Protein 2N17 (pdb70)

Secondary structure (DSSP, 8-state):
------S----EEE-SSSSPEEESSHHHHHHHHHH-SSS---EEESS---TTSPP-

Foldseek 3Di:
DDADDDDDAFWFWWDPPAWIDIDRDVNVQVVCCVVPVPDHTGGQGGDDDTRPDDRD

Radius of gyration: 10.98 Å; Cα contacts (8 Å, |Δi|>4): 88; chains: 1; bounding box: 23×28×22 Å

Structure (mmCIF, N/CA/C/O backbone):
data_2N17
#
_entry.id   2N17
#
loop_
_atom_site.group_PDB
_atom_site.id
_atom_site.type_symbol
_atom_site.label_atom_id
_atom_site.label_alt_id
_atom_site.label_comp_id
_atom_site.label_asym_id
_atom_site.label_entity_id
_atom_site.label_seq_id
_atom_site.pdbx_PDB_ins_code
_atom_site.Cartn_x
_atom_site.Cartn_y
_atom_site.Cartn_z
_atom_site.occupancy
_atom_site.B_iso_or_equiv
_atom_site.auth_seq_id
_atom_site.auth_comp_id
_atom_site.auth_asym_id
_atom_site.auth_atom_id
_atom_site.pdbx_PDB_model_num
ATOM 1 N N . CYS A 1 18 ? 17.284 1.995 -1.084 1.00 0.00 18 CYS A N 1
ATOM 2 C CA . CYS A 1 18 ? 16.283 1.090 -1.644 1.00 0.00 18 CYS A CA 1
ATOM 3 C C . CYS A 1 18 ? 16.703 -0.326 -1.360 1.00 0.00 18 CYS A C 1
ATOM 4 O O . CYS A 1 18 ? 17.859 -0.713 -1.586 1.00 0.00 18 CYS A O 1
ATOM 11 N N . GLN A 1 19 ? 15.757 -1.081 -0.852 1.00 0.00 19 GLN A N 1
ATOM 12 C CA . GLN A 1 19 ? 15.950 -2.474 -0.542 1.00 0.00 19 GLN A CA 1
ATOM 13 C C . GLN A 1 19 ? 14.773 -3.245 -1.130 1.00 0.00 19 GLN A C 1
ATOM 14 O O . GLN A 1 19 ? 13.642 -3.177 -0.634 1.00 0.00 19 GLN A O 1
ATOM 28 N N . LEU A 1 20 ? 15.071 -3.957 -2.216 1.00 0.00 20 LEU A N 1
ATOM 29 C CA . LEU A 1 20 ? 14.072 -4.709 -2.963 1.00 0.00 20 LEU A CA 1
ATOM 30 C C . LEU A 1 20 ? 14.093 -6.216 -2.683 1.00 0.00 20 LEU A C 1
ATOM 31 O O . LEU A 1 20 ? 14.927 -6.974 -3.201 1.00 0.00 20 LEU A O 1
ATOM 47 N N . PHE A 1 21 ? 13.164 -6.600 -1.813 1.00 0.00 21 PHE A N 1
ATOM 48 C CA . PHE A 1 21 ? 12.889 -7.999 -1.448 1.00 0.00 21 PHE A CA 1
ATOM 49 C C . PHE A 1 21 ? 11.371 -8.122 -1.226 1.00 0.00 21 PHE A C 1
ATOM 50 O O . PHE A 1 21 ? 10.849 -7.768 -0.160 1.00 0.00 21 PHE A O 1
ATOM 67 N N . CYS A 1 22 ? 10.665 -8.591 -2.265 1.00 0.00 22 CYS A N 1
ATOM 68 C CA . CYS A 1 22 ? 9.202 -8.683 -2.231 1.00 0.00 22 CYS A CA 1
ATOM 69 C C . CYS A 1 22 ? 8.661 -10.095 -1.934 1.00 0.00 22 CYS A C 1
ATOM 70 O O . CYS A 1 22 ? 8.849 -11.012 -2.747 1.00 0.00 22 CYS A O 1
ATOM 77 N N . PRO A 1 23 ? 7.996 -10.310 -0.742 1.00 0.00 23 PRO A N 1
ATOM 78 C CA . PRO A 1 23 ? 7.362 -11.603 -0.405 1.00 0.00 23 PRO A CA 1
ATOM 79 C C . PRO A 1 23 ? 5.966 -11.717 -1.045 1.00 0.00 23 PRO A C 1
ATOM 80 O O . PRO A 1 23 ? 5.331 -10.689 -1.310 1.00 0.00 23 PRO A O 1
ATOM 91 N N . MET A 1 24 ? 5.487 -12.950 -1.283 1.00 0.00 24 MET A N 1
ATOM 92 C CA . MET A 1 24 ? 4.165 -13.142 -1.901 1.00 0.00 24 MET A CA 1
ATOM 93 C C . MET A 1 24 ? 3.059 -13.256 -0.838 1.00 0.00 24 MET A C 1
ATOM 94 O O . MET A 1 24 ? 2.755 -14.346 -0.331 1.00 0.00 24 MET A O 1
ATOM 108 N N . ILE A 1 25 ? 2.490 -12.088 -0.491 1.00 0.00 25 ILE A N 1
ATOM 109 C CA . ILE A 1 25 ? 1.400 -11.975 0.490 1.00 0.00 25 ILE A CA 1
ATOM 110 C C . ILE A 1 25 ? 0.548 -10.731 0.165 1.00 0.00 25 ILE A C 1
ATOM 111 O O . ILE A 1 25 ? 1.057 -9.777 -0.435 1.00 0.00 25 ILE A O 1
ATOM 127 N N . TYR A 1 26 ? -0.741 -10.750 0.536 1.00 0.00 26 TYR A N 1
ATOM 128 C CA . TYR A 1 26 ? -1.611 -9.597 0.299 1.00 0.00 26 TYR A CA 1
ATOM 129 C C . TYR A 1 26 ? -1.838 -8.841 1.605 1.00 0.00 26 TYR A C 1
ATOM 130 O O . TYR A 1 26 ? -2.660 -9.214 2.454 1.00 0.00 26 TYR A O 1
ATOM 148 N N . ALA A 1 27 ? -1.048 -7.783 1.735 1.00 0.00 27 ALA A N 1
ATOM 149 C CA . ALA A 1 27 ? -1.064 -6.897 2.902 1.00 0.00 27 ALA A CA 1
ATOM 150 C C . ALA A 1 27 ? -1.094 -5.411 2.482 1.00 0.00 27 ALA A C 1
ATOM 151 O O . ALA A 1 27 ? -0.086 -4.908 1.963 1.00 0.00 27 ALA A O 1
ATOM 158 N N . PRO A 1 28 ? -2.242 -4.670 2.663 1.00 0.00 28 PRO A N 1
ATOM 159 C CA . PRO A 1 28 ? -2.319 -3.231 2.313 1.00 0.00 28 PRO A CA 1
ATOM 160 C C . PRO A 1 28 ? -1.571 -2.340 3.321 1.00 0.00 28 PRO A C 1
ATOM 161 O O . PRO A 1 28 ? -1.699 -2.530 4.536 1.00 0.00 28 PRO A O 1
ATOM 172 N N . ILE A 1 29 ? -0.790 -1.383 2.800 1.00 0.00 29 ILE A N 1
ATOM 173 C CA . ILE A 1 29 ? -0.013 -0.462 3.648 1.00 0.00 29 ILE A CA 1
ATOM 174 C C . ILE A 1 29 ? -0.353 1.012 3.342 1.00 0.00 29 ILE A C 1
ATOM 175 O O . ILE A 1 29 ? -0.565 1.379 2.182 1.00 0.00 29 ILE A O 1
ATOM 191 N N . CYS A 1 30 ? -0.396 1.833 4.410 1.00 0.00 30 CYS A N 1
ATOM 192 C CA . CYS A 1 30 ? -0.694 3.263 4.289 1.00 0.00 30 CYS A CA 1
ATOM 193 C C . CYS A 1 30 ? 0.576 4.093 4.492 1.00 0.00 30 CYS A C 1
ATOM 194 O O . CYS A 1 30 ? 1.341 3.851 5.433 1.00 0.00 30 CYS A O 1
ATOM 201 N N . ALA A 1 31 ? 0.788 5.069 3.592 1.00 0.00 31 ALA A N 1
ATOM 202 C CA . ALA A 1 31 ? 1.954 5.952 3.627 1.00 0.00 31 ALA A CA 1
ATOM 203 C C . ALA A 1 31 ? 1.544 7.362 3.231 1.00 0.00 31 ALA A C 1
ATOM 204 O O . ALA A 1 31 ? 0.844 7.546 2.229 1.00 0.00 31 ALA A O 1
ATOM 211 N N . THR A 1 32 ? 2.011 8.348 3.997 1.00 0.00 32 THR A N 1
ATOM 212 C CA . THR A 1 32 ? 1.658 9.748 3.751 1.00 0.00 32 THR A CA 1
ATOM 213 C C . THR A 1 32 ? 2.892 10.623 3.550 1.00 0.00 32 THR A C 1
ATOM 214 O O . THR A 1 32 ? 3.857 10.542 4.317 1.00 0.00 32 THR A O 1
ATOM 225 N N . ASP A 1 33 ? 2.837 11.447 2.507 1.00 0.00 33 ASP A N 1
ATOM 226 C CA . ASP A 1 33 ? 3.919 12.403 2.218 1.00 0.00 33 ASP A CA 1
ATOM 227 C C . ASP A 1 33 ? 3.451 13.851 2.476 1.00 0.00 33 ASP A C 1
ATOM 228 O O . ASP A 1 33 ? 3.821 14.787 1.751 1.00 0.00 33 ASP A O 1
ATOM 237 N N . GLY A 1 34 ? 2.647 14.018 3.547 1.00 0.00 34 GLY A N 1
ATOM 238 C CA . GLY A 1 34 ? 2.098 15.333 3.913 1.00 0.00 34 GLY A CA 1
ATOM 239 C C . GLY A 1 34 ? 0.732 15.578 3.281 1.00 0.00 34 GLY A C 1
ATOM 240 O O . GLY A 1 34 ? -0.133 16.235 3.867 1.00 0.00 34 GLY A O 1
ATOM 244 N N . VAL A 1 35 ? 0.575 15.030 2.071 1.00 0.00 35 VAL A N 1
ATOM 245 C CA . VAL A 1 35 ? -0.644 15.096 1.262 1.00 0.00 35 VAL A CA 1
ATOM 246 C C . VAL A 1 35 ? -1.509 13.856 1.537 1.00 0.00 35 VAL A C 1
ATOM 247 O O . VAL A 1 35 ? -1.039 12.933 2.219 1.00 0.00 35 VAL A O 1
ATOM 260 N N . SER A 1 36 ? -2.770 13.834 1.040 1.00 0.00 36 SER A N 1
ATOM 261 C CA . SER A 1 36 ? -3.662 12.677 1.254 1.00 0.00 36 SER A CA 1
ATOM 262 C C . SER A 1 36 ? -2.934 11.401 0.811 1.00 0.00 36 SER A C 1
ATOM 263 O O . SER A 1 36 ? -2.401 11.319 -0.301 1.00 0.00 36 SER A O 1
ATOM 271 N N . GLN A 1 37 ? -2.931 10.423 1.722 1.00 0.00 37 GLN A N 1
ATOM 272 C CA . GLN A 1 37 ? -2.174 9.175 1.575 1.00 0.00 37 GLN A CA 1
ATOM 273 C C . GLN A 1 37 ? -2.813 8.148 0.652 1.00 0.00 37 GLN A C 1
ATOM 274 O O . GLN A 1 37 ? -4.004 8.212 0.329 1.00 0.00 37 GLN A O 1
ATOM 288 N N . ARG A 1 38 ? -1.961 7.203 0.247 1.00 0.00 38 ARG A N 1
ATOM 289 C CA . ARG A 1 38 ? -2.334 6.121 -0.654 1.00 0.00 38 ARG A CA 1
ATOM 290 C C . ARG A 1 38 ? -2.012 4.758 -0.033 1.00 0.00 38 ARG A C 1
ATOM 291 O O . ARG A 1 38 ? -1.116 4.642 0.813 1.00 0.00 38 ARG A O 1
ATOM 312 N N . THR A 1 39 ? -2.753 3.738 -0.476 1.00 0.00 39 THR A N 1
ATOM 313 C CA . THR A 1 39 ? -2.581 2.369 0.013 1.00 0.00 39 THR A CA 1
ATOM 314 C C . THR A 1 39 ? -2.037 1.463 -1.093 1.00 0.00 39 THR A C 1
ATOM 315 O O . THR A 1 39 ? -2.569 1.439 -2.209 1.00 0.00 39 THR A O 1
ATOM 326 N N . PHE A 1 40 ? -0.966 0.729 -0.760 1.00 0.00 40 PHE A N 1
ATOM 327 C CA . PHE A 1 40 ? -0.317 -0.208 -1.689 1.00 0.00 40 PHE A CA 1
ATOM 328 C C . PHE A 1 40 ? -0.749 -1.651 -1.387 1.00 0.00 40 PHE A C 1
ATOM 329 O O . PHE A 1 40 ? -1.402 -1.909 -0.369 1.00 0.00 40 PHE A O 1
ATOM 346 N N . SER A 1 41 ? -0.372 -2.586 -2.278 1.00 0.00 41 SER A N 1
ATOM 347 C CA . SER A 1 41 ? -0.702 -4.010 -2.122 1.00 0.00 41 SER A CA 1
ATOM 348 C C . SER A 1 41 ? 0.259 -4.718 -1.150 1.00 0.00 41 SER A C 1
ATOM 349 O O . SER A 1 41 ? -0.077 -5.779 -0.612 1.00 0.00 41 SER A O 1
ATOM 357 N N . ASN A 1 42 ? 1.453 -4.119 -0.930 1.00 0.00 42 ASN A N 1
ATOM 358 C CA . ASN A 1 42 ? 2.480 -4.684 -0.027 1.00 0.00 42 ASN A CA 1
ATOM 359 C C . ASN A 1 42 ? 3.621 -3.667 0.214 1.00 0.00 42 ASN A C 1
ATOM 360 O O . ASN A 1 42 ? 3.886 -2.844 -0.671 1.00 0.00 42 ASN A O 1
ATOM 371 N N . PRO A 1 43 ? 4.322 -3.693 1.414 1.00 0.00 43 PRO A N 1
ATOM 372 C CA . PRO A 1 43 ? 5.446 -2.760 1.726 1.00 0.00 43 PRO A CA 1
ATOM 373 C C . PRO A 1 43 ? 6.571 -2.722 0.674 1.00 0.00 43 PRO A C 1
ATOM 374 O O . PRO A 1 43 ? 7.198 -1.673 0.490 1.00 0.00 43 PRO A O 1
ATOM 385 N N . CYS A 1 44 ? 6.816 -3.857 -0.020 1.00 0.00 44 CYS A N 1
ATOM 386 C CA . CYS A 1 44 ? 7.866 -3.935 -1.056 1.00 0.00 44 CYS A CA 1
ATOM 387 C C . CYS A 1 44 ? 7.463 -3.202 -2.346 1.00 0.00 44 CYS A C 1
ATOM 388 O O . CYS A 1 44 ? 8.322 -2.659 -3.048 1.00 0.00 44 CYS A O 1
ATOM 395 N N . ASP A 1 45 ? 6.149 -3.200 -2.643 1.00 0.00 45 ASP A N 1
ATOM 396 C CA . ASP A 1 45 ? 5.588 -2.518 -3.828 1.00 0.00 45 ASP A CA 1
ATOM 397 C C . ASP A 1 45 ? 5.661 -0.991 -3.675 1.00 0.00 45 ASP A C 1
ATOM 398 O O . ASP A 1 45 ? 5.662 -0.255 -4.667 1.00 0.00 45 ASP A O 1
ATOM 407 N N . LEU A 1 46 ? 5.712 -0.542 -2.408 1.00 0.00 46 LEU A N 1
ATOM 408 C CA . LEU A 1 46 ? 5.784 0.862 -2.038 1.00 0.00 46 LEU A CA 1
ATOM 409 C C . LEU A 1 46 ? 7.201 1.439 -2.193 1.00 0.00 46 LEU A C 1
ATOM 410 O O . LEU A 1 46 ? 7.389 2.457 -2.859 1.00 0.00 46 LEU A O 1
ATOM 426 N N . LYS A 1 47 ? 8.179 0.746 -1.583 1.00 0.00 47 LYS A N 1
ATOM 427 C CA . LYS A 1 47 ? 9.596 1.149 -1.561 1.00 0.00 47 LYS A CA 1
ATOM 428 C C . LYS A 1 47 ? 10.182 1.383 -2.961 1.00 0.00 47 LYS A C 1
ATOM 429 O O . LYS A 1 47 ? 11.046 2.247 -3.145 1.00 0.00 47 LYS A O 1
ATOM 448 N N . VAL A 1 48 ? 9.701 0.596 -3.929 1.00 0.00 48 VAL A N 1
ATOM 449 C CA . VAL A 1 48 ? 10.121 0.693 -5.337 1.00 0.00 48 VAL A CA 1
ATOM 450 C C . VAL A 1 48 ? 9.628 2.006 -5.979 1.00 0.00 48 VAL A C 1
ATOM 451 O O . VAL A 1 48 ? 10.333 2.622 -6.774 1.00 0.00 48 VAL A O 1
ATOM 464 N N . TYR A 1 49 ? 8.423 2.417 -5.571 1.00 0.00 49 TYR A N 1
ATOM 465 C CA . TYR A 1 49 ? 7.761 3.638 -6.077 1.00 0.00 49 TYR A CA 1
ATOM 466 C C . TYR A 1 49 ? 8.575 4.913 -5.783 1.00 0.00 49 TYR A C 1
ATOM 467 O O . TYR A 1 49 ? 8.801 5.719 -6.676 1.00 0.00 49 TYR A O 1
ATOM 485 N N . ASN A 1 50 ? 9.023 5.056 -4.528 1.00 0.00 50 ASN A N 1
ATOM 486 C CA . ASN A 1 50 ? 9.819 6.219 -4.063 1.00 0.00 50 ASN A CA 1
ATOM 487 C C . ASN A 1 50 ? 11.268 6.199 -4.565 1.00 0.00 50 ASN A C 1
ATOM 488 O O . ASN A 1 50 ? 11.871 7.256 -4.783 1.00 0.00 50 ASN A O 1
ATOM 499 N N . CYS A 1 51 ? 11.804 4.983 -4.731 1.00 0.00 51 CYS A N 1
ATOM 500 C CA . CYS A 1 51 ? 13.193 4.741 -5.174 1.00 0.00 51 CYS A CA 1
ATOM 501 C C . CYS A 1 51 ? 13.551 5.431 -6.504 1.00 0.00 51 CYS A C 1
ATOM 502 O O . CYS A 1 51 ? 14.518 6.197 -6.560 1.00 0.00 51 CYS A O 1
ATOM 509 N N . TRP A 1 52 ? 12.771 5.154 -7.558 1.00 0.00 52 TRP A N 1
ATOM 510 C CA . TRP A 1 52 ? 13.030 5.736 -8.887 1.00 0.00 52 TRP A CA 1
ATOM 511 C C . TRP A 1 52 ? 12.173 6.973 -9.217 1.00 0.00 52 TRP A C 1
ATOM 512 O O . TRP A 1 52 ? 12.439 7.674 -10.200 1.00 0.00 52 TRP A O 1
ATOM 533 N N . ASN A 1 53 ? 11.154 7.210 -8.396 1.00 0.00 53 ASN A N 1
ATOM 534 C CA . ASN A 1 53 ? 10.275 8.384 -8.511 1.00 0.00 53 ASN A CA 1
ATOM 535 C C . ASN A 1 53 ? 10.643 9.428 -7.423 1.00 0.00 53 ASN A C 1
ATOM 536 O O . ASN A 1 53 ? 10.099 9.380 -6.309 1.00 0.00 53 ASN A O 1
ATOM 547 N N . PRO A 1 54 ? 11.599 10.373 -7.707 1.00 0.00 54 PRO A N 1
ATOM 548 C CA . PRO A 1 54 ? 12.021 11.421 -6.732 1.00 0.00 54 PRO A CA 1
ATOM 549 C C . PRO A 1 54 ? 10.952 12.510 -6.482 1.00 0.00 54 PRO A C 1
ATOM 550 O O . PRO A 1 54 ? 10.825 13.020 -5.364 1.00 0.00 54 PRO A O 1
ATOM 561 N N . ASP A 1 55 ? 10.202 12.845 -7.548 1.00 0.00 55 ASP A N 1
ATOM 562 C CA . ASP A 1 55 ? 9.144 13.877 -7.507 1.00 0.00 55 ASP A CA 1
ATOM 563 C C . ASP A 1 55 ? 7.906 13.481 -6.678 1.00 0.00 55 ASP A C 1
ATOM 564 O O . ASP A 1 55 ? 7.256 14.360 -6.099 1.00 0.00 55 ASP A O 1
ATOM 573 N N . ASN A 1 56 ? 7.581 12.174 -6.619 1.00 0.00 56 ASN A N 1
ATOM 574 C CA . ASN A 1 56 ? 6.406 11.702 -5.864 1.00 0.00 56 ASN A CA 1
ATOM 575 C C . ASN A 1 56 ? 6.767 10.576 -4.849 1.00 0.00 56 ASN A C 1
ATOM 576 O O . ASN A 1 56 ? 6.373 9.416 -5.041 1.00 0.00 56 ASN A O 1
ATOM 587 N N . PRO A 1 57 ? 7.546 10.890 -3.754 1.00 0.00 57 PRO A N 1
ATOM 588 C CA . PRO A 1 57 ? 7.919 9.900 -2.714 1.00 0.00 57 PRO A CA 1
ATOM 589 C C . PRO A 1 57 ? 6.828 9.699 -1.643 1.00 0.00 57 PRO A C 1
ATOM 590 O O . PRO A 1 57 ? 6.007 10.595 -1.421 1.00 0.00 57 PRO A O 1
ATOM 601 N N . TYR A 1 58 ? 6.833 8.522 -0.992 1.00 0.00 58 TYR A N 1
ATOM 602 C CA . TYR A 1 58 ? 5.867 8.212 0.075 1.00 0.00 58 TYR A CA 1
ATOM 603 C C . TYR A 1 58 ? 6.585 7.826 1.367 1.00 0.00 58 TYR A C 1
ATOM 604 O O . TYR A 1 58 ? 7.654 7.205 1.330 1.00 0.00 58 TYR A O 1
ATOM 622 N N . LYS A 1 59 ? 5.982 8.195 2.506 1.00 0.00 59 LYS A N 1
ATOM 623 C CA . LYS A 1 59 ? 6.542 7.902 3.823 1.00 0.00 59 LYS A CA 1
ATOM 624 C C . LYS A 1 59 ? 5.614 6.944 4.577 1.00 0.00 59 LYS A C 1
ATOM 625 O O . LYS A 1 59 ? 4.447 7.265 4.826 1.00 0.00 59 LYS A O 1
ATOM 644 N N . GLU A 1 60 ? 6.155 5.769 4.949 1.00 0.00 60 GLU A N 1
ATOM 645 C CA . GLU A 1 60 ? 5.398 4.701 5.630 1.00 0.00 60 GLU A CA 1
ATOM 646 C C . GLU A 1 60 ? 4.978 5.044 7.070 1.00 0.00 60 GLU A C 1
ATOM 647 O O . GLU A 1 60 ? 5.819 5.331 7.933 1.00 0.00 60 GLU A O 1
ATOM 659 N N . VAL A 1 61 ? 3.654 5.016 7.292 1.00 0.00 61 VAL A N 1
ATOM 660 C CA . VAL A 1 61 ? 3.045 5.278 8.610 1.00 0.00 61 VAL A CA 1
ATOM 661 C C . VAL A 1 61 ? 2.731 3.972 9.351 1.00 0.00 61 VAL A C 1
ATOM 662 O O . VAL A 1 61 ? 3.057 3.838 10.536 1.00 0.00 61 VAL A O 1
ATOM 675 N N . LYS A 1 62 ? 2.104 3.008 8.636 1.00 0.00 62 LYS A N 1
ATOM 676 C CA . LYS A 1 62 ? 1.707 1.695 9.203 1.00 0.00 62 LYS A CA 1
ATOM 677 C C . LYS A 1 62 ? 1.119 0.794 8.111 1.00 0.00 62 LYS A C 1
ATOM 678 O O . LYS A 1 62 ? 0.838 1.269 7.004 1.00 0.00 62 LYS A O 1
ATOM 697 N N . VAL A 1 63 ? 0.922 -0.510 8.424 1.00 0.00 63 VAL A N 1
ATOM 698 C CA . VAL A 1 63 ? 0.305 -1.425 7.473 1.00 0.00 63 VAL A CA 1
ATOM 699 C C . VAL A 1 63 ? -1.220 -1.482 7.765 1.00 0.00 63 VAL A C 1
ATOM 700 O O . VAL A 1 63 ? -1.680 -2.163 8.691 1.00 0.00 63 VAL A O 1
ATOM 713 N N . GLY A 1 64 ? -1.972 -0.722 6.961 1.00 0.00 64 GLY A N 1
ATOM 714 C CA . GLY A 1 64 ? -3.420 -0.644 7.102 1.00 0.00 64 GLY A CA 1
ATOM 715 C C . GLY A 1 64 ? -4.025 0.389 6.169 1.00 0.00 64 GLY A C 1
ATOM 716 O O . GLY A 1 64 ? -3.402 0.789 5.176 1.00 0.00 64 GLY A O 1
ATOM 720 N N . GLU A 1 65 ? -5.252 0.810 6.499 1.00 0.00 65 GLU A N 1
ATOM 721 C CA . GLU A 1 65 ? -5.950 1.862 5.763 1.00 0.00 65 GLU A CA 1
ATOM 722 C C . GLU A 1 65 ? -6.092 3.078 6.678 1.00 0.00 65 GLU A C 1
ATOM 723 O O . GLU A 1 65 ? -6.882 3.068 7.634 1.00 0.00 65 GLU A O 1
ATOM 735 N N . CYS A 1 66 ? -5.298 4.113 6.388 1.00 0.00 66 CYS A N 1
ATOM 736 C CA . CYS A 1 66 ? -5.276 5.327 7.196 1.00 0.00 66 CYS A CA 1
ATOM 737 C C . CYS A 1 66 ? -5.888 6.533 6.474 1.00 0.00 66 CYS A C 1
ATOM 738 O O . CYS A 1 66 ? -5.889 6.603 5.240 1.00 0.00 66 CYS A O 1
ATOM 745 N N . ASP A 1 67 ? -6.401 7.474 7.280 1.00 0.00 67 ASP A N 1
ATOM 746 C CA . ASP A 1 67 ? -7.017 8.710 6.784 1.00 0.00 67 ASP A CA 1
ATOM 747 C C . ASP A 1 67 ? -6.103 9.922 7.069 1.00 0.00 67 ASP A C 1
ATOM 748 O O . ASP A 1 67 ? -5.074 9.782 7.741 1.00 0.00 67 ASP A O 1
ATOM 757 N N . ASP A 1 68 ? -6.492 11.109 6.559 1.00 0.00 68 ASP A N 1
ATOM 758 C CA . ASP A 1 68 ? -5.713 12.360 6.739 1.00 0.00 68 ASP A CA 1
ATOM 759 C C . ASP A 1 68 ? -5.771 12.918 8.187 1.00 0.00 68 ASP A C 1
ATOM 760 O O . ASP A 1 68 ? -5.021 13.843 8.527 1.00 0.00 68 ASP A O 1
ATOM 769 N N . ALA A 1 69 ? -6.649 12.338 9.023 1.00 0.00 69 ALA A N 1
ATOM 770 C CA . ALA A 1 69 ? -6.814 12.758 10.424 1.00 0.00 69 ALA A CA 1
ATOM 771 C C . ALA A 1 69 ? -5.961 11.906 11.392 1.00 0.00 69 ALA A C 1
ATOM 772 O O . ALA A 1 69 ? -6.148 11.960 12.617 1.00 0.00 69 ALA A O 1
ATOM 779 N N . ASN A 1 70 ? -5.005 11.142 10.829 1.00 0.00 70 ASN A N 1
ATOM 780 C CA . ASN A 1 70 ? -4.117 10.274 11.602 1.00 0.00 70 ASN A CA 1
ATOM 781 C C . ASN A 1 70 ? -2.786 10.980 11.918 1.00 0.00 70 ASN A C 1
ATOM 782 O O . ASN A 1 70 ? -2.454 12.007 11.316 1.00 0.00 70 ASN A O 1
ATOM 793 N N . LYS A 1 71 ? -2.040 10.402 12.869 1.00 0.00 71 LYS A N 1
ATOM 794 C CA . LYS A 1 71 ? -0.742 10.934 13.311 1.00 0.00 71 LYS A CA 1
ATOM 795 C C . LYS A 1 71 ? 0.420 10.326 12.484 1.00 0.00 71 LYS A C 1
ATOM 796 O O . LYS A 1 71 ? 0.387 9.123 12.199 1.00 0.00 71 LYS A O 1
ATOM 815 N N . PRO A 1 72 ? 1.473 11.131 12.081 1.00 0.00 72 PRO A N 1
ATOM 816 C CA . PRO A 1 72 ? 2.620 10.614 11.293 1.00 0.00 72 PRO A CA 1
ATOM 817 C C . PRO A 1 72 ? 3.565 9.719 12.109 1.00 0.00 72 PRO A C 1
ATOM 818 O O . PRO A 1 72 ? 4.013 10.096 13.201 1.00 0.00 72 PRO A O 1
ATOM 829 N N . VAL A 1 73 ? 3.842 8.528 11.565 1.00 0.00 73 VAL A N 1
ATOM 830 C CA . VAL A 1 73 ? 4.726 7.545 12.204 1.00 0.00 73 VAL A CA 1
ATOM 831 C C . VAL A 1 73 ? 6.077 7.354 11.431 1.00 0.00 73 VAL A C 1
ATOM 832 O O . VAL A 1 73 ? 7.034 6.894 12.064 1.00 0.00 73 VAL A O 1
ATOM 845 N N . CYS A 1 18 ? 17.199 2.781 -0.543 1.00 0.00 18 CYS A N 2
ATOM 846 C CA . CYS A 1 18 ? 16.223 1.878 -1.149 1.00 0.00 18 CYS A CA 2
ATOM 847 C C . CYS A 1 18 ? 16.541 0.479 -0.697 1.00 0.00 18 CYS A C 2
ATOM 848 O O . CYS A 1 18 ? 17.698 0.036 -0.752 1.00 0.00 18 CYS A O 2
ATOM 855 N N . GLN A 1 19 ? 15.517 -0.200 -0.242 1.00 0.00 19 GLN A N 2
ATOM 856 C CA . GLN A 1 19 ? 15.632 -1.562 0.208 1.00 0.00 19 GLN A CA 2
ATOM 857 C C . GLN A 1 19 ? 14.545 -2.381 -0.479 1.00 0.00 19 GLN A C 2
ATOM 858 O O . GLN A 1 19 ? 13.353 -2.274 -0.169 1.00 0.00 19 GLN A O 2
ATOM 872 N N . LEU A 1 20 ? 15.001 -3.184 -1.440 1.00 0.00 20 LEU A N 2
ATOM 873 C CA . LEU A 1 20 ? 14.134 -4.015 -2.264 1.00 0.00 20 LEU A CA 2
ATOM 874 C C . LEU A 1 20 ? 14.124 -5.489 -1.842 1.00 0.00 20 LEU A C 2
ATOM 875 O O . LEU A 1 20 ? 15.036 -6.270 -2.145 1.00 0.00 20 LEU A O 2
ATOM 891 N N . PHE A 1 21 ? 13.067 -5.813 -1.107 1.00 0.00 21 PHE A N 2
ATOM 892 C CA . PHE A 1 21 ? 12.754 -7.170 -0.652 1.00 0.00 21 PHE A CA 2
ATOM 893 C C . PHE A 1 21 ? 11.234 -7.341 -0.768 1.00 0.00 21 PHE A C 2
ATOM 894 O O . PHE A 1 21 ? 10.467 -6.770 0.015 1.00 0.00 21 PHE A O 2
ATOM 911 N N . CYS A 1 22 ? 10.818 -8.088 -1.796 1.00 0.00 22 CYS A N 2
ATOM 912 C CA . CYS A 1 22 ? 9.396 -8.284 -2.098 1.00 0.00 22 CYS A CA 2
ATOM 913 C C . CYS A 1 22 ? 8.792 -9.603 -1.553 1.00 0.00 22 CYS A C 2
ATOM 914 O O . CYS A 1 22 ? 8.992 -10.669 -2.152 1.00 0.00 22 CYS A O 2
ATOM 921 N N . PRO A 1 23 ? 8.063 -9.560 -0.382 1.00 0.00 23 PRO A N 2
ATOM 922 C CA . PRO A 1 23 ? 7.365 -10.740 0.173 1.00 0.00 23 PRO A CA 2
ATOM 923 C C . PRO A 1 23 ? 5.963 -10.893 -0.450 1.00 0.00 23 PRO A C 2
ATOM 924 O O . PRO A 1 23 ? 5.296 -9.882 -0.709 1.00 0.00 23 PRO A O 2
ATOM 935 N N . MET A 1 24 ? 5.521 -12.136 -0.688 1.00 0.00 24 MET A N 2
ATOM 936 C CA . MET A 1 24 ? 4.203 -12.371 -1.297 1.00 0.00 24 MET A CA 2
ATOM 937 C C . MET A 1 24 ? 3.145 -12.739 -0.244 1.00 0.00 24 MET A C 2
ATOM 938 O O . MET A 1 24 ? 2.967 -13.914 0.110 1.00 0.00 24 MET A O 2
ATOM 952 N N . ILE A 1 25 ? 2.459 -11.697 0.263 1.00 0.00 25 ILE A N 2
ATOM 953 C CA . ILE A 1 25 ? 1.378 -11.833 1.270 1.00 0.00 25 ILE A CA 2
ATOM 954 C C . ILE A 1 25 ? 0.414 -10.668 1.053 1.00 0.00 25 ILE A C 2
ATOM 955 O O . ILE A 1 25 ? 0.847 -9.517 1.076 1.00 0.00 25 ILE A O 2
ATOM 971 N N . TYR A 1 26 ? -0.890 -10.947 0.899 1.00 0.00 26 TYR A N 2
ATOM 972 C CA . TYR A 1 26 ? -1.858 -9.872 0.645 1.00 0.00 26 TYR A CA 2
ATOM 973 C C . TYR A 1 26 ? -2.292 -9.186 1.940 1.00 0.00 26 TYR A C 2
ATOM 974 O O . TYR A 1 26 ? -3.156 -9.657 2.694 1.00 0.00 26 TYR A O 2
ATOM 992 N N . ALA A 1 27 ? -1.614 -8.070 2.160 1.00 0.00 27 ALA A N 2
ATOM 993 C CA . ALA A 1 27 ? -1.821 -7.188 3.310 1.00 0.00 27 ALA A CA 2
ATOM 994 C C . ALA A 1 27 ? -1.886 -5.718 2.851 1.00 0.00 27 ALA A C 2
ATOM 995 O O . ALA A 1 27 ? -1.051 -5.319 2.032 1.00 0.00 27 ALA A O 2
ATOM 1002 N N . PRO A 1 28 ? -2.864 -4.876 3.330 1.00 0.00 28 PRO A N 2
ATOM 1003 C CA . PRO A 1 28 ? -2.931 -3.450 2.942 1.00 0.00 28 PRO A CA 2
ATOM 1004 C C . PRO A 1 28 ? -1.971 -2.569 3.766 1.00 0.00 28 PRO A C 2
ATOM 1005 O O . PRO A 1 28 ? -1.950 -2.663 5.000 1.00 0.00 28 PRO A O 2
ATOM 1016 N N . ILE A 1 29 ? -1.170 -1.737 3.079 1.00 0.00 29 ILE A N 2
ATOM 1017 C CA . ILE A 1 29 ? -0.220 -0.839 3.766 1.00 0.00 29 ILE A CA 2
ATOM 1018 C C . ILE A 1 29 ? -0.467 0.627 3.380 1.00 0.00 29 ILE A C 2
ATOM 1019 O O . ILE A 1 29 ? -0.705 0.941 2.210 1.00 0.00 29 ILE A O 2
ATOM 1035 N N . CYS A 1 30 ? -0.405 1.507 4.400 1.00 0.00 30 CYS A N 2
ATOM 1036 C CA . CYS A 1 30 ? -0.602 2.948 4.222 1.00 0.00 30 CYS A CA 2
ATOM 1037 C C . CYS A 1 30 ? 0.729 3.691 4.322 1.00 0.00 30 CYS A C 2
ATOM 1038 O O . CYS A 1 30 ? 1.568 3.362 5.167 1.00 0.00 30 CYS A O 2
ATOM 1045 N N . ALA A 1 31 ? 0.910 4.692 3.443 1.00 0.00 31 ALA A N 2
ATOM 1046 C CA . ALA A 1 31 ? 2.128 5.503 3.400 1.00 0.00 31 ALA A CA 2
ATOM 1047 C C . ALA A 1 31 ? 1.760 6.961 3.134 1.00 0.00 31 ALA A C 2
ATOM 1048 O O . ALA A 1 31 ? 1.004 7.249 2.199 1.00 0.00 31 ALA A O 2
ATOM 1055 N N . THR A 1 32 ? 2.308 7.874 3.944 1.00 0.00 32 THR A N 2
ATOM 1056 C CA . THR A 1 32 ? 2.009 9.304 3.808 1.00 0.00 32 THR A CA 2
ATOM 1057 C C . THR A 1 32 ? 3.278 10.147 3.685 1.00 0.00 32 THR A C 2
ATOM 1058 O O . THR A 1 32 ? 4.246 9.945 4.428 1.00 0.00 32 THR A O 2
ATOM 1069 N N . ASP A 1 33 ? 3.246 11.073 2.736 1.00 0.00 33 ASP A N 2
ATOM 1070 C CA . ASP A 1 33 ?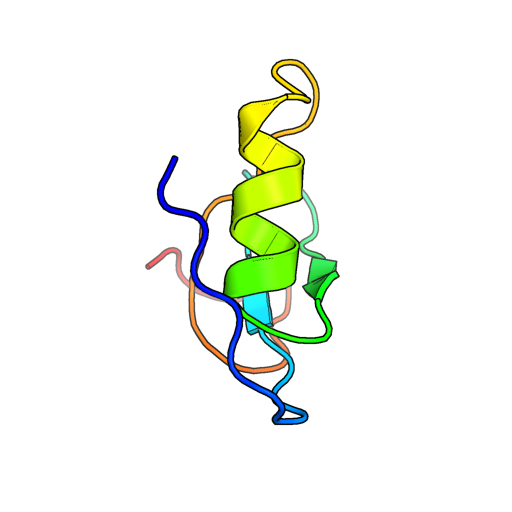 4.359 12.013 2.528 1.00 0.00 33 ASP A CA 2
ATOM 1071 C C . ASP A 1 33 ? 3.934 13.447 2.930 1.00 0.00 33 ASP A C 2
ATOM 1072 O O . ASP A 1 33 ? 4.427 14.440 2.372 1.00 0.00 33 ASP A O 2
ATOM 1081 N N . GLY A 1 34 ? 3.030 13.539 3.933 1.00 0.00 34 GLY A N 2
ATOM 1082 C CA . GLY A 1 34 ? 2.497 14.839 4.391 1.00 0.00 34 GLY A CA 2
ATOM 1083 C C . GLY A 1 34 ? 1.210 15.199 3.651 1.00 0.00 34 GLY A C 2
ATOM 1084 O O . GLY A 1 34 ? 0.301 15.831 4.199 1.00 0.00 34 GLY A O 2
ATOM 1088 N N . VAL A 1 35 ? 1.185 14.767 2.390 1.00 0.00 35 VAL A N 2
ATOM 1089 C CA . VAL A 1 35 ? 0.087 14.911 1.438 1.00 0.00 35 VAL A CA 2
ATOM 1090 C C . VAL A 1 35 ? -0.883 13.733 1.603 1.00 0.00 35 VAL A C 2
ATOM 1091 O O . VAL A 1 35 ? -0.560 12.787 2.336 1.00 0.00 35 VAL A O 2
ATOM 1104 N N . SER A 1 36 ? -2.074 13.787 0.961 1.00 0.00 36 SER A N 2
ATOM 1105 C CA . SER A 1 36 ? -3.055 12.690 1.068 1.00 0.00 36 SER A CA 2
ATOM 1106 C C . SER A 1 36 ? -2.360 11.369 0.704 1.00 0.00 36 SER A C 2
ATOM 1107 O O . SER A 1 36 ? -1.725 11.246 -0.350 1.00 0.00 36 SER A O 2
ATOM 1115 N N . GLN A 1 37 ? -2.499 10.400 1.615 1.00 0.00 37 GLN A N 2
ATOM 1116 C CA . GLN A 1 37 ? -1.811 9.101 1.541 1.00 0.00 37 GLN A CA 2
ATOM 1117 C C . GLN A 1 37 ? -2.444 8.115 0.572 1.00 0.00 37 GLN A C 2
ATOM 1118 O O . GLN A 1 37 ? -3.594 8.270 0.146 1.00 0.00 37 GLN A O 2
ATOM 1132 N N . ARG A 1 38 ? -1.643 7.097 0.249 1.00 0.00 38 ARG A N 2
ATOM 1133 C CA . ARG A 1 38 ? -2.030 6.044 -0.684 1.00 0.00 38 ARG A CA 2
ATOM 1134 C C . ARG A 1 38 ? -1.935 4.659 -0.057 1.00 0.00 38 ARG A C 2
ATOM 1135 O O . ARG A 1 38 ? -1.160 4.435 0.882 1.00 0.00 38 ARG A O 2
ATOM 1156 N N . THR A 1 39 ? -2.737 3.740 -0.598 1.00 0.00 39 THR A N 2
ATOM 1157 C CA . THR A 1 39 ? -2.778 2.353 -0.138 1.00 0.00 39 THR A CA 2
ATOM 1158 C C . THR A 1 39 ? -2.302 1.423 -1.259 1.00 0.00 39 THR A C 2
ATOM 1159 O O . THR A 1 39 ? -2.901 1.383 -2.341 1.00 0.00 39 THR A O 2
ATOM 1170 N N . PHE A 1 40 ? -1.214 0.692 -0.985 1.00 0.00 40 PHE A N 2
ATOM 1171 C CA . PHE A 1 40 ? -0.619 -0.241 -1.951 1.00 0.00 40 PHE A CA 2
ATOM 1172 C C . PHE A 1 40 ? -1.049 -1.682 -1.647 1.00 0.00 40 PHE A C 2
ATOM 1173 O O . PHE A 1 40 ? -1.533 -1.974 -0.547 1.00 0.00 40 PHE A O 2
ATOM 1190 N N . SER A 1 41 ? -0.863 -2.576 -2.637 1.00 0.00 41 SER A N 2
ATOM 1191 C CA . SER A 1 41 ? -1.214 -3.998 -2.496 1.00 0.00 41 SER A CA 2
ATOM 1192 C C . SER A 1 41 ? -0.216 -4.738 -1.589 1.00 0.00 41 SER A C 2
ATOM 1193 O O . SER A 1 41 ? -0.573 -5.737 -0.958 1.00 0.00 41 SER A O 2
ATOM 1201 N N . ASN A 1 42 ? 1.035 -4.227 -1.530 1.00 0.00 42 ASN A N 2
ATOM 1202 C CA . ASN A 1 42 ? 2.116 -4.810 -0.709 1.00 0.00 42 ASN A CA 2
ATOM 1203 C C . ASN A 1 42 ? 3.292 -3.807 -0.588 1.00 0.00 42 ASN A C 2
ATOM 1204 O O . ASN A 1 42 ? 3.314 -2.821 -1.332 1.00 0.00 42 ASN A O 2
ATOM 1215 N N . PRO A 1 43 ? 4.306 -4.019 0.342 1.00 0.00 43 PRO A N 2
ATOM 1216 C CA . PRO A 1 43 ? 5.458 -3.088 0.491 1.00 0.00 43 PRO A CA 2
ATOM 1217 C C . PRO A 1 43 ? 6.370 -3.031 -0.746 1.00 0.00 43 PRO A C 2
ATOM 1218 O O . PRO A 1 43 ? 7.087 -2.047 -0.944 1.00 0.00 43 PRO A O 2
ATOM 1229 N N . CYS A 1 44 ? 6.311 -4.088 -1.585 1.00 0.00 44 CYS A N 2
ATOM 1230 C CA . CYS A 1 44 ? 7.121 -4.196 -2.817 1.00 0.00 44 CYS A CA 2
ATOM 1231 C C . CYS A 1 44 ? 6.818 -3.058 -3.811 1.00 0.00 44 CYS A C 2
ATOM 1232 O O . CYS A 1 44 ? 7.744 -2.459 -4.370 1.00 0.00 44 CYS A O 2
ATOM 1239 N N . ASP A 1 45 ? 5.517 -2.773 -4.015 1.00 0.00 45 ASP A N 2
ATOM 1240 C CA . ASP A 1 45 ? 5.062 -1.710 -4.929 1.00 0.00 45 ASP A CA 2
ATOM 1241 C C . ASP A 1 45 ? 5.350 -0.302 -4.382 1.00 0.00 45 ASP A C 2
ATOM 1242 O O . ASP A 1 45 ? 5.541 0.636 -5.164 1.00 0.00 45 ASP A O 2
ATOM 1251 N N . LEU A 1 46 ? 5.379 -0.164 -3.037 1.00 0.00 46 LEU A N 2
ATOM 1252 C CA . LEU A 1 46 ? 5.631 1.113 -2.376 1.00 0.00 46 LEU A CA 2
ATOM 1253 C C . LEU A 1 46 ? 7.121 1.465 -2.308 1.00 0.00 46 LEU A C 2
ATOM 1254 O O . LEU A 1 46 ? 7.531 2.507 -2.812 1.00 0.00 46 LEU A O 2
ATOM 1270 N N . LYS A 1 47 ? 7.915 0.549 -1.727 1.00 0.00 47 LYS A N 2
ATOM 1271 C CA . LYS A 1 47 ? 9.370 0.719 -1.552 1.00 0.00 47 LYS A CA 2
ATOM 1272 C C . LYS A 1 47 ? 10.094 1.034 -2.866 1.00 0.00 47 LYS A C 2
ATOM 1273 O O . LYS A 1 47 ? 11.065 1.797 -2.881 1.00 0.00 47 LYS A O 2
ATOM 1292 N N . VAL A 1 48 ? 9.604 0.432 -3.954 1.00 0.00 48 VAL A N 2
ATOM 1293 C CA . VAL A 1 48 ? 10.128 0.663 -5.305 1.00 0.00 48 VAL A CA 2
ATOM 1294 C C . VAL A 1 48 ? 9.723 2.060 -5.821 1.00 0.00 48 VAL A C 2
ATOM 1295 O O . VAL A 1 48 ? 10.516 2.746 -6.460 1.00 0.00 48 VAL A O 2
ATOM 1308 N N . TYR A 1 49 ? 8.495 2.471 -5.457 1.00 0.00 49 TYR A N 2
ATOM 1309 C CA . TYR A 1 49 ? 7.897 3.753 -5.884 1.00 0.00 49 TYR A CA 2
ATOM 1310 C C . TYR A 1 49 ? 8.690 4.976 -5.382 1.00 0.00 49 TYR A C 2
ATOM 1311 O O . TYR A 1 49 ? 9.080 5.827 -6.174 1.00 0.00 49 TYR A O 2
ATOM 1329 N N . ASN A 1 50 ? 8.948 5.016 -4.072 1.00 0.00 50 ASN A N 2
ATOM 1330 C CA . ASN A 1 50 ? 9.680 6.126 -3.412 1.00 0.00 50 ASN A CA 2
ATOM 1331 C C . ASN A 1 50 ? 11.132 6.247 -3.883 1.00 0.00 50 ASN A C 2
ATOM 1332 O O . ASN A 1 50 ? 11.693 7.348 -3.917 1.00 0.00 50 ASN A O 2
ATOM 1343 N N . CYS A 1 51 ? 11.717 5.102 -4.238 1.00 0.00 51 CYS A N 2
ATOM 1344 C CA . CYS A 1 51 ? 13.114 5.007 -4.692 1.00 0.00 51 CYS A CA 2
ATOM 1345 C C . CYS A 1 51 ? 13.378 5.750 -6.019 1.00 0.00 51 CYS A C 2
ATOM 1346 O O . CYS A 1 51 ? 14.256 6.618 -6.070 1.00 0.00 51 CYS A O 2
ATOM 1353 N N . TRP A 1 52 ? 12.620 5.407 -7.075 1.00 0.00 52 TRP A N 2
ATOM 1354 C CA . TRP A 1 52 ? 12.816 6.028 -8.403 1.00 0.00 52 TRP A CA 2
ATOM 1355 C C . TRP A 1 52 ? 11.930 7.259 -8.696 1.00 0.00 52 TRP A C 2
ATOM 1356 O O . TRP A 1 52 ? 12.137 7.946 -9.704 1.00 0.00 52 TRP A O 2
ATOM 1377 N N . ASN A 1 53 ? 10.956 7.507 -7.827 1.00 0.00 53 ASN A N 2
ATOM 1378 C CA . ASN A 1 53 ? 10.058 8.671 -7.926 1.00 0.00 53 ASN A CA 2
ATOM 1379 C C . ASN A 1 53 ? 10.469 9.768 -6.908 1.00 0.00 53 ASN A C 2
ATOM 1380 O O . ASN A 1 53 ? 9.992 9.761 -5.762 1.00 0.00 53 ASN A O 2
ATOM 1391 N N . PRO A 1 54 ? 11.391 10.714 -7.290 1.00 0.00 54 PRO A N 2
ATOM 1392 C CA . PRO A 1 54 ? 11.842 11.816 -6.393 1.00 0.00 54 PRO A CA 2
ATOM 1393 C C . PRO A 1 54 ? 10.772 12.901 -6.143 1.00 0.00 54 PRO A C 2
ATOM 1394 O O . PRO A 1 54 ? 10.670 13.436 -5.035 1.00 0.00 54 PRO A O 2
ATOM 1405 N N . ASP A 1 55 ? 9.991 13.208 -7.197 1.00 0.00 55 ASP A N 2
ATOM 1406 C CA . ASP A 1 55 ? 8.928 14.233 -7.145 1.00 0.00 55 ASP A CA 2
ATOM 1407 C C . ASP A 1 55 ? 7.669 13.777 -6.386 1.00 0.00 55 ASP A C 2
ATOM 1408 O O . ASP A 1 55 ? 6.989 14.610 -5.776 1.00 0.00 55 ASP A O 2
ATOM 1417 N N . ASN A 1 56 ? 7.362 12.465 -6.423 1.00 0.00 56 ASN A N 2
ATOM 1418 C CA . ASN A 1 56 ? 6.183 11.921 -5.735 1.00 0.00 56 ASN A CA 2
ATOM 1419 C C . ASN A 1 56 ? 6.535 10.695 -4.844 1.00 0.00 56 ASN A C 2
ATOM 1420 O O . ASN A 1 56 ? 6.060 9.579 -5.107 1.00 0.00 56 ASN A O 2
ATOM 1431 N N . PRO A 1 57 ? 7.387 10.864 -3.770 1.00 0.00 57 PRO A N 2
ATOM 1432 C CA . PRO A 1 57 ? 7.765 9.759 -2.858 1.00 0.00 57 PRO A CA 2
ATOM 1433 C C . PRO A 1 57 ? 6.724 9.496 -1.755 1.00 0.00 57 PRO A C 2
ATOM 1434 O O . PRO A 1 57 ? 5.936 10.387 -1.422 1.00 0.00 57 PRO A O 2
ATOM 1445 N N . TYR A 1 58 ? 6.720 8.266 -1.209 1.00 0.00 58 TYR A N 2
ATOM 1446 C CA . TYR A 1 58 ? 5.801 7.893 -0.125 1.00 0.00 58 TYR A CA 2
ATOM 1447 C C . TYR A 1 58 ? 6.560 7.183 0.992 1.00 0.00 58 TYR A C 2
ATOM 1448 O O . TYR A 1 58 ? 7.440 6.358 0.722 1.00 0.00 58 TYR A O 2
ATOM 1466 N N . LYS A 1 59 ? 6.211 7.509 2.244 1.00 0.00 59 LYS A N 2
ATOM 1467 C CA . LYS A 1 59 ? 6.861 6.918 3.412 1.00 0.00 59 LYS A CA 2
ATOM 1468 C C . LYS A 1 59 ? 5.853 6.096 4.210 1.00 0.00 59 LYS A C 2
ATOM 1469 O O . LYS A 1 59 ? 4.742 6.562 4.477 1.00 0.00 59 LYS A O 2
ATOM 1488 N N . GLU A 1 60 ? 6.266 4.883 4.610 1.00 0.00 60 GLU A N 2
ATOM 1489 C CA . GLU A 1 60 ? 5.400 3.936 5.329 1.00 0.00 60 GLU A CA 2
ATOM 1490 C C . GLU A 1 60 ? 5.140 4.299 6.802 1.00 0.00 60 GLU A C 2
ATOM 1491 O O . GLU A 1 60 ? 6.058 4.328 7.631 1.00 0.00 60 GLU A O 2
ATOM 1503 N N . VAL A 1 61 ? 3.857 4.581 7.092 1.00 0.00 61 VAL A N 2
ATOM 1504 C CA . VAL A 1 61 ? 3.372 4.902 8.449 1.00 0.00 61 VAL A CA 2
ATOM 1505 C C . VAL A 1 61 ? 3.010 3.636 9.237 1.00 0.00 61 VAL A C 2
ATOM 1506 O O . VAL A 1 61 ? 3.404 3.497 10.401 1.00 0.00 61 VAL A O 2
ATOM 1519 N N . LYS A 1 62 ? 2.255 2.717 8.592 1.00 0.00 62 LYS A N 2
ATOM 1520 C CA . LYS A 1 62 ? 1.803 1.457 9.230 1.00 0.00 62 LYS A CA 2
ATOM 1521 C C . LYS A 1 62 ? 1.187 0.508 8.194 1.00 0.00 62 LYS A C 2
ATOM 1522 O O . LYS A 1 62 ? 0.925 0.916 7.056 1.00 0.00 62 LYS A O 2
ATOM 1541 N N . VAL A 1 63 ? 0.954 -0.765 8.596 1.00 0.00 63 VAL A N 2
ATOM 1542 C CA . VAL A 1 63 ? 0.297 -1.727 7.708 1.00 0.00 63 VAL A CA 2
ATOM 1543 C C . VAL A 1 63 ? -1.193 -1.758 8.087 1.00 0.00 63 VAL A C 2
ATOM 1544 O O . VAL A 1 63 ? -1.601 -2.394 9.068 1.00 0.00 63 VAL A O 2
ATOM 1557 N N . GLY A 1 64 ? -1.971 -1.031 7.287 1.00 0.00 64 GLY A N 2
ATOM 1558 C CA . GLY A 1 64 ? -3.408 -0.920 7.487 1.00 0.00 64 GLY A CA 2
ATOM 1559 C C . GLY A 1 64 ? -4.028 0.076 6.524 1.00 0.00 64 GLY A C 2
ATOM 1560 O O . GLY A 1 64 ? -3.438 0.404 5.487 1.00 0.00 64 GLY A O 2
ATOM 1564 N N . GLU A 1 65 ? -5.231 0.543 6.876 1.00 0.00 65 GLU A N 2
ATOM 1565 C CA . GLU A 1 65 ? -5.928 1.571 6.108 1.00 0.00 65 GLU A CA 2
ATOM 1566 C C . GLU A 1 65 ? -5.991 2.838 6.961 1.00 0.00 65 GLU A C 2
ATOM 1567 O O . GLU A 1 65 ? -6.633 2.857 8.021 1.00 0.00 65 GLU A O 2
ATOM 1579 N N . CYS A 1 66 ? -5.302 3.880 6.500 1.00 0.00 66 CYS A N 2
ATOM 1580 C CA . CYS A 1 66 ? -5.220 5.144 7.227 1.00 0.00 66 CYS A CA 2
ATOM 1581 C C . CYS A 1 66 ? -6.043 6.260 6.576 1.00 0.00 66 CYS A C 2
ATOM 1582 O O . CYS A 1 66 ? -6.284 6.250 5.364 1.00 0.00 66 CYS A O 2
ATOM 1589 N N . ASP A 1 67 ? -6.461 7.219 7.416 1.00 0.00 67 ASP A N 2
ATOM 1590 C CA . ASP A 1 67 ? -7.251 8.378 6.990 1.00 0.00 67 ASP A CA 2
ATOM 1591 C C . ASP A 1 67 ? -6.378 9.646 6.957 1.00 0.00 67 ASP A C 2
ATOM 1592 O O . ASP A 1 67 ? -5.211 9.613 7.367 1.00 0.00 67 ASP A O 2
ATOM 1601 N N . ASP A 1 68 ? -6.954 10.766 6.468 1.00 0.00 68 ASP A N 2
ATOM 1602 C CA . ASP A 1 68 ? -6.244 12.061 6.366 1.00 0.00 68 ASP A CA 2
ATOM 1603 C C . ASP A 1 68 ? -6.045 12.751 7.738 1.00 0.00 68 ASP A C 2
ATOM 1604 O O . ASP A 1 68 ? -5.320 13.749 7.835 1.00 0.00 68 ASP A O 2
ATOM 1613 N N . ALA A 1 69 ? -6.681 12.198 8.788 1.00 0.00 69 ALA A N 2
ATOM 1614 C CA . ALA A 1 69 ? -6.586 12.742 10.152 1.00 0.00 69 ALA A CA 2
ATOM 1615 C C . ALA A 1 69 ? -5.477 12.050 10.980 1.00 0.00 69 ALA A C 2
ATOM 1616 O O . ALA A 1 69 ? -5.376 12.257 12.198 1.00 0.00 69 ALA A O 2
ATOM 1623 N N . ASN A 1 70 ? -4.634 11.252 10.299 1.00 0.00 70 ASN A N 2
ATOM 1624 C CA . ASN A 1 70 ? -3.538 10.526 10.937 1.00 0.00 70 ASN A CA 2
ATOM 1625 C C . ASN A 1 70 ? -2.206 11.255 10.725 1.00 0.00 70 ASN A C 2
ATOM 1626 O O . ASN A 1 70 ? -1.989 11.885 9.684 1.00 0.00 70 ASN A O 2
ATOM 1637 N N . LYS A 1 71 ? -1.330 11.149 11.727 1.00 0.00 71 LYS A N 2
ATOM 1638 C CA . LYS A 1 71 ? -0.001 11.786 11.701 1.00 0.00 71 LYS A CA 2
ATOM 1639 C C . LYS A 1 71 ? 1.093 10.811 11.185 1.00 0.00 71 LYS A C 2
ATOM 1640 O O . LYS A 1 71 ? 0.931 9.594 11.329 1.00 0.00 71 LYS A O 2
ATOM 1659 N N . PRO A 1 72 ? 2.232 11.318 10.580 1.00 0.00 72 PRO A N 2
ATOM 1660 C CA . PRO A 1 72 ? 3.318 10.450 10.058 1.00 0.00 72 PRO A CA 2
ATOM 1661 C C . PRO A 1 72 ? 4.207 9.849 11.157 1.00 0.00 72 PRO A C 2
ATOM 1662 O O . PRO A 1 72 ? 4.521 10.519 12.148 1.00 0.00 72 PRO A O 2
ATOM 1673 N N . VAL A 1 73 ? 4.597 8.578 10.963 1.00 0.00 73 VAL A N 2
ATOM 1674 C CA . VAL A 1 73 ? 5.460 7.857 11.913 1.00 0.00 73 VAL A CA 2
ATOM 1675 C C . VAL A 1 73 ? 6.591 7.009 11.231 1.00 0.00 73 VAL A C 2
ATOM 1676 O O . VAL A 1 73 ? 7.309 6.312 11.961 1.00 0.00 73 VAL A O 2
ATOM 1689 N N . CYS A 1 18 ? 17.560 2.552 -1.105 1.00 0.00 18 CYS A N 3
ATOM 1690 C CA . CYS A 1 18 ? 16.428 1.757 -1.579 1.00 0.00 18 CYS A CA 3
ATOM 1691 C C . CYS A 1 18 ? 16.705 0.317 -1.233 1.00 0.00 18 CYS A C 3
ATOM 1692 O O . CYS A 1 18 ? 17.799 -0.201 -1.502 1.00 0.00 18 CYS A O 3
ATOM 1699 N N . GLN A 1 19 ? 15.723 -0.319 -0.632 1.00 0.00 19 GLN A N 3
ATOM 1700 C CA . GLN A 1 19 ? 15.823 -1.708 -0.266 1.00 0.00 19 GLN A CA 3
ATOM 1701 C C . GLN A 1 19 ? 14.578 -2.437 -0.759 1.00 0.00 19 GLN A C 3
ATOM 1702 O O . GLN A 1 19 ? 13.473 -2.281 -0.228 1.00 0.00 19 GLN A O 3
ATOM 1716 N N . LEU A 1 20 ? 14.803 -3.221 -1.811 1.00 0.00 20 LEU A N 3
ATOM 1717 C CA . LEU A 1 20 ? 13.761 -3.988 -2.479 1.00 0.00 20 LEU A CA 3
ATOM 1718 C C . LEU A 1 20 ? 13.777 -5.467 -2.076 1.00 0.00 20 LEU A C 3
ATOM 1719 O O . LEU A 1 20 ? 14.591 -6.270 -2.552 1.00 0.00 20 LEU A O 3
ATOM 1735 N N . PHE A 1 21 ? 12.866 -5.776 -1.162 1.00 0.00 21 PHE A N 3
ATOM 1736 C CA . PHE A 1 21 ? 12.633 -7.132 -0.663 1.00 0.00 21 PHE A CA 3
ATOM 1737 C C . PHE A 1 21 ? 11.134 -7.435 -0.817 1.00 0.00 21 PHE A C 3
ATOM 1738 O O . PHE A 1 21 ? 10.299 -6.964 -0.033 1.00 0.00 21 PHE A O 3
ATOM 1755 N N . CYS A 1 22 ? 10.808 -8.183 -1.873 1.00 0.00 22 CYS A N 3
ATOM 1756 C CA . CYS A 1 22 ? 9.416 -8.507 -2.205 1.00 0.00 22 CYS A CA 3
ATOM 1757 C C . CYS A 1 22 ? 8.955 -9.915 -1.756 1.00 0.00 22 CYS A C 3
ATOM 1758 O O . CYS A 1 22 ? 9.266 -10.912 -2.425 1.00 0.00 22 CYS A O 3
ATOM 1765 N N . PRO A 1 23 ? 8.229 -10.033 -0.588 1.00 0.00 23 PRO A N 3
ATOM 1766 C CA . PRO A 1 23 ? 7.657 -11.316 -0.121 1.00 0.00 23 PRO A CA 3
ATOM 1767 C C . PRO A 1 23 ? 6.278 -11.573 -0.765 1.00 0.00 23 PRO A C 3
ATOM 1768 O O . PRO A 1 23 ? 5.645 -10.627 -1.252 1.00 0.00 23 PRO A O 3
ATOM 1779 N N . MET A 1 24 ? 5.810 -12.833 -0.764 1.00 0.00 24 MET A N 3
ATOM 1780 C CA . MET A 1 24 ? 4.504 -13.156 -1.362 1.00 0.00 24 MET A CA 3
ATOM 1781 C C . MET A 1 24 ? 3.408 -13.255 -0.287 1.00 0.00 24 MET A C 3
ATOM 1782 O O . MET A 1 24 ? 3.168 -14.323 0.291 1.00 0.00 24 MET A O 3
ATOM 1796 N N . ILE A 1 25 ? 2.756 -12.104 -0.033 1.00 0.00 25 ILE A N 3
ATOM 1797 C CA . ILE A 1 25 ? 1.660 -11.967 0.953 1.00 0.00 25 ILE A CA 3
ATOM 1798 C C . ILE A 1 25 ? 0.730 -10.843 0.460 1.00 0.00 25 ILE A C 3
ATOM 1799 O O . ILE A 1 25 ? 1.179 -9.952 -0.268 1.00 0.00 25 ILE A O 3
ATOM 1815 N N . TYR A 1 26 ? -0.561 -10.900 0.817 1.00 0.00 26 TYR A N 3
ATOM 1816 C CA . TYR A 1 26 ? -1.490 -9.838 0.435 1.00 0.00 26 TYR A CA 3
ATOM 1817 C C . TYR A 1 26 ? -1.960 -9.102 1.686 1.00 0.00 26 TYR A C 3
ATOM 1818 O O . TYR A 1 26 ? -2.865 -9.535 2.411 1.00 0.00 26 TYR A O 3
ATOM 1836 N N . ALA A 1 27 ? -1.278 -7.987 1.912 1.00 0.00 27 ALA A N 3
ATOM 1837 C CA . ALA A 1 27 ? -1.529 -7.095 3.052 1.00 0.00 27 ALA A CA 3
ATOM 1838 C C . ALA A 1 27 ? -1.579 -5.621 2.610 1.00 0.00 27 ALA A C 3
ATOM 1839 O O . ALA A 1 27 ? -0.704 -5.199 1.847 1.00 0.00 27 ALA A O 3
ATOM 1846 N N . PRO A 1 28 ? -2.587 -4.792 3.062 1.00 0.00 28 PRO A N 3
ATOM 1847 C CA . PRO A 1 28 ? -2.650 -3.354 2.699 1.00 0.00 28 PRO A CA 3
ATOM 1848 C C . PRO A 1 28 ? -1.602 -2.521 3.459 1.00 0.00 28 PRO A C 3
ATOM 1849 O O . PRO A 1 28 ? -1.427 -2.701 4.671 1.00 0.00 28 PRO A O 3
ATOM 1860 N N . ILE A 1 29 ? -0.911 -1.624 2.739 1.00 0.00 29 ILE A N 3
ATOM 1861 C CA . ILE A 1 29 ? 0.126 -0.770 3.349 1.00 0.00 29 ILE A CA 3
ATOM 1862 C C . ILE A 1 29 ? -0.201 0.722 3.143 1.00 0.00 29 ILE A C 3
ATOM 1863 O O . ILE A 1 29 ? -0.422 1.161 2.009 1.00 0.00 29 ILE A O 3
ATOM 1879 N N . CYS A 1 30 ? -0.234 1.486 4.261 1.00 0.00 30 CYS A N 3
ATOM 1880 C CA . CYS A 1 30 ? -0.520 2.933 4.221 1.00 0.00 30 CYS A CA 3
ATOM 1881 C C . CYS A 1 30 ? 0.761 3.749 4.433 1.00 0.00 30 CYS A C 3
ATOM 1882 O O . CYS A 1 30 ? 1.574 3.421 5.305 1.00 0.00 30 CYS A O 3
ATOM 1889 N N . ALA A 1 31 ? 0.925 4.812 3.619 1.00 0.00 31 ALA A N 3
ATOM 1890 C CA . ALA A 1 31 ? 2.097 5.695 3.667 1.00 0.00 31 ALA A CA 3
ATOM 1891 C C . ALA A 1 31 ? 1.718 7.109 3.235 1.00 0.00 31 ALA A C 3
ATOM 1892 O O . ALA A 1 31 ? 1.002 7.282 2.240 1.00 0.00 31 ALA A O 3
ATOM 1899 N N . THR A 1 32 ? 2.224 8.113 3.964 1.00 0.00 32 THR A N 3
ATOM 1900 C CA . THR A 1 32 ? 1.920 9.520 3.666 1.00 0.00 32 THR A CA 3
ATOM 1901 C C . THR A 1 32 ? 3.189 10.341 3.429 1.00 0.00 32 THR A C 3
ATOM 1902 O O . THR A 1 32 ? 4.193 10.174 4.132 1.00 0.00 32 THR A O 3
ATOM 1913 N N . ASP A 1 33 ? 3.118 11.214 2.428 1.00 0.00 33 ASP A N 3
ATOM 1914 C CA . ASP A 1 33 ? 4.226 12.128 2.108 1.00 0.00 33 ASP A CA 3
ATOM 1915 C C . ASP A 1 33 ? 3.812 13.593 2.407 1.00 0.00 33 ASP A C 3
ATOM 1916 O O . ASP A 1 33 ? 4.254 14.532 1.728 1.00 0.00 33 ASP A O 3
ATOM 1925 N N . GLY A 1 34 ? 2.978 13.770 3.454 1.00 0.00 34 GLY A N 3
ATOM 1926 C CA . GLY A 1 34 ? 2.466 15.102 3.828 1.00 0.00 34 GLY A CA 3
ATOM 1927 C C . GLY A 1 34 ? 1.106 15.348 3.187 1.00 0.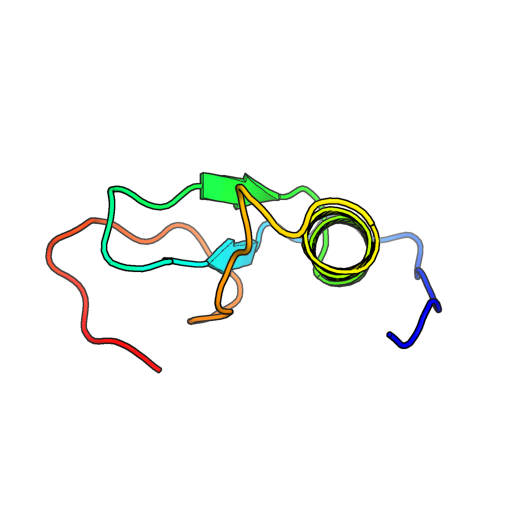00 34 GLY A C 3
ATOM 1928 O O . GLY A 1 34 ? 0.169 15.840 3.823 1.00 0.00 34 GLY A O 3
ATOM 1932 N N . VAL A 1 35 ? 1.050 14.985 1.901 1.00 0.00 35 VAL A N 3
ATOM 1933 C CA . VAL A 1 35 ? -0.143 15.039 1.043 1.00 0.00 35 VAL A CA 3
ATOM 1934 C C . VAL A 1 35 ? -1.012 13.804 1.351 1.00 0.00 35 VAL A C 3
ATOM 1935 O O . VAL A 1 35 ? -0.556 12.900 2.064 1.00 0.00 35 VAL A O 3
ATOM 1948 N N . SER A 1 36 ? -2.262 13.777 0.837 1.00 0.00 36 SER A N 3
ATOM 1949 C CA . SER A 1 36 ? -3.179 12.647 1.077 1.00 0.00 36 SER A CA 3
ATOM 1950 C C . SER A 1 36 ? -2.479 11.339 0.693 1.00 0.00 36 SER A C 3
ATOM 1951 O O . SER A 1 36 ? -1.889 11.218 -0.387 1.00 0.00 36 SER A O 3
ATOM 1959 N N . GLN A 1 37 ? -2.563 10.378 1.614 1.00 0.00 37 GLN A N 3
ATOM 1960 C CA . GLN A 1 37 ? -1.860 9.092 1.529 1.00 0.00 37 GLN A CA 3
ATOM 1961 C C . GLN A 1 37 ? -2.516 8.082 0.595 1.00 0.00 37 GLN A C 3
ATOM 1962 O O . GLN A 1 37 ? -3.687 8.210 0.223 1.00 0.00 37 GLN A O 3
ATOM 1976 N N . ARG A 1 38 ? -1.709 7.080 0.241 1.00 0.00 38 ARG A N 3
ATOM 1977 C CA . ARG A 1 38 ? -2.112 6.013 -0.664 1.00 0.00 38 ARG A CA 3
ATOM 1978 C C . ARG A 1 38 ? -1.919 4.642 -0.008 1.00 0.00 38 ARG A C 3
ATOM 1979 O O . ARG A 1 38 ? -1.076 4.477 0.881 1.00 0.00 38 ARG A O 3
ATOM 2000 N N . THR A 1 39 ? -2.712 3.672 -0.472 1.00 0.00 39 THR A N 3
ATOM 2001 C CA . THR A 1 39 ? -2.657 2.303 0.036 1.00 0.00 39 THR A CA 3
ATOM 2002 C C . THR A 1 39 ? -2.146 1.359 -1.056 1.00 0.00 39 THR A C 3
ATOM 2003 O O . THR A 1 39 ? -2.744 1.259 -2.134 1.00 0.00 39 THR A O 3
ATOM 2014 N N . PHE A 1 40 ? -1.028 0.683 -0.761 1.00 0.00 40 PHE A N 3
ATOM 2015 C CA . PHE A 1 40 ? -0.401 -0.266 -1.690 1.00 0.00 40 PHE A CA 3
ATOM 2016 C C . PHE A 1 40 ? -0.828 -1.704 -1.358 1.00 0.00 40 PHE A C 3
ATOM 2017 O O . PHE A 1 40 ? -1.373 -1.961 -0.276 1.00 0.00 40 PHE A O 3
ATOM 2034 N N . SER A 1 41 ? -0.570 -2.637 -2.292 1.00 0.00 41 SER A N 3
ATOM 2035 C CA . SER A 1 41 ? -0.920 -4.055 -2.115 1.00 0.00 41 SER A CA 3
ATOM 2036 C C . SER A 1 41 ? 0.104 -4.802 -1.240 1.00 0.00 41 SER A C 3
ATOM 2037 O O . SER A 1 41 ? -0.216 -5.856 -0.681 1.00 0.00 41 SER A O 3
ATOM 2045 N N . ASN A 1 42 ? 1.331 -4.240 -1.130 1.00 0.00 42 ASN A N 3
ATOM 2046 C CA . ASN A 1 42 ? 2.432 -4.833 -0.330 1.00 0.00 42 ASN A CA 3
ATOM 2047 C C . ASN A 1 42 ? 3.662 -3.888 -0.337 1.00 0.00 42 ASN A C 3
ATOM 2048 O O . ASN A 1 42 ? 3.772 -3.062 -1.251 1.00 0.00 42 ASN A O 3
ATOM 2059 N N . PRO A 1 43 ? 4.619 -3.971 0.676 1.00 0.00 43 PRO A N 3
ATOM 2060 C CA . PRO A 1 43 ? 5.842 -3.110 0.726 1.00 0.00 43 PRO A CA 3
ATOM 2061 C C . PRO A 1 43 ? 6.691 -3.112 -0.564 1.00 0.00 43 PRO A C 3
ATOM 2062 O O . PRO A 1 43 ? 7.478 -2.188 -0.786 1.00 0.00 43 PRO A O 3
ATOM 2073 N N . CYS A 1 44 ? 6.515 -4.151 -1.408 1.00 0.00 44 CYS A N 3
ATOM 2074 C CA . CYS A 1 44 ? 7.242 -4.287 -2.685 1.00 0.00 44 CYS A CA 3
ATOM 2075 C C . CYS A 1 44 ? 6.900 -3.134 -3.647 1.00 0.00 44 CYS A C 3
ATOM 2076 O O . CYS A 1 44 ? 7.800 -2.482 -4.188 1.00 0.00 44 CYS A O 3
ATOM 2083 N N . ASP A 1 45 ? 5.587 -2.902 -3.844 1.00 0.00 45 ASP A N 3
ATOM 2084 C CA . ASP A 1 45 ? 5.076 -1.833 -4.717 1.00 0.00 45 ASP A CA 3
ATOM 2085 C C . ASP A 1 45 ? 5.290 -0.430 -4.120 1.00 0.00 45 ASP A C 3
ATOM 2086 O O . ASP A 1 45 ? 5.357 0.553 -4.866 1.00 0.00 45 ASP A O 3
ATOM 2095 N N . LEU A 1 46 ? 5.398 -0.348 -2.773 1.00 0.00 46 LEU A N 3
ATOM 2096 C CA . LEU A 1 46 ? 5.576 0.918 -2.073 1.00 0.00 46 LEU A CA 3
ATOM 2097 C C . LEU A 1 46 ? 7.035 1.386 -2.052 1.00 0.00 46 LEU A C 3
ATOM 2098 O O . LEU A 1 46 ? 7.339 2.472 -2.540 1.00 0.00 46 LEU A O 3
ATOM 2114 N N . LYS A 1 47 ? 7.918 0.519 -1.539 1.00 0.00 47 LYS A N 3
ATOM 2115 C CA . LYS A 1 47 ? 9.354 0.803 -1.405 1.00 0.00 47 LYS A CA 3
ATOM 2116 C C . LYS A 1 47 ? 10.010 1.130 -2.744 1.00 0.00 47 LYS A C 3
ATOM 2117 O O . LYS A 1 47 ? 10.934 1.946 -2.821 1.00 0.00 47 LYS A O 3
ATOM 2136 N N . VAL A 1 48 ? 9.503 0.467 -3.778 1.00 0.00 48 VAL A N 3
ATOM 2137 C CA . VAL A 1 48 ? 9.946 0.655 -5.162 1.00 0.00 48 VAL A CA 3
ATOM 2138 C C . VAL A 1 48 ? 9.515 2.040 -5.684 1.00 0.00 48 VAL A C 3
ATOM 2139 O O . VAL A 1 48 ? 10.267 2.706 -6.393 1.00 0.00 48 VAL A O 3
ATOM 2152 N N . TYR A 1 49 ? 8.315 2.464 -5.249 1.00 0.00 49 TYR A N 3
ATOM 2153 C CA . TYR A 1 49 ? 7.717 3.751 -5.649 1.00 0.00 49 TYR A CA 3
ATOM 2154 C C . TYR A 1 49 ? 8.492 4.942 -5.077 1.00 0.00 49 TYR A C 3
ATOM 2155 O O . TYR A 1 49 ? 8.529 6.008 -5.675 1.00 0.00 49 TYR A O 3
ATOM 2173 N N . ASN A 1 50 ? 9.103 4.729 -3.911 1.00 0.00 50 ASN A N 3
ATOM 2174 C CA . ASN A 1 50 ? 9.901 5.750 -3.209 1.00 0.00 50 ASN A CA 3
ATOM 2175 C C . ASN A 1 50 ? 11.259 5.987 -3.888 1.00 0.00 50 ASN A C 3
ATOM 2176 O O . ASN A 1 50 ? 11.793 7.101 -3.857 1.00 0.00 50 ASN A O 3
ATOM 2187 N N . CYS A 1 51 ? 11.793 4.917 -4.493 1.00 0.00 51 CYS A N 3
ATOM 2188 C CA . CYS A 1 51 ? 13.103 4.924 -5.156 1.00 0.00 51 CYS A CA 3
ATOM 2189 C C . CYS A 1 51 ? 13.100 5.597 -6.543 1.00 0.00 51 CYS A C 3
ATOM 2190 O O . CYS A 1 51 ? 13.949 6.455 -6.803 1.00 0.00 51 CYS A O 3
ATOM 2197 N N . TRP A 1 52 ? 12.154 5.210 -7.422 1.00 0.00 52 TRP A N 3
ATOM 2198 C CA . TRP A 1 52 ? 12.099 5.775 -8.788 1.00 0.00 52 TRP A CA 3
ATOM 2199 C C . TRP A 1 52 ? 11.235 7.045 -8.938 1.00 0.00 52 TRP A C 3
ATOM 2200 O O . TRP A 1 52 ? 11.259 7.692 -9.993 1.00 0.00 52 TRP A O 3
ATOM 2221 N N . ASN A 1 53 ? 10.488 7.380 -7.889 1.00 0.00 53 ASN A N 3
ATOM 2222 C CA . ASN A 1 53 ? 9.664 8.596 -7.852 1.00 0.00 53 ASN A CA 3
ATOM 2223 C C . ASN A 1 53 ? 10.325 9.659 -6.939 1.00 0.00 53 ASN A C 3
ATOM 2224 O O . ASN A 1 53 ? 10.050 9.693 -5.728 1.00 0.00 53 ASN A O 3
ATOM 2235 N N . PRO A 1 54 ? 11.238 10.529 -7.485 1.00 0.00 54 PRO A N 3
ATOM 2236 C CA . PRO A 1 54 ? 11.918 11.591 -6.691 1.00 0.00 54 PRO A CA 3
ATOM 2237 C C . PRO A 1 54 ? 10.978 12.742 -6.270 1.00 0.00 54 PRO A C 3
ATOM 2238 O O . PRO A 1 54 ? 11.099 13.280 -5.165 1.00 0.00 54 PRO A O 3
ATOM 2249 N N . ASP A 1 55 ? 10.049 13.096 -7.177 1.00 0.00 55 ASP A N 3
ATOM 2250 C CA . ASP A 1 55 ? 9.078 14.182 -6.955 1.00 0.00 55 ASP A CA 3
ATOM 2251 C C . ASP A 1 55 ? 7.846 13.746 -6.139 1.00 0.00 55 ASP A C 3
ATOM 2252 O O . ASP A 1 55 ? 7.278 14.568 -5.412 1.00 0.00 55 ASP A O 3
ATOM 2261 N N . ASN A 1 56 ? 7.436 12.464 -6.257 1.00 0.00 56 ASN A N 3
ATOM 2262 C CA . ASN A 1 56 ? 6.257 11.962 -5.529 1.00 0.00 56 ASN A CA 3
ATOM 2263 C C . ASN A 1 56 ? 6.546 10.641 -4.754 1.00 0.00 56 ASN A C 3
ATOM 2264 O O . ASN A 1 56 ? 5.982 9.589 -5.089 1.00 0.00 56 ASN A O 3
ATOM 2275 N N . PRO A 1 57 ? 7.446 10.660 -3.706 1.00 0.00 57 PRO A N 3
ATOM 2276 C CA . PRO A 1 57 ? 7.757 9.464 -2.881 1.00 0.00 57 PRO A CA 3
ATOM 2277 C C . PRO A 1 57 ? 6.715 9.229 -1.762 1.00 0.00 57 PRO A C 3
ATOM 2278 O O . PRO A 1 57 ? 5.850 10.081 -1.541 1.00 0.00 57 PRO A O 3
ATOM 2289 N N . TYR A 1 58 ? 6.791 8.068 -1.083 1.00 0.00 58 TYR A N 3
ATOM 2290 C CA . TYR A 1 58 ? 5.874 7.747 0.020 1.00 0.00 58 TYR A CA 3
ATOM 2291 C C . TYR A 1 58 ? 6.653 7.305 1.258 1.00 0.00 58 TYR A C 3
ATOM 2292 O O . TYR A 1 58 ? 7.674 6.618 1.143 1.00 0.00 58 TYR A O 3
ATOM 2310 N N . LYS A 1 59 ? 6.156 7.705 2.437 1.00 0.00 59 LYS A N 3
ATOM 2311 C CA . LYS A 1 59 ? 6.798 7.376 3.709 1.00 0.00 59 LYS A CA 3
ATOM 2312 C C . LYS A 1 59 ? 5.901 6.446 4.538 1.00 0.00 59 LYS A C 3
ATOM 2313 O O . LYS A 1 59 ? 4.750 6.785 4.839 1.00 0.00 59 LYS A O 3
ATOM 2332 N N . G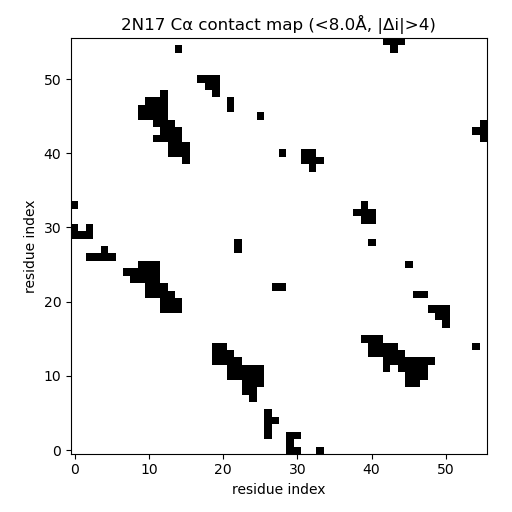LU A 1 60 ? 6.459 5.280 4.921 1.00 0.00 60 GLU A N 3
ATOM 2333 C CA . GLU A 1 60 ? 5.756 4.234 5.672 1.00 0.00 60 GLU A CA 3
ATOM 2334 C C . GLU A 1 60 ? 5.282 4.690 7.073 1.00 0.00 60 GLU A C 3
ATOM 2335 O O . GLU A 1 60 ? 6.088 5.036 7.943 1.00 0.00 60 GLU A O 3
ATOM 2347 N N . VAL A 1 61 ? 3.951 4.679 7.245 1.00 0.00 61 VAL A N 3
ATOM 2348 C CA . VAL A 1 61 ? 3.292 5.055 8.507 1.00 0.00 61 VAL A CA 3
ATOM 2349 C C . VAL A 1 61 ? 2.797 3.810 9.269 1.00 0.00 61 VAL A C 3
ATOM 2350 O O . VAL A 1 61 ? 3.028 3.691 10.477 1.00 0.00 61 VAL A O 3
ATOM 2363 N N . LYS A 1 62 ? 2.122 2.890 8.548 1.00 0.00 62 LYS A N 3
ATOM 2364 C CA . LYS A 1 62 ? 1.550 1.652 9.128 1.00 0.00 62 LYS A CA 3
ATOM 2365 C C . LYS A 1 62 ? 0.950 0.778 8.023 1.00 0.00 62 LYS A C 3
ATOM 2366 O O . LYS A 1 62 ? 0.865 1.209 6.867 1.00 0.00 62 LYS A O 3
ATOM 2385 N N . VAL A 1 63 ? 0.534 -0.454 8.381 1.00 0.00 63 VAL A N 3
ATOM 2386 C CA . VAL A 1 63 ? -0.114 -1.335 7.408 1.00 0.00 63 VAL A CA 3
ATOM 2387 C C . VAL A 1 63 ? -1.623 -1.405 7.707 1.00 0.00 63 VAL A C 3
ATOM 2388 O O . VAL A 1 63 ? -2.079 -2.103 8.623 1.00 0.00 63 VAL A O 3
ATOM 2401 N N . GLY A 1 64 ? -2.365 -0.631 6.925 1.00 0.00 64 GLY A N 3
ATOM 2402 C CA . GLY A 1 64 ? -3.814 -0.549 7.053 1.00 0.00 64 GLY A CA 3
ATOM 2403 C C . GLY A 1 64 ? -4.391 0.507 6.132 1.00 0.00 64 GLY A C 3
ATOM 2404 O O . GLY A 1 64 ? -3.746 0.912 5.155 1.00 0.00 64 GLY A O 3
ATOM 2408 N N . GLU A 1 65 ? -5.619 0.940 6.443 1.00 0.00 65 GLU A N 3
ATOM 2409 C CA . GLU A 1 65 ? -6.274 2.018 5.707 1.00 0.00 65 GLU A CA 3
ATOM 2410 C C . GLU A 1 65 ? -6.289 3.263 6.595 1.00 0.00 65 GLU A C 3
ATOM 2411 O O . GLU A 1 65 ? -7.051 3.346 7.570 1.00 0.00 65 GLU A O 3
ATOM 2423 N N . CYS A 1 66 ? -5.417 4.213 6.255 1.00 0.00 66 CYS A N 3
ATOM 2424 C CA . CYS A 1 66 ? -5.259 5.444 7.023 1.00 0.00 66 CYS A CA 3
ATOM 2425 C C . CYS A 1 66 ? -5.868 6.663 6.327 1.00 0.00 66 CYS A C 3
ATOM 2426 O O . CYS A 1 66 ? -5.914 6.733 5.095 1.00 0.00 66 CYS A O 3
ATOM 2433 N N . ASP A 1 67 ? -6.330 7.614 7.154 1.00 0.00 67 ASP A N 3
ATOM 2434 C CA . ASP A 1 67 ? -6.934 8.861 6.681 1.00 0.00 67 ASP A CA 3
ATOM 2435 C C . ASP A 1 67 ? -5.985 10.047 6.948 1.00 0.00 67 ASP A C 3
ATOM 2436 O O . ASP A 1 67 ? -4.961 9.885 7.624 1.00 0.00 67 ASP A O 3
ATOM 2445 N N . ASP A 1 68 ? -6.344 11.240 6.428 1.00 0.00 68 ASP A N 3
ATOM 2446 C CA . ASP A 1 68 ? -5.528 12.468 6.587 1.00 0.00 68 ASP A CA 3
ATOM 2447 C C . ASP A 1 68 ? -5.570 13.057 8.022 1.00 0.00 68 ASP A C 3
ATOM 2448 O O . ASP A 1 68 ? -4.823 13.994 8.333 1.00 0.00 68 ASP A O 3
ATOM 2457 N N . ALA A 1 69 ? -6.435 12.491 8.882 1.00 0.00 69 ALA A N 3
ATOM 2458 C CA . ALA A 1 69 ? -6.581 12.942 10.275 1.00 0.00 69 ALA A CA 3
ATOM 2459 C C . ALA A 1 69 ? -5.713 12.115 11.250 1.00 0.00 69 ALA A C 3
ATOM 2460 O O . ALA A 1 69 ? -5.877 12.203 12.476 1.00 0.00 69 ALA A O 3
ATOM 2467 N N . ASN A 1 70 ? -4.768 11.336 10.690 1.00 0.00 70 ASN A N 3
ATOM 2468 C CA . ASN A 1 70 ? -3.869 10.489 11.474 1.00 0.00 70 ASN A CA 3
ATOM 2469 C C . ASN A 1 70 ? -2.493 11.145 11.643 1.00 0.00 70 ASN A C 3
ATOM 2470 O O . ASN A 1 70 ? -2.114 12.032 10.868 1.00 0.00 70 ASN A O 3
ATOM 2481 N N . LYS A 1 71 ? -1.760 10.687 12.668 1.00 0.00 71 LYS A N 3
ATOM 2482 C CA . LYS A 1 71 ? -0.419 11.198 12.990 1.00 0.00 71 LYS A CA 3
ATOM 2483 C C . LYS A 1 71 ? 0.675 10.414 12.220 1.00 0.00 71 LYS A C 3
ATOM 2484 O O . LYS A 1 71 ? 0.578 9.187 12.127 1.00 0.00 71 LYS A O 3
ATOM 2503 N N . PRO A 1 72 ? 1.739 11.097 11.651 1.00 0.00 72 PRO A N 3
ATOM 2504 C CA . PRO A 1 72 ? 2.823 10.409 10.903 1.00 0.00 72 PRO A CA 3
ATOM 2505 C C . PRO A 1 72 ? 3.750 9.578 11.802 1.00 0.00 72 PRO A C 3
ATOM 2506 O O . PRO A 1 72 ? 4.167 10.034 12.875 1.00 0.00 72 PRO A O 3
ATOM 2517 N N . VAL A 1 73 ? 4.047 8.356 11.347 1.00 0.00 73 VAL A N 3
ATOM 2518 C CA . VAL A 1 73 ? 4.922 7.426 12.076 1.00 0.00 73 VAL A CA 3
ATOM 2519 C C . VAL A 1 73 ? 6.298 7.209 11.358 1.00 0.00 73 VAL A C 3
ATOM 2520 O O . VAL A 1 73 ? 7.240 6.800 12.046 1.00 0.00 73 VAL A O 3
ATOM 2533 N N . CYS A 1 18 ? 18.026 2.276 -1.753 1.00 0.00 18 CYS A N 4
ATOM 2534 C CA . CYS A 1 18 ? 16.874 1.468 -2.150 1.00 0.00 18 CYS A CA 4
ATOM 2535 C C . CYS A 1 18 ? 17.176 0.031 -1.817 1.00 0.00 18 CYS A C 4
ATOM 2536 O O . CYS A 1 18 ? 18.254 -0.485 -2.146 1.00 0.00 18 CYS A O 4
ATOM 2543 N N . GLN A 1 19 ? 16.233 -0.604 -1.157 1.00 0.00 19 GLN A N 4
ATOM 2544 C CA . GLN A 1 19 ? 16.353 -1.991 -0.791 1.00 0.00 19 GLN A CA 4
ATOM 2545 C C . GLN A 1 19 ? 15.083 -2.723 -1.213 1.00 0.00 19 GLN A C 4
ATOM 2546 O O . GLN A 1 19 ? 14.008 -2.560 -0.624 1.00 0.00 19 GLN A O 4
ATOM 2560 N N . LEU A 1 20 ? 15.247 -3.514 -2.272 1.00 0.00 20 LEU A N 4
ATOM 2561 C CA . LEU A 1 20 ? 14.169 -4.283 -2.879 1.00 0.00 20 LEU A CA 4
ATOM 2562 C C . LEU A 1 20 ? 14.070 -5.707 -2.320 1.00 0.00 20 LEU A C 4
ATOM 2563 O O . LEU A 1 20 ? 14.832 -6.615 -2.684 1.00 0.00 20 LEU A O 4
ATOM 2579 N N . PHE A 1 21 ? 13.121 -5.843 -1.406 1.00 0.00 21 PHE A N 4
ATOM 2580 C CA . PHE A 1 21 ? 12.766 -7.112 -0.773 1.00 0.00 21 PHE A CA 4
ATOM 2581 C C . PHE A 1 21 ? 11.242 -7.272 -0.908 1.00 0.00 21 PHE A C 4
ATOM 2582 O O . PHE A 1 21 ? 10.463 -6.631 -0.190 1.00 0.00 21 PHE A O 4
ATOM 2599 N N . CYS A 1 22 ? 10.834 -8.087 -1.881 1.00 0.00 22 CYS A N 4
ATOM 2600 C CA . CYS A 1 22 ? 9.414 -8.285 -2.182 1.00 0.00 22 CYS A CA 4
ATOM 2601 C C . CYS A 1 22 ? 8.806 -9.596 -1.633 1.00 0.00 22 CYS A C 4
ATOM 2602 O O . CYS A 1 22 ? 8.979 -10.664 -2.237 1.00 0.00 22 CYS A O 4
ATOM 2609 N N . PRO A 1 23 ? 8.104 -9.547 -0.445 1.00 0.00 23 PRO A N 4
ATOM 2610 C CA . PRO A 1 23 ? 7.397 -10.713 0.122 1.00 0.00 23 PRO A CA 4
ATOM 2611 C C . PRO A 1 23 ? 5.977 -10.840 -0.467 1.00 0.00 23 PRO A C 4
ATOM 2612 O O . PRO A 1 23 ? 5.321 -9.817 -0.700 1.00 0.00 23 PRO A O 4
ATOM 2623 N N . MET A 1 24 ? 5.511 -12.073 -0.705 1.00 0.00 24 MET A N 4
ATOM 2624 C CA . MET A 1 24 ? 4.169 -12.284 -1.280 1.00 0.00 24 MET A CA 4
ATOM 2625 C C . MET A 1 24 ? 3.134 -12.673 -0.211 1.00 0.00 24 MET A C 4
ATOM 2626 O O . MET A 1 24 ? 2.959 -13.854 0.123 1.00 0.00 24 MET A O 4
ATOM 2640 N N . ILE A 1 25 ? 2.470 -11.638 0.334 1.00 0.00 25 ILE A N 4
ATOM 2641 C CA . ILE A 1 25 ? 1.416 -11.784 1.370 1.00 0.00 25 ILE A CA 4
ATOM 2642 C C . ILE A 1 25 ? 0.460 -10.606 1.200 1.00 0.00 25 ILE A C 4
ATOM 2643 O O . ILE A 1 25 ? 0.911 -9.463 1.214 1.00 0.00 25 ILE A O 4
ATOM 2659 N N . TYR A 1 26 ? -0.856 -10.861 1.108 1.00 0.00 26 TYR A N 4
ATOM 2660 C CA . TYR A 1 26 ? -1.811 -9.764 0.899 1.00 0.00 26 TYR A CA 4
ATOM 2661 C C . TYR A 1 26 ? -2.164 -9.064 2.210 1.00 0.00 26 TYR A C 4
ATOM 2662 O O . TYR A 1 26 ? -3.003 -9.506 3.007 1.00 0.00 26 TYR A O 4
ATOM 2680 N N . ALA A 1 27 ? -1.445 -7.964 2.388 1.00 0.00 27 ALA A N 4
ATOM 2681 C CA . ALA A 1 27 ? -1.569 -7.067 3.536 1.00 0.00 27 ALA A CA 4
ATOM 2682 C C . ALA A 1 27 ? -1.610 -5.600 3.060 1.00 0.00 27 ALA A C 4
ATOM 2683 O O . ALA A 1 27 ? -0.634 -5.147 2.446 1.00 0.00 27 ALA A O 4
ATOM 2690 N N . PRO A 1 28 ? -2.721 -4.817 3.296 1.00 0.00 28 PRO A N 4
ATOM 2691 C CA . PRO A 1 28 ? -2.779 -3.394 2.877 1.00 0.00 28 PRO A CA 4
ATOM 2692 C C . PRO A 1 28 ? -1.813 -2.512 3.683 1.00 0.00 28 PRO A C 4
ATOM 2693 O O . PRO A 1 28 ? -1.737 -2.632 4.911 1.00 0.00 28 PRO A O 4
ATOM 2704 N N . ILE A 1 29 ? -1.078 -1.638 2.981 1.00 0.00 29 ILE A N 4
ATOM 2705 C CA . ILE A 1 29 ? -0.104 -0.748 3.630 1.00 0.00 29 ILE A CA 4
ATOM 2706 C C . ILE A 1 29 ? -0.395 0.740 3.323 1.00 0.00 29 ILE A C 4
ATOM 2707 O O . ILE A 1 29 ? -0.664 1.103 2.174 1.00 0.00 29 ILE A O 4
ATOM 2723 N N . CYS A 1 30 ? -0.339 1.577 4.381 1.00 0.00 30 CYS A N 4
ATOM 2724 C CA . CYS A 1 30 ? -0.584 3.018 4.266 1.00 0.00 30 CYS A CA 4
ATOM 2725 C C . CYS A 1 30 ? 0.732 3.802 4.353 1.00 0.00 30 CYS A C 4
ATOM 2726 O O . CYS A 1 30 ? 1.590 3.495 5.190 1.00 0.00 30 CYS A O 4
ATOM 2733 N N . ALA A 1 31 ? 0.876 4.814 3.474 1.00 0.00 31 ALA A N 4
ATOM 2734 C CA . ALA A 1 31 ? 2.074 5.657 3.404 1.00 0.00 31 ALA A CA 4
ATOM 2735 C C . ALA A 1 31 ? 1.683 7.087 3.054 1.00 0.00 31 ALA A C 4
ATOM 2736 O O . ALA A 1 31 ? 0.864 7.304 2.152 1.00 0.00 31 ALA A O 4
ATOM 2743 N N . THR A 1 32 ? 2.287 8.054 3.746 1.00 0.00 32 THR A N 4
ATOM 2744 C CA . THR A 1 32 ? 1.974 9.474 3.529 1.00 0.00 32 THR A CA 4
ATOM 2745 C C . THR A 1 32 ? 3.195 10.285 3.089 1.00 0.00 32 THR A C 4
ATOM 2746 O O . THR A 1 32 ? 4.306 10.084 3.591 1.00 0.00 32 THR A O 4
ATOM 2757 N N . ASP A 1 33 ? 2.949 11.193 2.146 1.00 0.00 33 ASP A N 4
ATOM 2758 C CA . ASP A 1 33 ? 3.986 12.106 1.627 1.00 0.00 33 ASP A CA 4
ATOM 2759 C C . ASP A 1 33 ? 3.729 13.549 2.126 1.00 0.00 33 ASP A C 4
ATOM 2760 O O . ASP A 1 33 ? 4.236 14.522 1.546 1.00 0.00 33 ASP A O 4
ATOM 2769 N N . GLY A 1 34 ? 2.964 13.671 3.234 1.00 0.00 34 GLY A N 4
ATOM 2770 C CA . GLY A 1 34 ? 2.581 14.984 3.781 1.00 0.00 34 GLY A CA 4
ATOM 2771 C C . GLY A 1 34 ? 1.172 15.356 3.328 1.00 0.00 34 GLY A C 4
ATOM 2772 O O . GLY A 1 34 ? 0.405 16.005 4.044 1.00 0.00 34 GLY A O 4
ATOM 2776 N N . VAL A 1 35 ? 0.884 14.912 2.102 1.00 0.00 35 VAL A N 4
ATOM 2777 C CA . VAL A 1 35 ? -0.386 15.044 1.394 1.00 0.00 35 VAL A CA 4
ATOM 2778 C C . VAL A 1 35 ? -1.263 13.826 1.723 1.00 0.00 35 VAL A C 4
ATOM 2779 O O . VAL A 1 35 ? -0.768 12.885 2.358 1.00 0.00 35 VAL A O 4
ATOM 2792 N N . SER A 1 36 ? -2.560 13.839 1.331 1.00 0.00 36 SER A N 4
ATOM 2793 C CA . SER A 1 36 ? -3.458 12.703 1.618 1.00 0.00 36 SER A CA 4
ATOM 2794 C C . SER A 1 36 ? -2.801 11.407 1.115 1.00 0.00 36 SER A C 4
ATOM 2795 O O . SER A 1 36 ? -2.339 11.322 -0.029 1.00 0.00 36 SER A O 4
ATOM 2803 N N . GLN A 1 37 ? -2.775 10.416 2.012 1.00 0.00 37 GLN A N 4
ATOM 2804 C CA . GLN A 1 37 ? -2.082 9.135 1.804 1.00 0.00 37 GLN A CA 4
ATOM 2805 C C . GLN A 1 37 ? -2.827 8.153 0.906 1.00 0.00 37 GLN A C 4
ATOM 2806 O O . GLN A 1 37 ? -4.027 8.289 0.648 1.00 0.00 37 GLN A O 4
ATOM 2820 N N . ARG A 1 38 ? -2.055 7.159 0.449 1.00 0.00 38 ARG A N 4
ATOM 2821 C CA . ARG A 1 38 ? -2.528 6.118 -0.453 1.00 0.00 38 ARG A CA 4
ATOM 2822 C C . ARG A 1 38 ? -2.166 4.725 0.075 1.00 0.00 38 ARG A C 4
ATOM 2823 O O . ARG A 1 38 ? -1.201 4.565 0.832 1.00 0.00 38 ARG A O 4
ATOM 2844 N N . THR A 1 39 ? -2.959 3.733 -0.343 1.00 0.00 39 THR A N 4
ATOM 2845 C CA . THR A 1 39 ? -2.758 2.337 0.058 1.00 0.00 39 THR A CA 4
ATOM 2846 C C . THR A 1 39 ? -2.244 1.512 -1.127 1.00 0.00 39 THR A C 4
ATOM 2847 O O . THR A 1 39 ? -2.847 1.522 -2.208 1.00 0.00 39 THR A O 4
ATOM 2858 N N . PHE A 1 40 ? -1.121 0.811 -0.908 1.00 0.00 40 PHE A N 4
ATOM 2859 C CA . PHE A 1 40 ? -0.498 -0.041 -1.933 1.00 0.00 40 PHE A CA 4
ATOM 2860 C C . PHE A 1 40 ? -0.976 -1.494 -1.778 1.00 0.00 40 PHE A C 4
ATOM 2861 O O . PHE A 1 40 ? -1.499 -1.868 -0.721 1.00 0.00 40 PHE A O 4
ATOM 2878 N N . SER A 1 41 ? -0.789 -2.307 -2.834 1.00 0.00 41 SER A N 4
ATOM 2879 C CA . SER A 1 41 ? -1.190 -3.727 -2.827 1.00 0.00 41 SER A CA 4
ATOM 2880 C C . SER A 1 41 ? -0.304 -4.566 -1.888 1.00 0.00 41 SER A C 4
ATOM 2881 O O . SER A 1 41 ? -0.745 -5.594 -1.366 1.00 0.00 41 SER A O 4
ATOM 2889 N N . ASN A 1 42 ? 0.948 -4.102 -1.688 1.00 0.00 42 ASN A N 4
ATOM 2890 C CA . ASN A 1 42 ? 1.943 -4.768 -0.820 1.00 0.00 42 ASN A CA 4
ATOM 2891 C C . ASN A 1 42 ? 3.186 -3.867 -0.655 1.00 0.00 42 ASN A C 4
ATOM 2892 O O . ASN A 1 42 ? 3.398 -2.980 -1.491 1.00 0.00 42 ASN A O 4
ATOM 2903 N N . PRO A 1 43 ? 4.037 -4.061 0.423 1.00 0.00 43 PRO A N 4
ATOM 2904 C CA . PRO A 1 43 ? 5.271 -3.253 0.647 1.00 0.00 43 PRO A CA 4
ATOM 2905 C C . PRO A 1 43 ? 6.238 -3.219 -0.559 1.00 0.00 43 PRO A C 4
ATOM 2906 O O . PRO A 1 43 ? 7.004 -2.268 -0.704 1.00 0.00 43 PRO A O 4
ATOM 2917 N N . CYS A 1 44 ? 6.169 -4.257 -1.422 1.00 0.00 44 CYS A N 4
ATOM 2918 C CA . CYS A 1 44 ? 7.017 -4.369 -2.631 1.00 0.00 44 CYS A CA 4
ATOM 2919 C C . CYS A 1 44 ? 6.795 -3.187 -3.596 1.00 0.00 44 CYS A C 4
ATOM 2920 O O . CYS A 1 44 ? 7.758 -2.586 -4.080 1.00 0.00 44 CYS A O 4
ATOM 2927 N N . ASP A 1 45 ? 5.512 -2.876 -3.858 1.00 0.00 45 ASP A N 4
ATOM 2928 C CA . ASP A 1 45 ? 5.110 -1.773 -4.748 1.00 0.00 45 ASP A CA 4
ATOM 2929 C C . ASP A 1 45 ? 5.384 -0.388 -4.135 1.00 0.00 45 ASP A C 4
ATOM 2930 O O . ASP A 1 45 ? 5.536 0.593 -4.871 1.00 0.00 45 ASP A O 4
ATOM 2939 N N . LEU A 1 46 ? 5.443 -0.320 -2.788 1.00 0.00 46 LEU A N 4
ATOM 2940 C CA . LEU A 1 46 ? 5.662 0.929 -2.068 1.00 0.00 46 LEU A CA 4
ATOM 2941 C C . LEU A 1 46 ? 7.121 1.408 -2.111 1.00 0.00 46 LEU A C 4
ATOM 2942 O O . LEU A 1 46 ? 7.392 2.511 -2.581 1.00 0.00 46 LEU A O 4
ATOM 2958 N N . LYS A 1 47 ? 8.040 0.542 -1.656 1.00 0.00 47 LYS A N 4
ATOM 2959 C CA . LYS A 1 47 ? 9.477 0.832 -1.599 1.00 0.00 47 LYS A CA 4
ATOM 2960 C C . LYS A 1 47 ? 10.053 1.175 -2.973 1.00 0.00 47 LYS A C 4
ATOM 2961 O O . LYS A 1 47 ? 10.895 2.069 -3.102 1.00 0.00 47 LYS A O 4
ATOM 2980 N N . VAL A 1 48 ? 9.578 0.440 -3.984 1.00 0.00 48 VAL A N 4
ATOM 2981 C CA . VAL A 1 48 ? 9.970 0.632 -5.386 1.00 0.00 48 VAL A CA 4
ATOM 2982 C C . VAL A 1 48 ? 9.584 2.037 -5.885 1.00 0.00 48 VAL A C 4
ATOM 2983 O O . VAL A 1 48 ? 10.336 2.669 -6.628 1.00 0.00 48 VAL A O 4
ATOM 2996 N N . TYR A 1 49 ? 8.427 2.518 -5.405 1.00 0.00 49 TYR A N 4
ATOM 2997 C CA . TYR A 1 49 ? 7.884 3.834 -5.778 1.00 0.00 49 TYR A CA 4
ATOM 2998 C C . TYR A 1 49 ? 8.738 4.976 -5.219 1.00 0.00 49 TYR A C 4
ATOM 2999 O O . TYR A 1 49 ? 8.811 6.048 -5.803 1.00 0.00 49 TYR A O 4
ATOM 3017 N N . ASN A 1 50 ? 9.377 4.714 -4.076 1.00 0.00 50 ASN A N 4
ATOM 3018 C CA . ASN A 1 50 ? 10.248 5.679 -3.386 1.00 0.00 50 ASN A CA 4
ATOM 3019 C C . ASN A 1 50 ? 11.603 5.857 -4.091 1.00 0.00 50 ASN A C 4
ATOM 3020 O O . ASN A 1 50 ? 12.191 6.942 -4.058 1.00 0.00 50 ASN A O 4
ATOM 3031 N N . CYS A 1 51 ? 12.075 4.770 -4.723 1.00 0.00 51 CYS A N 4
ATOM 3032 C CA . CYS A 1 51 ? 13.372 4.726 -5.414 1.00 0.00 51 CYS A CA 4
ATOM 3033 C C . CYS A 1 51 ? 13.383 5.456 -6.770 1.00 0.00 51 CYS A C 4
ATOM 3034 O O . CYS A 1 51 ? 14.249 6.307 -6.998 1.00 0.00 51 CYS A O 4
ATOM 3041 N N . TRP A 1 52 ? 12.432 5.122 -7.664 1.00 0.00 52 TRP A N 4
ATOM 3042 C CA . TRP A 1 52 ? 12.387 5.737 -9.007 1.00 0.00 52 TRP A CA 4
ATOM 3043 C C . TRP A 1 52 ? 11.572 7.046 -9.103 1.00 0.00 52 TRP A C 4
ATOM 3044 O O . TRP A 1 52 ? 11.610 7.728 -10.135 1.00 0.00 52 TRP A O 4
ATOM 3065 N N . ASN A 1 53 ? 10.845 7.366 -8.036 1.00 0.00 53 ASN A N 4
ATOM 3066 C CA . ASN A 1 53 ? 10.067 8.610 -7.942 1.00 0.00 53 ASN A CA 4
ATOM 3067 C C . ASN A 1 53 ? 10.778 9.609 -6.990 1.00 0.00 53 ASN A C 4
ATOM 3068 O O . ASN A 1 53 ? 10.506 9.613 -5.780 1.00 0.00 53 ASN A O 4
ATOM 3079 N N . PRO A 1 54 ? 11.730 10.459 -7.507 1.00 0.00 54 PRO A N 4
ATOM 3080 C CA . PRO A 1 54 ? 12.460 11.455 -6.674 1.00 0.00 54 PRO A CA 4
ATOM 3081 C C . PRO A 1 54 ? 11.574 12.624 -6.188 1.00 0.00 54 PRO A C 4
ATOM 3082 O O . PRO A 1 54 ? 11.731 13.105 -5.061 1.00 0.00 54 PRO A O 4
ATOM 3093 N N . ASP A 1 55 ? 10.650 13.058 -7.066 1.00 0.00 55 ASP A N 4
ATOM 3094 C CA . ASP A 1 55 ? 9.726 14.174 -6.781 1.00 0.00 55 ASP A CA 4
ATOM 3095 C C . ASP A 1 55 ? 8.538 13.774 -5.887 1.00 0.00 55 ASP A C 4
ATOM 3096 O O . ASP A 1 55 ? 8.042 14.612 -5.125 1.00 0.00 55 ASP A O 4
ATOM 3105 N N . ASN A 1 56 ? 8.088 12.505 -5.975 1.00 0.00 56 ASN A N 4
ATOM 3106 C CA . ASN A 1 56 ? 6.946 12.031 -5.175 1.00 0.00 56 ASN A CA 4
ATOM 3107 C C . ASN A 1 56 ? 7.274 10.726 -4.391 1.00 0.00 56 ASN A C 4
ATOM 3108 O O . ASN A 1 56 ? 6.724 9.660 -4.703 1.00 0.00 56 ASN A O 4
ATOM 3119 N N . PRO A 1 57 ? 8.194 10.774 -3.364 1.00 0.00 57 PRO A N 4
ATOM 3120 C CA . PRO A 1 57 ? 8.544 9.593 -2.537 1.00 0.00 57 PRO A CA 4
ATOM 3121 C C . PRO A 1 57 ? 7.535 9.348 -1.400 1.00 0.00 57 PRO A C 4
ATOM 3122 O O . PRO A 1 57 ? 7.071 10.309 -0.774 1.00 0.00 57 PRO A O 4
ATOM 3133 N N . TYR A 1 58 ? 7.211 8.068 -1.134 1.00 0.00 58 TYR A N 4
ATOM 3134 C CA . TYR A 1 58 ? 6.257 7.711 -0.073 1.00 0.00 58 TYR A CA 4
ATOM 3135 C C . TYR A 1 58 ? 6.972 7.288 1.206 1.00 0.00 58 TYR A C 4
ATOM 3136 O O . TYR A 1 58 ? 8.019 6.631 1.156 1.00 0.00 58 TYR A O 4
ATOM 3154 N N . LYS A 1 59 ? 6.386 7.672 2.344 1.00 0.00 59 LYS A N 4
ATOM 3155 C CA . LYS A 1 59 ? 6.922 7.334 3.657 1.00 0.00 59 LYS A CA 4
ATOM 3156 C C . LYS A 1 59 ? 5.925 6.450 4.406 1.00 0.00 59 LYS A C 4
ATOM 3157 O O . LYS A 1 59 ? 4.733 6.765 4.467 1.00 0.00 59 LYS A O 4
ATOM 3176 N N . GLU A 1 60 ? 6.434 5.348 4.981 1.00 0.00 60 GLU A N 4
ATOM 3177 C CA . GLU A 1 60 ? 5.610 4.351 5.691 1.00 0.00 60 GLU A CA 4
ATOM 3178 C C . GLU A 1 60 ? 5.133 4.817 7.080 1.00 0.00 60 GLU A C 4
ATOM 3179 O O . GLU A 1 60 ? 5.938 5.086 7.980 1.00 0.00 60 GLU A O 4
ATOM 3191 N N . VAL A 1 61 ? 3.798 4.911 7.215 1.00 0.00 61 VAL A N 4
ATOM 3192 C CA . VAL A 1 61 ? 3.133 5.297 8.476 1.00 0.00 61 VAL A CA 4
ATOM 3193 C C . VAL A 1 61 ? 2.765 4.057 9.302 1.00 0.00 61 VAL A C 4
ATOM 3194 O O . VAL A 1 61 ? 3.015 4.015 10.510 1.00 0.00 61 VAL A O 4
ATOM 3207 N N . LYS A 1 62 ? 2.169 3.048 8.626 1.00 0.00 62 LYS A N 4
ATOM 3208 C CA . LYS A 1 62 ? 1.726 1.784 9.261 1.00 0.00 62 LYS A CA 4
ATOM 3209 C C . LYS A 1 62 ? 1.195 0.815 8.200 1.00 0.00 62 LYS A C 4
ATOM 3210 O O . LYS A 1 62 ? 0.977 1.212 7.048 1.00 0.00 62 LYS A O 4
ATOM 3229 N N . VAL A 1 63 ? 0.982 -0.463 8.589 1.00 0.00 63 VAL A N 4
ATOM 3230 C CA . VAL A 1 63 ? 0.404 -1.437 7.663 1.00 0.00 63 VAL A CA 4
ATOM 3231 C C . VAL A 1 63 ? -1.071 -1.611 8.044 1.00 0.00 63 VAL A C 4
ATOM 3232 O O . VAL A 1 63 ? -1.419 -2.319 9.000 1.00 0.00 63 VAL A O 4
ATOM 3245 N N . GLY A 1 64 ? -1.907 -0.922 7.276 1.00 0.00 64 GLY A N 4
ATOM 3246 C CA . GLY A 1 64 ? -3.348 -0.930 7.480 1.00 0.00 64 GLY A CA 4
ATOM 3247 C C . GLY A 1 64 ? -4.050 0.042 6.550 1.00 0.00 64 GLY A C 4
ATOM 3248 O O . GLY A 1 64 ? -3.489 0.445 5.523 1.00 0.00 64 GLY A O 4
ATOM 3252 N N . GLU A 1 65 ? -5.284 0.407 6.916 1.00 0.00 65 GLU A N 4
ATOM 3253 C CA . GLU A 1 65 ? -6.061 1.398 6.168 1.00 0.00 65 GLU A CA 4
ATOM 3254 C C . GLU A 1 65 ? -6.177 2.667 7.008 1.00 0.00 65 GLU A C 4
ATOM 3255 O O . GLU A 1 65 ? -6.917 2.711 8.002 1.00 0.00 65 GLU A O 4
ATOM 3267 N N . CYS A 1 66 ? -5.414 3.687 6.606 1.00 0.00 66 CYS A N 4
ATOM 3268 C CA . CYS A 1 66 ? -5.374 4.962 7.321 1.00 0.00 66 CYS A CA 4
ATOM 3269 C C . CYS A 1 66 ? -6.174 6.065 6.619 1.00 0.00 66 CYS A C 4
ATOM 3270 O O . CYS A 1 66 ? -6.348 6.043 5.395 1.00 0.00 66 CYS A O 4
ATOM 3277 N N . ASP A 1 67 ? -6.649 7.024 7.427 1.00 0.00 67 ASP A N 4
ATOM 3278 C CA . ASP A 1 67 ? -7.426 8.173 6.943 1.00 0.00 67 ASP A CA 4
ATOM 3279 C C . ASP A 1 67 ? -6.598 9.472 7.048 1.00 0.00 67 ASP A C 4
ATOM 3280 O O . ASP A 1 67 ? -5.486 9.463 7.589 1.00 0.00 67 ASP A O 4
ATOM 3289 N N . ASP A 1 68 ? -7.153 10.589 6.529 1.00 0.00 68 ASP A N 4
ATOM 3290 C CA . ASP A 1 68 ? -6.478 11.910 6.543 1.00 0.00 68 ASP A CA 4
ATOM 3291 C C . ASP A 1 68 ? -6.429 12.565 7.950 1.00 0.00 68 ASP A C 4
ATOM 3292 O O . ASP A 1 68 ? -5.772 13.599 8.133 1.00 0.00 68 ASP A O 4
ATOM 3301 N N . ALA A 1 69 ? -7.110 11.945 8.930 1.00 0.00 69 ALA A N 4
ATOM 3302 C CA . ALA A 1 69 ? -7.153 12.448 10.310 1.00 0.00 69 ALA A CA 4
ATOM 3303 C C . ALA A 1 69 ? -6.090 11.779 11.212 1.00 0.00 69 ALA A C 4
ATOM 3304 O O . ALA A 1 69 ? -6.133 11.912 12.445 1.00 0.00 69 ALA A O 4
ATOM 3311 N N . ASN A 1 70 ? -5.125 11.085 10.582 1.00 0.00 70 ASN A N 4
ATOM 3312 C CA . ASN A 1 70 ? -4.050 10.391 11.293 1.00 0.00 70 ASN A CA 4
ATOM 3313 C C . ASN A 1 70 ? -2.758 11.212 11.285 1.00 0.00 70 ASN A C 4
ATOM 3314 O O . ASN A 1 70 ? -2.510 11.996 10.362 1.00 0.00 70 ASN A O 4
ATOM 3325 N N . LYS A 1 71 ? -1.945 11.008 12.330 1.00 0.00 71 LYS A N 4
ATOM 3326 C CA . LYS A 1 71 ? -0.658 11.708 12.500 1.00 0.00 71 LYS A CA 4
ATOM 3327 C C . LYS A 1 71 ? 0.507 10.950 11.802 1.00 0.00 71 LYS A C 4
ATOM 3328 O O . LYS A 1 71 ? 0.402 9.732 11.613 1.00 0.00 71 LYS A O 4
ATOM 3347 N N . PRO A 1 72 ? 1.640 11.643 11.406 1.00 0.00 72 PRO A N 4
ATOM 3348 C CA . PRO A 1 72 ? 2.789 10.984 10.732 1.00 0.00 72 PRO A CA 4
ATOM 3349 C C . PRO A 1 72 ? 3.611 10.084 11.671 1.00 0.00 72 PRO A C 4
ATOM 3350 O O . PRO A 1 72 ? 4.046 10.517 12.748 1.00 0.00 72 PRO A O 4
ATOM 3361 N N . VAL A 1 73 ? 3.796 8.827 11.248 1.00 0.00 73 VAL A N 4
ATOM 3362 C CA . VAL A 1 73 ? 4.561 7.835 12.018 1.00 0.00 73 VAL A CA 4
ATOM 3363 C C . VAL A 1 73 ? 5.937 7.481 11.355 1.00 0.00 73 VAL A C 4
ATOM 3364 O O . VAL A 1 73 ? 6.813 7.001 12.083 1.00 0.00 73 VAL A O 4
ATOM 3377 N N . CYS A 1 18 ? 18.111 1.796 -1.753 1.00 0.00 18 CYS A N 5
ATOM 3378 C CA . CYS A 1 18 ? 16.879 1.112 -2.141 1.00 0.00 18 CYS A CA 5
ATOM 3379 C C . CYS A 1 18 ? 17.066 -0.353 -1.855 1.00 0.00 18 CYS A C 5
ATOM 3380 O O . CYS A 1 18 ? 18.088 -0.950 -2.228 1.00 0.00 18 CYS A O 5
ATOM 3387 N N . GLN A 1 19 ? 16.090 -0.924 -1.189 1.00 0.00 19 GLN A N 5
ATOM 3388 C CA . GLN A 1 19 ? 16.108 -2.326 -0.861 1.00 0.00 19 GLN A CA 5
ATOM 3389 C C . GLN A 1 19 ? 14.783 -2.941 -1.291 1.00 0.00 19 GLN A C 5
ATOM 3390 O O . GLN A 1 19 ? 13.726 -2.700 -0.699 1.00 0.00 19 GLN A O 5
ATOM 3404 N N . LEU A 1 20 ? 14.882 -3.712 -2.371 1.00 0.00 20 LEU A N 5
ATOM 3405 C CA . LEU A 1 20 ? 13.746 -4.374 -2.992 1.00 0.00 20 LEU A CA 5
ATOM 3406 C C . LEU A 1 20 ? 13.713 -5.879 -2.694 1.00 0.00 20 LEU A C 5
ATOM 3407 O O . LEU A 1 20 ? 14.439 -6.681 -3.299 1.00 0.00 20 LEU A O 5
ATOM 3423 N N . PHE A 1 21 ? 12.872 -6.217 -1.723 1.00 0.00 21 PHE A N 5
ATOM 3424 C CA . PHE A 1 21 ? 12.613 -7.596 -1.312 1.00 0.00 21 PHE A CA 5
ATOM 3425 C C . PHE A 1 21 ? 11.091 -7.822 -1.373 1.00 0.00 21 PHE A C 5
ATOM 3426 O O . PHE A 1 21 ? 10.339 -7.378 -0.497 1.00 0.00 21 PHE A O 5
ATOM 3443 N N . CYS A 1 22 ? 10.654 -8.466 -2.456 1.00 0.00 22 CYS A N 5
ATOM 3444 C CA . CYS A 1 22 ? 9.229 -8.704 -2.703 1.00 0.00 22 CYS A CA 5
ATOM 3445 C C . CYS A 1 22 ? 8.733 -10.119 -2.313 1.00 0.00 22 CYS A C 5
ATOM 3446 O O . CYS A 1 22 ? 8.968 -11.084 -3.055 1.00 0.00 22 CYS A O 5
ATOM 3453 N N . PRO A 1 23 ? 8.064 -10.277 -1.118 1.00 0.00 23 PRO A N 5
ATOM 3454 C CA . PRO A 1 23 ? 7.466 -11.565 -0.697 1.00 0.00 23 PRO A CA 5
ATOM 3455 C C . PRO A 1 23 ? 6.044 -11.733 -1.279 1.00 0.00 23 PRO A C 5
ATOM 3456 O O . PRO A 1 23 ? 5.461 -10.754 -1.760 1.00 0.00 23 PRO A O 5
ATOM 3467 N N . MET A 1 24 ? 5.491 -12.957 -1.237 1.00 0.00 24 MET A N 5
ATOM 3468 C CA . MET A 1 24 ? 4.142 -13.200 -1.773 1.00 0.00 24 MET A CA 5
ATOM 3469 C C . MET A 1 24 ? 3.097 -13.279 -0.648 1.00 0.00 24 MET A C 5
ATOM 3470 O O . MET A 1 24 ? 2.855 -14.346 -0.066 1.00 0.00 24 MET A O 5
ATOM 3484 N N . ILE A 1 25 ? 2.510 -12.109 -0.328 1.00 0.00 25 ILE A N 5
ATOM 3485 C CA . ILE A 1 25 ? 1.463 -11.970 0.709 1.00 0.00 25 ILE A CA 5
ATOM 3486 C C . ILE A 1 25 ? 0.553 -10.796 0.328 1.00 0.00 25 ILE A C 5
ATOM 3487 O O . ILE A 1 25 ? 0.986 -9.889 -0.390 1.00 0.00 25 ILE A O 5
ATOM 3503 N N . TYR A 1 26 ? -0.712 -10.832 0.768 1.00 0.00 26 TYR A N 5
ATOM 3504 C CA . TYR A 1 26 ? -1.632 -9.724 0.495 1.00 0.00 26 TYR A CA 5
ATOM 3505 C C . TYR A 1 26 ? -1.947 -8.971 1.800 1.00 0.00 26 TYR A C 5
ATOM 3506 O O . TYR A 1 26 ? -2.775 -9.394 2.616 1.00 0.00 26 TYR A O 5
ATOM 3524 N N . ALA A 1 27 ? -1.221 -7.866 1.989 1.00 0.00 27 ALA A N 5
ATOM 3525 C CA . ALA A 1 27 ? -1.361 -7.002 3.166 1.00 0.00 27 ALA A CA 5
ATOM 3526 C C . ALA A 1 27 ? -1.431 -5.515 2.763 1.00 0.00 27 ALA A C 5
ATOM 3527 O O . ALA A 1 27 ? -0.608 -5.082 1.950 1.00 0.00 27 ALA A O 5
ATOM 3534 N N . PRO A 1 28 ? -2.410 -4.697 3.288 1.00 0.00 28 PRO A N 5
ATOM 3535 C CA . PRO A 1 28 ? -2.489 -3.258 2.963 1.00 0.00 28 PRO A CA 5
ATOM 3536 C C . PRO A 1 28 ? -1.571 -2.396 3.856 1.00 0.00 28 PRO A C 5
ATOM 3537 O O . PRO A 1 28 ? -1.560 -2.563 5.081 1.00 0.00 28 PRO A O 5
ATOM 3548 N N . ILE A 1 29 ? -0.797 -1.496 3.229 1.00 0.00 29 ILE A N 5
ATOM 3549 C CA . ILE A 1 29 ? 0.113 -0.602 3.974 1.00 0.00 29 ILE A CA 5
ATOM 3550 C C . ILE A 1 29 ? -0.198 0.873 3.677 1.00 0.00 29 ILE A C 5
ATOM 3551 O O . ILE A 1 29 ? -0.412 1.247 2.520 1.00 0.00 29 ILE A O 5
ATOM 3567 N N . CYS A 1 30 ? -0.214 1.695 4.749 1.00 0.00 30 CYS A N 5
ATOM 3568 C CA . CYS A 1 30 ? -0.487 3.136 4.626 1.00 0.00 30 CYS A CA 5
ATOM 3569 C C . CYS A 1 30 ? 0.796 3.955 4.815 1.00 0.00 30 CYS A C 5
ATOM 3570 O O . CYS A 1 30 ? 1.598 3.666 5.709 1.00 0.00 30 CYS A O 5
ATOM 3577 N N . ALA A 1 31 ? 0.969 4.980 3.956 1.00 0.00 31 ALA A N 5
ATOM 3578 C CA . ALA A 1 31 ? 2.143 5.864 3.970 1.00 0.00 31 ALA A CA 5
ATOM 3579 C C . ALA A 1 31 ? 1.747 7.267 3.516 1.00 0.00 31 ALA A C 5
ATOM 3580 O O . ALA A 1 31 ? 1.008 7.417 2.537 1.00 0.00 31 ALA A O 5
ATOM 3587 N N . THR A 1 32 ? 2.260 8.288 4.216 1.00 0.00 32 THR A N 5
ATOM 3588 C CA . THR A 1 32 ? 1.941 9.686 3.897 1.00 0.00 32 THR A CA 5
ATOM 3589 C C . THR A 1 32 ? 3.192 10.509 3.585 1.00 0.00 32 THR A C 5
ATOM 3590 O O . THR A 1 32 ? 4.233 10.349 4.232 1.00 0.00 32 THR A O 5
ATOM 3601 N N . ASP A 1 33 ? 3.061 11.373 2.585 1.00 0.00 33 ASP A N 5
ATOM 3602 C CA . ASP A 1 33 ? 4.138 12.297 2.201 1.00 0.00 33 ASP A CA 5
ATOM 3603 C C . ASP A 1 33 ? 3.694 13.757 2.473 1.00 0.00 33 ASP A C 5
ATOM 3604 O O . ASP A 1 33 ? 4.061 14.686 1.738 1.00 0.00 33 ASP A O 5
ATOM 3613 N N . GLY A 1 34 ? 2.919 13.945 3.567 1.00 0.00 34 GLY A N 5
ATOM 3614 C CA . GLY A 1 34 ? 2.383 15.270 3.927 1.00 0.00 34 GLY A CA 5
ATOM 3615 C C . GLY A 1 34 ? 0.991 15.469 3.337 1.00 0.00 34 GLY A C 5
ATOM 3616 O O . GLY A 1 34 ? 0.070 15.956 4.000 1.00 0.00 34 GLY A O 5
ATOM 3620 N N . VAL A 1 35 ? 0.888 15.069 2.065 1.00 0.00 35 VAL A N 5
ATOM 3621 C CA . VAL A 1 35 ? -0.325 15.074 1.251 1.00 0.00 35 VAL A CA 5
ATOM 3622 C C . VAL A 1 35 ? -1.206 13.870 1.631 1.00 0.00 35 VAL A C 5
ATOM 3623 O O . VAL A 1 35 ? -0.742 13.003 2.386 1.00 0.00 35 VAL A O 5
ATOM 3636 N N . SER A 1 36 ? -2.466 13.819 1.146 1.00 0.00 36 SER A N 5
ATOM 3637 C CA . SER A 1 36 ? -3.365 12.691 1.458 1.00 0.00 36 SER A CA 5
ATOM 3638 C C . SER A 1 36 ? -2.660 11.376 1.095 1.00 0.00 36 SER A C 5
ATOM 3639 O O . SER A 1 36 ? -2.126 11.222 -0.009 1.00 0.00 36 SER A O 5
ATOM 3647 N N . GLN A 1 37 ? -2.673 10.447 2.057 1.00 0.00 37 GLN A N 5
ATOM 3648 C CA . GLN A 1 37 ? -1.950 9.171 1.967 1.00 0.00 37 GLN A CA 5
ATOM 3649 C C . GLN A 1 37 ? -2.641 8.126 1.100 1.00 0.00 37 GLN A C 5
ATOM 3650 O O . GLN A 1 37 ? -3.844 8.202 0.826 1.00 0.00 37 GLN A O 5
ATOM 3664 N N . ARG A 1 38 ? -1.827 7.151 0.690 1.00 0.00 38 ARG A N 5
ATOM 3665 C CA . ARG A 1 38 ? -2.259 6.054 -0.169 1.00 0.00 38 ARG A CA 5
ATOM 3666 C C . ARG A 1 38 ? -1.909 4.696 0.426 1.00 0.00 38 ARG A C 5
ATOM 3667 O O . ARG A 1 38 ? -0.964 4.570 1.213 1.00 0.00 38 ARG A O 5
ATOM 3688 N N . THR A 1 39 ? -2.690 3.689 0.026 1.00 0.00 39 THR A N 5
ATOM 3689 C CA . THR A 1 39 ? -2.501 2.314 0.493 1.00 0.00 39 THR A CA 5
ATOM 3690 C C . THR A 1 39 ? -1.984 1.431 -0.645 1.00 0.00 39 THR A C 5
ATOM 3691 O O . THR A 1 39 ? -2.563 1.406 -1.737 1.00 0.00 39 THR A O 5
ATOM 3702 N N . PHE A 1 40 ? -0.887 0.715 -0.366 1.00 0.00 40 PHE A N 5
ATOM 3703 C CA . PHE A 1 40 ? -0.261 -0.196 -1.331 1.00 0.00 40 PHE A CA 5
ATOM 3704 C C . PHE A 1 40 ? -0.701 -1.639 -1.048 1.00 0.00 40 PHE A C 5
ATOM 3705 O O . PHE A 1 40 ? -1.129 -1.955 0.069 1.00 0.00 40 PHE A O 5
ATOM 3722 N N . SER A 1 41 ? -0.584 -2.513 -2.064 1.00 0.00 41 SER A N 5
ATOM 3723 C CA . SER A 1 41 ? -0.968 -3.932 -1.937 1.00 0.00 41 SER A CA 5
ATOM 3724 C C . SER A 1 41 ? 0.056 -4.738 -1.115 1.00 0.00 41 SER A C 5
ATOM 3725 O O . SER A 1 41 ? -0.270 -5.811 -0.597 1.00 0.00 41 SER A O 5
ATOM 3733 N N . ASN A 1 42 ? 1.293 -4.203 -1.010 1.00 0.00 42 ASN A N 5
ATOM 3734 C CA . ASN A 1 42 ? 2.403 -4.836 -0.263 1.00 0.00 42 ASN A CA 5
ATOM 3735 C C . ASN A 1 42 ? 3.623 -3.876 -0.268 1.00 0.00 42 ASN A C 5
ATOM 3736 O O . ASN A 1 42 ? 3.658 -2.979 -1.120 1.00 0.00 42 ASN A O 5
ATOM 3747 N N . PRO A 1 43 ? 4.655 -4.010 0.662 1.00 0.00 43 PRO A N 5
ATOM 3748 C CA . PRO A 1 43 ? 5.846 -3.110 0.669 1.00 0.00 43 PRO A CA 5
ATOM 3749 C C . PRO A 1 43 ? 6.604 -3.067 -0.668 1.00 0.00 43 PRO A C 5
ATOM 3750 O O . PRO A 1 43 ? 7.231 -2.055 -0.987 1.00 0.00 43 PRO A O 5
ATOM 3761 N N . CYS A 1 44 ? 6.510 -4.165 -1.455 1.00 0.00 44 CYS A N 5
ATOM 3762 C CA . CYS A 1 44 ? 7.163 -4.282 -2.779 1.00 0.00 44 CYS A CA 5
ATOM 3763 C C . CYS A 1 44 ? 6.759 -3.128 -3.715 1.00 0.00 44 CYS A C 5
ATOM 3764 O O . CYS A 1 44 ? 7.613 -2.530 -4.377 1.00 0.00 44 CYS A O 5
ATOM 3771 N N . ASP A 1 45 ? 5.446 -2.833 -3.750 1.00 0.00 45 ASP A N 5
ATOM 3772 C CA . ASP A 1 45 ? 4.883 -1.750 -4.568 1.00 0.00 45 ASP A CA 5
ATOM 3773 C C . ASP A 1 45 ? 5.239 -0.356 -4.022 1.00 0.00 45 ASP A C 5
ATOM 3774 O O . ASP A 1 45 ? 5.257 0.618 -4.784 1.00 0.00 45 ASP A O 5
ATOM 3783 N N . LEU A 1 46 ? 5.522 -0.270 -2.701 1.00 0.00 46 LEU A N 5
ATOM 3784 C CA . LEU A 1 46 ? 5.854 0.992 -2.051 1.00 0.00 46 LEU A CA 5
ATOM 3785 C C . LEU A 1 46 ? 7.325 1.396 -2.234 1.00 0.00 46 LEU A C 5
ATOM 3786 O O . LEU A 1 46 ? 7.603 2.472 -2.758 1.00 0.00 46 LEU A O 5
ATOM 3802 N N . LYS A 1 47 ? 8.246 0.501 -1.842 1.00 0.00 47 LYS A N 5
ATOM 3803 C CA . LYS A 1 47 ? 9.695 0.734 -1.921 1.00 0.00 47 LYS A CA 5
ATOM 3804 C C . LYS A 1 47 ? 10.150 1.088 -3.340 1.00 0.00 47 LYS A C 5
ATOM 3805 O O . LYS A 1 47 ? 11.042 1.921 -3.533 1.00 0.00 47 LYS A O 5
ATOM 3824 N N . VAL A 1 48 ? 9.512 0.432 -4.312 1.00 0.00 48 VAL A N 5
ATOM 3825 C CA . VAL A 1 48 ? 9.761 0.635 -5.744 1.00 0.00 48 VAL A CA 5
ATOM 3826 C C . VAL A 1 48 ? 9.397 2.069 -6.188 1.00 0.00 48 VAL A C 5
ATOM 3827 O O . VAL A 1 48 ? 10.086 2.658 -7.020 1.00 0.00 48 VAL A O 5
ATOM 3840 N N . TYR A 1 49 ? 8.326 2.609 -5.591 1.00 0.00 49 TYR A N 5
ATOM 3841 C CA . TYR A 1 49 ? 7.836 3.960 -5.906 1.00 0.00 49 TYR A CA 5
ATOM 3842 C C . TYR A 1 49 ? 8.757 5.041 -5.325 1.00 0.00 49 TYR A C 5
ATOM 3843 O O . TYR A 1 49 ? 8.932 6.100 -5.912 1.00 0.00 49 TYR A O 5
ATOM 3861 N N . ASN A 1 50 ? 9.334 4.736 -4.167 1.00 0.00 50 ASN A N 5
ATOM 3862 C CA . ASN A 1 50 ? 10.227 5.639 -3.428 1.00 0.00 50 ASN A CA 5
ATOM 3863 C C . ASN A 1 50 ? 11.631 5.759 -4.044 1.00 0.00 50 ASN A C 5
ATOM 3864 O O . ASN A 1 50 ? 12.264 6.816 -3.942 1.00 0.00 50 ASN A O 5
ATOM 3875 N N . CYS A 1 51 ? 12.102 4.673 -4.684 1.00 0.00 51 CYS A N 5
ATOM 3876 C CA . CYS A 1 51 ? 13.448 4.609 -5.271 1.00 0.00 51 CYS A CA 5
ATOM 3877 C C . CYS A 1 51 ? 13.602 5.423 -6.568 1.00 0.00 51 CYS A C 5
ATOM 3878 O O . CYS A 1 51 ? 14.488 6.281 -6.650 1.00 0.00 51 CYS A O 5
ATOM 3885 N N . TRP A 1 52 ? 12.747 5.155 -7.567 1.00 0.00 52 TRP A N 5
ATOM 3886 C CA . TRP A 1 52 ? 12.847 5.846 -8.866 1.00 0.00 52 TRP A CA 5
ATOM 3887 C C . TRP A 1 52 ? 11.925 7.069 -9.045 1.00 0.00 52 TRP A C 5
ATOM 3888 O O . TRP A 1 52 ? 12.034 7.787 -10.048 1.00 0.00 52 TRP A O 5
ATOM 3909 N N . ASN A 1 53 ? 11.031 7.290 -8.086 1.00 0.00 53 ASN A N 5
ATOM 3910 C CA . ASN A 1 53 ? 10.130 8.452 -8.093 1.00 0.00 53 ASN A CA 5
ATOM 3911 C C . ASN A 1 53 ? 10.584 9.483 -7.028 1.00 0.00 53 ASN A C 5
ATOM 3912 O O . ASN A 1 53 ? 10.126 9.427 -5.876 1.00 0.00 53 ASN A O 5
ATOM 3923 N N . PRO A 1 54 ? 11.519 10.430 -7.377 1.00 0.00 54 PRO A N 5
ATOM 3924 C CA . PRO A 1 54 ? 12.015 11.467 -6.429 1.00 0.00 54 PRO A CA 5
ATOM 3925 C C . PRO A 1 54 ? 10.966 12.550 -6.089 1.00 0.00 54 PRO A C 5
ATOM 3926 O O . PRO A 1 54 ? 10.888 13.008 -4.943 1.00 0.00 54 PRO A O 5
ATOM 3937 N N . ASP A 1 55 ? 10.173 12.935 -7.106 1.00 0.00 55 ASP A N 5
ATOM 3938 C CA . ASP A 1 55 ? 9.124 13.966 -6.973 1.00 0.00 55 ASP A CA 5
ATOM 3939 C C . ASP A 1 55 ? 7.887 13.490 -6.190 1.00 0.00 55 ASP A C 5
ATOM 3940 O O . ASP A 1 55 ? 7.223 14.308 -5.541 1.00 0.00 55 ASP A O 5
ATOM 3949 N N . ASN A 1 56 ? 7.576 12.178 -6.250 1.00 0.00 56 ASN A N 5
ATOM 3950 C CA . ASN A 1 56 ? 6.411 11.624 -5.548 1.00 0.00 56 ASN A CA 5
ATOM 3951 C C . ASN A 1 56 ? 6.783 10.447 -4.600 1.00 0.00 56 ASN A C 5
ATOM 3952 O O . ASN A 1 56 ? 6.382 9.301 -4.847 1.00 0.00 56 ASN A O 5
ATOM 3963 N N . PRO A 1 57 ? 7.576 10.697 -3.496 1.00 0.00 57 PRO A N 5
ATOM 3964 C CA . PRO A 1 57 ? 7.956 9.647 -2.517 1.00 0.00 57 PRO A CA 5
ATOM 3965 C C . PRO A 1 57 ? 6.860 9.395 -1.457 1.00 0.00 57 PRO A C 5
ATOM 3966 O O . PRO A 1 57 ? 5.904 10.170 -1.362 1.00 0.00 57 PRO A O 5
ATOM 3977 N N . TYR A 1 58 ? 6.996 8.297 -0.687 1.00 0.00 58 TYR A N 5
ATOM 3978 C CA . TYR A 1 58 ? 6.040 7.966 0.378 1.00 0.00 58 TYR A CA 5
ATOM 3979 C C . TYR A 1 58 ? 6.767 7.536 1.649 1.00 0.00 58 TYR A C 5
ATOM 3980 O O . TYR A 1 58 ? 7.781 6.833 1.584 1.00 0.00 58 TYR A O 5
ATOM 3998 N N . LYS A 1 59 ? 6.237 7.972 2.796 1.00 0.00 59 LYS A N 5
ATOM 3999 C CA . LYS A 1 59 ? 6.810 7.645 4.100 1.00 0.00 59 LYS A CA 5
ATOM 4000 C C . LYS A 1 59 ? 5.813 6.794 4.891 1.00 0.00 59 LYS A C 5
ATOM 4001 O O . LYS A 1 59 ? 4.670 7.208 5.107 1.00 0.00 59 LYS A O 5
ATOM 4020 N N . GLU A 1 60 ? 6.262 5.602 5.328 1.00 0.00 60 GLU A N 5
ATOM 4021 C CA . GLU A 1 60 ? 5.401 4.636 6.045 1.00 0.00 60 GLU A CA 5
ATOM 4022 C C . GLU A 1 60 ? 5.075 5.023 7.503 1.00 0.00 60 GLU A C 5
ATOM 4023 O O . GLU A 1 60 ? 5.965 5.202 8.341 1.00 0.00 60 GLU A O 5
ATOM 4035 N N . VAL A 1 61 ? 3.770 5.136 7.756 1.00 0.00 61 VAL A N 5
ATOM 4036 C CA . VAL A 1 61 ? 3.199 5.462 9.076 1.00 0.00 61 VAL A CA 5
ATOM 4037 C C . VAL A 1 61 ? 2.845 4.171 9.843 1.00 0.00 61 VAL A C 5
ATOM 4038 O O . VAL A 1 61 ? 3.173 4.034 11.026 1.00 0.00 61 VAL A O 5
ATOM 4051 N N . LYS A 1 62 ? 2.175 3.238 9.139 1.00 0.00 62 LYS A N 5
ATOM 4052 C CA . LYS A 1 62 ? 1.730 1.946 9.698 1.00 0.00 62 LYS A CA 5
ATOM 4053 C C . LYS A 1 62 ? 1.283 1.023 8.561 1.00 0.00 62 LYS A C 5
ATOM 4054 O O . LYS A 1 62 ? 1.174 1.466 7.411 1.00 0.00 62 LYS A O 5
ATOM 4073 N N . VAL A 1 63 ? 1.023 -0.259 8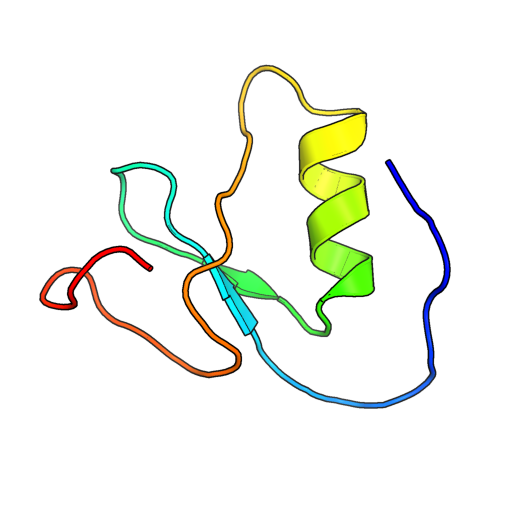.878 1.00 0.00 63 VAL A N 5
ATOM 4074 C CA . VAL A 1 63 ? 0.534 -1.190 7.861 1.00 0.00 63 VAL A CA 5
ATOM 4075 C C . VAL A 1 63 ? -0.988 -1.374 8.033 1.00 0.00 63 VAL A C 5
ATOM 4076 O O . VAL A 1 63 ? -1.461 -2.103 8.915 1.00 0.00 63 VAL A O 5
ATOM 4089 N N . GLY A 1 64 ? -1.728 -0.665 7.188 1.00 0.00 64 GLY A N 5
ATOM 4090 C CA . GLY A 1 64 ? -3.184 -0.705 7.211 1.00 0.00 64 GLY A CA 5
ATOM 4091 C C . GLY A 1 64 ? -3.793 0.287 6.239 1.00 0.00 64 GLY A C 5
ATOM 4092 O O . GLY A 1 64 ? -3.125 0.749 5.307 1.00 0.00 64 GLY A O 5
ATOM 4096 N N . GLU A 1 65 ? -5.073 0.602 6.469 1.00 0.00 65 GLU A N 5
ATOM 4097 C CA . GLU A 1 65 ? -5.792 1.599 5.677 1.00 0.00 65 GLU A CA 5
ATOM 4098 C C . GLU A 1 65 ? -6.081 2.805 6.570 1.00 0.00 65 GLU A C 5
ATOM 4099 O O . GLU A 1 65 ? -6.876 2.721 7.518 1.00 0.00 65 GLU A O 5
ATOM 4111 N N . CYS A 1 66 ? -5.405 3.911 6.271 1.00 0.00 66 CYS A N 5
ATOM 4112 C CA . CYS A 1 66 ? -5.526 5.140 7.047 1.00 0.00 66 CYS A CA 5
ATOM 4113 C C . CYS A 1 66 ? -6.132 6.292 6.234 1.00 0.00 66 CYS A C 5
ATOM 4114 O O . CYS A 1 66 ? -6.046 6.311 5.000 1.00 0.00 66 CYS A O 5
ATOM 4121 N N . ASP A 1 67 ? -6.738 7.245 6.959 1.00 0.00 67 ASP A N 5
ATOM 4122 C CA . ASP A 1 67 ? -7.368 8.428 6.365 1.00 0.00 67 ASP A CA 5
ATOM 4123 C C . ASP A 1 67 ? -6.466 9.667 6.548 1.00 0.00 67 ASP A C 5
ATOM 4124 O O . ASP A 1 67 ? -5.431 9.594 7.222 1.00 0.00 67 ASP A O 5
ATOM 4133 N N . ASP A 1 68 ? -6.874 10.804 5.944 1.00 0.00 68 ASP A N 5
ATOM 4134 C CA . ASP A 1 68 ? -6.117 12.077 6.020 1.00 0.00 68 ASP A CA 5
ATOM 4135 C C . ASP A 1 68 ? -6.202 12.757 7.412 1.00 0.00 68 ASP A C 5
ATOM 4136 O O . ASP A 1 68 ? -5.485 13.730 7.675 1.00 0.00 68 ASP A O 5
ATOM 4145 N N . ALA A 1 69 ? -7.070 12.223 8.290 1.00 0.00 69 ALA A N 5
ATOM 4146 C CA . ALA A 1 69 ? -7.259 12.757 9.649 1.00 0.00 69 ALA A CA 5
ATOM 4147 C C . ALA A 1 69 ? -6.367 12.037 10.686 1.00 0.00 69 ALA A C 5
ATOM 4148 O O . ALA A 1 69 ? -6.553 12.196 11.901 1.00 0.00 69 ALA A O 5
ATOM 4155 N N . ASN A 1 70 ? -5.380 11.270 10.189 1.00 0.00 70 ASN A N 5
ATOM 4156 C CA . ASN A 1 70 ? -4.450 10.520 11.034 1.00 0.00 70 ASN A CA 5
ATOM 4157 C C . ASN A 1 70 ? -3.115 11.265 11.166 1.00 0.00 70 ASN A C 5
ATOM 4158 O O . ASN A 1 70 ? -2.734 12.045 10.284 1.00 0.00 70 ASN A O 5
ATOM 4169 N N . LYS A 1 71 ? -2.418 11.001 12.277 1.00 0.00 71 LYS A N 5
ATOM 4170 C CA . LYS A 1 71 ? -1.118 11.628 12.576 1.00 0.00 71 LYS A CA 5
ATOM 4171 C C . LYS A 1 71 ? 0.064 10.781 12.032 1.00 0.00 71 LYS A C 5
ATOM 4172 O O . LYS A 1 71 ? 0.124 9.581 12.317 1.00 0.00 71 LYS A O 5
ATOM 4191 N N . PRO A 1 72 ? 1.023 11.382 11.234 1.00 0.00 72 PRO A N 5
ATOM 4192 C CA . PRO A 1 72 ? 2.190 10.642 10.683 1.00 0.00 72 PRO A CA 5
ATOM 4193 C C . PRO A 1 72 ? 3.249 10.304 11.742 1.00 0.00 72 PRO A C 5
ATOM 4194 O O . PRO A 1 72 ? 3.482 11.093 12.664 1.00 0.00 72 PRO A O 5
ATOM 4205 N N . VAL A 1 73 ? 3.875 9.125 11.594 1.00 0.00 73 VAL A N 5
ATOM 4206 C CA . VAL A 1 73 ? 4.928 8.673 12.519 1.00 0.00 73 VAL A CA 5
ATOM 4207 C C . VAL A 1 73 ? 6.163 8.020 11.805 1.00 0.00 73 VAL A C 5
ATOM 4208 O O . VAL A 1 73 ? 7.020 7.476 12.516 1.00 0.00 73 VAL A O 5
ATOM 4221 N N . CYS A 1 18 ? 17.714 1.700 -1.165 1.00 0.00 18 CYS A N 6
ATOM 4222 C CA . CYS A 1 18 ? 16.616 0.950 -1.772 1.00 0.00 18 CYS A CA 6
ATOM 4223 C C . CYS A 1 18 ? 16.884 -0.514 -1.552 1.00 0.00 18 CYS A C 6
ATOM 4224 O O . CYS A 1 18 ? 17.991 -1.006 -1.810 1.00 0.00 18 CYS A O 6
ATOM 4231 N N . GLN A 1 19 ? 15.874 -1.200 -1.065 1.00 0.00 19 GLN A N 6
ATOM 4232 C CA . GLN A 1 19 ? 15.954 -2.618 -0.821 1.00 0.00 19 GLN A CA 6
ATOM 4233 C C . GLN A 1 19 ? 14.716 -3.282 -1.413 1.00 0.00 19 GLN A C 6
ATOM 4234 O O . GLN A 1 19 ? 13.601 -3.153 -0.897 1.00 0.00 19 GLN A O 6
ATOM 4248 N N . LEU A 1 20 ? 14.947 -3.973 -2.527 1.00 0.00 20 LEU A N 6
ATOM 4249 C CA . LEU A 1 20 ? 13.889 -4.652 -3.261 1.00 0.00 20 LEU A CA 6
ATOM 4250 C C . LEU A 1 20 ? 13.906 -6.173 -3.059 1.00 0.00 20 LEU A C 6
ATOM 4251 O O . LEU A 1 20 ? 14.692 -6.911 -3.668 1.00 0.00 20 LEU A O 6
ATOM 4267 N N . PHE A 1 21 ? 13.025 -6.593 -2.156 1.00 0.00 21 PHE A N 6
ATOM 4268 C CA . PHE A 1 21 ? 12.764 -8.006 -1.839 1.00 0.00 21 PHE A CA 6
ATOM 4269 C C . PHE A 1 21 ? 11.260 -8.140 -1.542 1.00 0.00 21 PHE A C 6
ATOM 4270 O O . PHE A 1 21 ? 10.792 -7.824 -0.440 1.00 0.00 21 PHE A O 6
ATOM 4287 N N . CYS A 1 22 ? 10.500 -8.565 -2.561 1.00 0.00 22 CYS A N 6
ATOM 4288 C CA . CYS A 1 22 ? 9.040 -8.655 -2.454 1.00 0.00 22 CYS A CA 6
ATOM 4289 C C . CYS A 1 22 ? 8.508 -10.078 -2.187 1.00 0.00 22 CYS A C 6
ATOM 4290 O O . CYS A 1 22 ? 8.588 -10.944 -3.069 1.00 0.00 22 CYS A O 6
ATOM 4297 N N . PRO A 1 23 ? 7.972 -10.358 -0.944 1.00 0.00 23 PRO A N 6
ATOM 4298 C CA . PRO A 1 23 ? 7.351 -11.665 -0.614 1.00 0.00 23 PRO A CA 6
ATOM 4299 C C . PRO A 1 23 ? 5.929 -11.767 -1.199 1.00 0.00 23 PRO A C 6
ATOM 4300 O O . PRO A 1 23 ? 5.306 -10.732 -1.473 1.00 0.00 23 PRO A O 6
ATOM 4311 N N . MET A 1 24 ? 5.412 -12.995 -1.385 1.00 0.00 24 MET A N 6
ATOM 4312 C CA . MET A 1 24 ? 4.062 -13.171 -1.953 1.00 0.00 24 MET A CA 6
ATOM 4313 C C . MET A 1 24 ? 2.986 -13.313 -0.859 1.00 0.00 24 MET A C 6
ATOM 4314 O O . MET A 1 24 ? 2.686 -14.415 -0.378 1.00 0.00 24 MET A O 6
ATOM 4328 N N . ILE A 1 25 ? 2.435 -12.151 -0.474 1.00 0.00 25 ILE A N 6
ATOM 4329 C CA . ILE A 1 25 ? 1.368 -12.023 0.543 1.00 0.00 25 ILE A CA 6
ATOM 4330 C C . ILE A 1 25 ? 0.538 -10.773 0.189 1.00 0.00 25 ILE A C 6
ATOM 4331 O O . ILE A 1 25 ? 1.060 -9.849 -0.445 1.00 0.00 25 ILE A O 6
ATOM 4347 N N . TYR A 1 26 ? -0.751 -10.756 0.564 1.00 0.00 26 TYR A N 6
ATOM 4348 C CA . TYR A 1 26 ? -1.600 -9.592 0.303 1.00 0.00 26 TYR A CA 6
ATOM 4349 C C . TYR A 1 26 ? -1.868 -8.842 1.606 1.00 0.00 26 TYR A C 6
ATOM 4350 O O . TYR A 1 26 ? -2.721 -9.218 2.423 1.00 0.00 26 TYR A O 6
ATOM 4368 N N . ALA A 1 27 ? -1.079 -7.787 1.772 1.00 0.00 27 ALA A N 6
ATOM 4369 C CA . ALA A 1 27 ? -1.131 -6.909 2.947 1.00 0.00 27 ALA A CA 6
ATOM 4370 C C . ALA A 1 27 ? -1.147 -5.419 2.535 1.00 0.00 27 ALA A C 6
ATOM 4371 O O . ALA A 1 27 ? -0.146 -4.932 1.991 1.00 0.00 27 ALA A O 6
ATOM 4378 N N . PRO A 1 28 ? -2.274 -4.653 2.764 1.00 0.00 28 PRO A N 6
ATOM 4379 C CA . PRO A 1 28 ? -2.337 -3.212 2.420 1.00 0.00 28 PRO A CA 6
ATOM 4380 C C . PRO A 1 28 ? -1.520 -2.334 3.382 1.00 0.00 28 PRO A C 6
ATOM 4381 O O . PRO A 1 28 ? -1.578 -2.521 4.603 1.00 0.00 28 PRO A O 6
ATOM 4392 N N . ILE A 1 29 ? -0.757 -1.388 2.814 1.00 0.00 29 ILE A N 6
ATOM 4393 C CA . ILE A 1 29 ? 0.077 -0.469 3.606 1.00 0.00 29 ILE A CA 6
ATOM 4394 C C . ILE A 1 29 ? -0.265 1.005 3.298 1.00 0.00 29 ILE A C 6
ATOM 4395 O O . ILE A 1 29 ? -0.507 1.363 2.141 1.00 0.00 29 ILE A O 6
ATOM 4411 N N . CYS A 1 30 ? -0.274 1.836 4.358 1.00 0.00 30 CYS A N 6
ATOM 4412 C CA . CYS A 1 30 ? -0.579 3.266 4.229 1.00 0.00 30 CYS A CA 6
ATOM 4413 C C . CYS A 1 30 ? 0.675 4.114 4.438 1.00 0.00 30 CYS A C 6
ATOM 4414 O O . CYS A 1 30 ? 1.473 3.846 5.344 1.00 0.00 30 CYS A O 6
ATOM 4421 N N . ALA A 1 31 ? 0.835 5.137 3.581 1.00 0.00 31 ALA A N 6
ATOM 4422 C CA . ALA A 1 31 ? 1.973 6.058 3.632 1.00 0.00 31 ALA A CA 6
ATOM 4423 C C . ALA A 1 31 ? 1.520 7.462 3.253 1.00 0.00 31 ALA A C 6
ATOM 4424 O O . ALA A 1 31 ? 0.837 7.643 2.238 1.00 0.00 31 ALA A O 6
ATOM 4431 N N . THR A 1 32 ? 1.931 8.449 4.050 1.00 0.00 32 THR A N 6
ATOM 4432 C CA . THR A 1 32 ? 1.540 9.845 3.827 1.00 0.00 32 THR A CA 6
ATOM 4433 C C . THR A 1 32 ? 2.757 10.760 3.685 1.00 0.00 32 THR A C 6
ATOM 4434 O O . THR A 1 32 ? 3.693 10.698 4.489 1.00 0.00 32 THR A O 6
ATOM 4445 N N . ASP A 1 33 ? 2.718 11.598 2.651 1.00 0.00 33 ASP A N 6
ATOM 4446 C CA . ASP A 1 33 ? 3.786 12.580 2.397 1.00 0.00 33 ASP A CA 6
ATOM 4447 C C . ASP A 1 33 ? 3.314 14.012 2.763 1.00 0.00 33 ASP A C 6
ATOM 4448 O O . ASP A 1 33 ? 3.833 15.008 2.236 1.00 0.00 33 ASP A O 6
ATOM 4457 N N . GLY A 1 34 ? 2.347 14.097 3.701 1.00 0.00 34 GLY A N 6
ATOM 4458 C CA . GLY A 1 34 ? 1.770 15.388 4.118 1.00 0.00 34 GLY A CA 6
ATOM 4459 C C . GLY A 1 34 ? 0.457 15.647 3.392 1.00 0.00 34 GLY A C 6
ATOM 4460 O O . GLY A 1 34 ? -0.456 16.299 3.908 1.00 0.00 34 GLY A O 6
ATOM 4464 N N . VAL A 1 35 ? 0.419 15.105 2.176 1.00 0.00 35 VAL A N 6
ATOM 4465 C CA . VAL A 1 35 ? -0.715 15.137 1.247 1.00 0.00 35 VAL A CA 6
ATOM 4466 C C . VAL A 1 35 ? -1.550 13.859 1.456 1.00 0.00 35 VAL A C 6
ATOM 4467 O O . VAL A 1 35 ? -1.113 12.951 2.176 1.00 0.00 35 VAL A O 6
ATOM 4480 N N . SER A 1 36 ? -2.751 13.809 0.848 1.00 0.00 36 SER A N 6
ATOM 4481 C CA . SER A 1 36 ? -3.646 12.642 0.974 1.00 0.00 36 SER A CA 6
ATOM 4482 C C . SER A 1 36 ? -2.858 11.382 0.597 1.00 0.00 36 SER A C 6
ATOM 4483 O O . SER A 1 36 ? -2.232 11.309 -0.467 1.00 0.00 36 SER A O 6
ATOM 4491 N N . GLN A 1 37 ? -2.914 10.408 1.506 1.00 0.00 37 GLN A N 6
ATOM 4492 C CA . GLN A 1 37 ? -2.121 9.176 1.432 1.00 0.00 37 GLN A CA 6
ATOM 4493 C C . GLN A 1 37 ? -2.655 8.131 0.464 1.00 0.00 37 GLN A C 6
ATOM 4494 O O . GLN A 1 37 ? -3.817 8.159 0.048 1.00 0.00 37 GLN A O 6
ATOM 4508 N N . ARG A 1 38 ? -1.745 7.211 0.134 1.00 0.00 38 ARG A N 6
ATOM 4509 C CA . ARG A 1 38 ? -1.996 6.123 -0.794 1.00 0.00 38 ARG A CA 6
ATOM 4510 C C . ARG A 1 38 ? -1.806 4.766 -0.099 1.00 0.00 38 ARG A C 6
ATOM 4511 O O . ARG A 1 38 ? -1.055 4.656 0.878 1.00 0.00 38 ARG A O 6
ATOM 4532 N N . THR A 1 39 ? -2.491 3.746 -0.627 1.00 0.00 39 THR A N 6
ATOM 4533 C CA . THR A 1 39 ? -2.416 2.388 -0.088 1.00 0.00 39 THR A CA 6
ATOM 4534 C C . THR A 1 39 ? -1.913 1.416 -1.161 1.00 0.00 39 THR A C 6
ATOM 4535 O O . THR A 1 39 ? -2.508 1.304 -2.239 1.00 0.00 39 THR A O 6
ATOM 4546 N N . PHE A 1 40 ? -0.804 0.728 -0.848 1.00 0.00 40 PHE A N 6
ATOM 4547 C CA . PHE A 1 40 ? -0.190 -0.253 -1.759 1.00 0.00 40 PHE A CA 6
ATOM 4548 C C . PHE A 1 40 ? -0.654 -1.676 -1.413 1.00 0.00 40 PHE A C 6
ATOM 4549 O O . PHE A 1 40 ? -1.278 -1.896 -0.366 1.00 0.00 40 PHE A O 6
ATOM 4566 N N . SER A 1 41 ? -0.342 -2.641 -2.298 1.00 0.00 41 SER A N 6
ATOM 4567 C CA . SER A 1 41 ? -0.717 -4.052 -2.104 1.00 0.00 41 SER A CA 6
ATOM 4568 C C . SER A 1 41 ? 0.211 -4.770 -1.108 1.00 0.00 41 SER A C 6
ATOM 4569 O O . SER A 1 41 ? -0.162 -5.815 -0.560 1.00 0.00 41 SER A O 6
ATOM 4577 N N . ASN A 1 42 ? 1.417 -4.203 -0.878 1.00 0.00 42 ASN A N 6
ATOM 4578 C CA . ASN A 1 42 ? 2.411 -4.785 0.051 1.00 0.00 42 ASN A CA 6
ATOM 4579 C C . ASN A 1 42 ? 3.567 -3.792 0.315 1.00 0.00 42 ASN A C 6
ATOM 4580 O O . ASN A 1 42 ? 3.863 -2.972 -0.561 1.00 0.00 42 ASN A O 6
ATOM 4591 N N . PRO A 1 43 ? 4.245 -3.835 1.531 1.00 0.00 43 PRO A N 6
ATOM 4592 C CA . PRO A 1 43 ? 5.385 -2.932 1.870 1.00 0.00 43 PRO A CA 6
ATOM 4593 C C . PRO A 1 43 ? 6.486 -2.840 0.796 1.00 0.00 43 PRO A C 6
ATOM 4594 O O . PRO A 1 43 ? 7.049 -1.762 0.590 1.00 0.00 43 PRO A O 6
ATOM 4605 N N . CYS A 1 44 ? 6.778 -3.969 0.104 1.00 0.00 44 CYS A N 6
ATOM 4606 C CA . CYS A 1 44 ? 7.810 -4.000 -0.955 1.00 0.00 44 CYS A CA 6
ATOM 4607 C C . CYS A 1 44 ? 7.359 -3.252 -2.217 1.00 0.00 44 CYS A C 6
ATOM 4608 O O . CYS A 1 44 ? 8.191 -2.716 -2.957 1.00 0.00 44 CYS A O 6
ATOM 4615 N N . ASP A 1 45 ? 6.034 -3.226 -2.445 1.00 0.00 45 ASP A N 6
ATOM 4616 C CA . ASP A 1 45 ? 5.425 -2.535 -3.595 1.00 0.00 45 ASP A CA 6
ATOM 4617 C C . ASP A 1 45 ? 5.535 -1.009 -3.450 1.00 0.00 45 ASP A C 6
ATOM 4618 O O . ASP A 1 45 ? 5.491 -0.279 -4.446 1.00 0.00 45 ASP A O 6
ATOM 4627 N N . LEU A 1 46 ? 5.669 -0.551 -2.191 1.00 0.00 46 LEU A N 6
ATOM 4628 C CA . LEU A 1 46 ? 5.783 0.858 -1.854 1.00 0.00 46 LEU A CA 6
ATOM 4629 C C . LEU A 1 46 ? 7.204 1.400 -2.055 1.00 0.00 46 LEU A C 6
ATOM 4630 O O . LEU A 1 46 ? 7.393 2.379 -2.778 1.00 0.00 46 LEU A O 6
ATOM 4646 N N . LYS A 1 47 ? 8.188 0.714 -1.444 1.00 0.00 47 LYS A N 6
ATOM 4647 C CA . LYS A 1 47 ? 9.608 1.105 -1.470 1.00 0.00 47 LYS A CA 6
ATOM 4648 C C . LYS A 1 47 ? 10.155 1.294 -2.887 1.00 0.00 47 LYS A C 6
ATOM 4649 O O . LYS A 1 47 ? 11.017 2.148 -3.118 1.00 0.00 47 LYS A O 6
ATOM 4668 N N . VAL A 1 48 ? 9.639 0.485 -3.822 1.00 0.00 48 VAL A N 6
ATOM 4669 C CA . VAL A 1 48 ? 10.012 0.546 -5.242 1.00 0.00 48 VAL A CA 6
ATOM 4670 C C . VAL A 1 48 ? 9.651 1.918 -5.848 1.00 0.00 48 VAL A C 6
ATOM 4671 O O . VAL A 1 48 ? 10.401 2.465 -6.654 1.00 0.00 48 VAL A O 6
ATOM 4684 N N . TYR A 1 49 ? 8.513 2.461 -5.395 1.00 0.00 49 TYR A N 6
ATOM 4685 C CA . TYR A 1 49 ? 8.004 3.762 -5.857 1.00 0.00 49 TYR A CA 6
ATOM 4686 C C . TYR A 1 49 ? 8.841 4.911 -5.290 1.00 0.00 49 TYR A C 6
ATOM 4687 O O . TYR A 1 49 ? 8.975 5.961 -5.905 1.00 0.00 49 TYR A O 6
ATOM 4705 N N . ASN A 1 50 ? 9.399 4.670 -4.107 1.00 0.00 50 ASN A N 6
ATOM 4706 C CA . ASN A 1 50 ? 10.230 5.633 -3.374 1.00 0.00 50 ASN A CA 6
ATOM 4707 C C . ASN A 1 50 ? 11.635 5.786 -3.981 1.00 0.00 50 ASN A C 6
ATOM 4708 O O . ASN A 1 50 ? 12.232 6.865 -3.909 1.00 0.00 50 ASN A O 6
ATOM 4719 N N . CYS A 1 51 ? 12.141 4.691 -4.577 1.00 0.00 51 CYS A N 6
ATOM 4720 C CA . CYS A 1 51 ? 13.487 4.640 -5.162 1.00 0.00 51 CYS A CA 6
ATOM 4721 C C . CYS A 1 51 ? 13.595 5.340 -6.527 1.00 0.00 51 CYS A C 6
ATOM 4722 O O . CYS A 1 51 ? 14.485 6.177 -6.716 1.00 0.00 51 CYS A O 6
ATOM 4729 N N . TRP A 1 52 ? 12.695 5.002 -7.468 1.00 0.00 52 TRP A N 6
ATOM 4730 C CA . TRP A 1 52 ? 12.745 5.587 -8.821 1.00 0.00 52 TRP A CA 6
ATOM 4731 C C . TRP A 1 52 ? 11.817 6.797 -9.063 1.00 0.00 52 TRP A C 6
ATOM 4732 O O . TRP A 1 52 ? 11.885 7.425 -10.127 1.00 0.00 52 TRP A O 6
ATOM 4753 N N . ASN A 1 53 ? 10.968 7.110 -8.088 1.00 0.00 53 ASN A N 6
ATOM 4754 C CA . ASN A 1 53 ? 10.068 8.273 -8.160 1.00 0.00 53 ASN A CA 6
ATOM 4755 C C . ASN A 1 53 ? 10.554 9.391 -7.199 1.00 0.00 53 ASN A C 6
ATOM 4756 O O . ASN A 1 53 ? 10.098 9.458 -6.046 1.00 0.00 53 ASN A O 6
ATOM 4767 N N . PRO A 1 54 ? 11.514 10.276 -7.634 1.00 0.00 54 PRO A N 6
ATOM 4768 C CA . PRO A 1 54 ? 12.033 11.385 -6.785 1.00 0.00 54 PRO A CA 6
ATOM 4769 C C . PRO A 1 54 ? 11.017 12.530 -6.562 1.00 0.00 54 PRO A C 6
ATOM 4770 O O . PRO A 1 54 ? 10.956 13.112 -5.474 1.00 0.00 54 PRO A O 6
ATOM 4781 N N . ASP A 1 55 ? 10.232 12.828 -7.617 1.00 0.00 55 ASP A N 6
ATOM 4782 C CA . ASP A 1 55 ? 9.219 13.904 -7.599 1.00 0.00 55 ASP A CA 6
ATOM 4783 C C . ASP A 1 55 ? 7.965 13.567 -6.770 1.00 0.00 55 ASP A C 6
ATOM 4784 O O . ASP A 1 55 ? 7.345 14.479 -6.210 1.00 0.00 55 ASP A O 6
ATOM 4793 N N . ASN A 1 56 ? 7.593 12.274 -6.694 1.00 0.00 56 ASN A N 6
ATOM 4794 C CA . ASN A 1 56 ? 6.400 11.856 -5.935 1.00 0.00 56 ASN A CA 6
ATOM 4795 C C . ASN A 1 56 ? 6.729 10.751 -4.889 1.00 0.00 56 ASN A C 6
ATOM 4796 O O . ASN A 1 56 ? 6.316 9.593 -5.056 1.00 0.00 56 ASN A O 6
ATOM 4807 N N . PRO A 1 57 ? 7.497 11.081 -3.793 1.00 0.00 57 PRO A N 6
ATOM 4808 C CA . PRO A 1 57 ? 7.847 10.112 -2.725 1.00 0.00 57 PRO A CA 6
ATOM 4809 C C . PRO A 1 57 ? 6.736 9.943 -1.669 1.00 0.00 57 PRO A C 6
ATOM 4810 O O . PRO A 1 57 ? 5.878 10.823 -1.522 1.00 0.00 57 PRO A O 6
ATOM 4821 N N . TYR A 1 58 ? 6.761 8.808 -0.948 1.00 0.00 58 TYR A N 6
ATOM 4822 C CA . TYR A 1 58 ? 5.783 8.521 0.111 1.00 0.00 58 TYR A CA 6
ATOM 4823 C C . TYR A 1 58 ? 6.495 8.143 1.410 1.00 0.00 58 TYR A C 6
ATOM 4824 O O . TYR A 1 58 ? 7.581 7.550 1.377 1.00 0.00 58 TYR A O 6
ATOM 4842 N N . LYS A 1 59 ? 5.872 8.484 2.549 1.00 0.00 59 LYS A N 6
ATOM 4843 C CA . LYS A 1 59 ? 6.439 8.196 3.864 1.00 0.00 59 LYS A CA 6
ATOM 4844 C C . LYS A 1 59 ? 5.555 7.188 4.605 1.00 0.00 59 LYS A C 6
ATOM 4845 O O . LYS A 1 59 ? 4.380 7.458 4.876 1.00 0.00 59 LYS A O 6
ATOM 4864 N N . GLU A 1 60 ? 6.146 6.027 4.942 1.00 0.00 60 GLU A N 6
ATOM 4865 C CA . GLU A 1 60 ? 5.442 4.911 5.604 1.00 0.00 60 GLU A CA 6
ATOM 4866 C C . GLU A 1 60 ? 5.013 5.204 7.054 1.00 0.00 60 GLU A C 6
ATOM 4867 O O . GLU A 1 60 ? 5.843 5.513 7.918 1.00 0.00 60 GLU A O 6
ATOM 4879 N N . VAL A 1 61 ? 3.693 5.106 7.279 1.00 0.00 61 VAL A N 6
ATOM 4880 C CA . VAL A 1 61 ? 3.077 5.310 8.604 1.00 0.00 61 VAL A CA 6
ATOM 4881 C C . VAL A 1 61 ? 2.822 3.974 9.315 1.00 0.00 61 VAL A C 6
ATOM 4882 O O . VAL A 1 61 ? 3.156 3.828 10.495 1.00 0.00 61 VAL A O 6
ATOM 4895 N N . LYS A 1 62 ? 2.232 3.000 8.580 1.00 0.00 62 LYS A N 6
ATOM 4896 C CA . LYS A 1 62 ? 1.899 1.657 9.122 1.00 0.00 62 LYS A CA 6
ATOM 4897 C C . LYS A 1 62 ? 1.331 0.756 8.017 1.00 0.00 62 LYS A C 6
ATOM 4898 O O . LYS A 1 62 ? 1.064 1.233 6.906 1.00 0.00 62 LYS A O 6
ATOM 4917 N N . VAL A 1 63 ? 1.143 -0.553 8.322 1.00 0.00 63 VAL A N 6
ATOM 4918 C CA . VAL A 1 63 ? 0.540 -1.465 7.361 1.00 0.00 63 VAL A CA 6
ATOM 4919 C C . VAL A 1 63 ? -0.986 -1.538 7.649 1.00 0.00 63 VAL A C 6
ATOM 4920 O O . VAL A 1 63 ? -1.441 -2.230 8.570 1.00 0.00 63 VAL A O 6
ATOM 4933 N N . GLY A 1 64 ? -1.742 -0.779 6.852 1.00 0.00 64 GLY A N 6
ATOM 4934 C CA . GLY A 1 64 ? -3.191 -0.716 6.992 1.00 0.00 64 GLY A CA 6
ATOM 4935 C C . GLY A 1 64 ? -3.806 0.322 6.073 1.00 0.00 64 GLY A C 6
ATOM 4936 O O . GLY A 1 64 ? -3.190 0.738 5.084 1.00 0.00 64 GLY A O 6
ATOM 4940 N N . GLU A 1 65 ? -5.036 0.727 6.409 1.00 0.00 65 GLU A N 6
ATOM 4941 C CA . GLU A 1 65 ? -5.746 1.785 5.693 1.00 0.00 65 GLU A CA 6
ATOM 4942 C C . GLU A 1 65 ? -5.886 2.976 6.640 1.00 0.00 65 GLU A C 6
ATOM 4943 O O . GLU A 1 65 ? -6.544 2.878 7.688 1.00 0.00 65 GLU A O 6
ATOM 4955 N N . CYS A 1 66 ? -5.249 4.090 6.276 1.00 0.00 66 CYS A N 6
ATOM 4956 C CA . CYS A 1 66 ? -5.241 5.290 7.105 1.00 0.00 66 CYS A CA 6
ATOM 4957 C C . CYS A 1 66 ? -5.935 6.483 6.440 1.00 0.00 66 CYS A C 6
ATOM 4958 O O . CYS A 1 66 ? -6.007 6.573 5.210 1.00 0.00 66 CYS A O 6
ATOM 4965 N N . ASP A 1 67 ? -6.437 7.391 7.292 1.00 0.00 67 ASP A N 6
ATOM 4966 C CA . ASP A 1 67 ? -7.126 8.609 6.855 1.00 0.00 67 ASP A CA 6
ATOM 4967 C C . ASP A 1 67 ? -6.244 9.846 7.119 1.00 0.00 67 ASP A C 6
ATOM 4968 O O . ASP A 1 67 ? -5.178 9.732 7.735 1.00 0.00 67 ASP A O 6
ATOM 4977 N N . ASP A 1 68 ? -6.703 11.028 6.654 1.00 0.00 68 ASP A N 6
ATOM 4978 C CA . ASP A 1 68 ? -5.963 12.301 6.822 1.00 0.00 68 ASP A CA 6
ATOM 4979 C C . ASP A 1 68 ? -6.020 12.852 8.267 1.00 0.00 68 ASP A C 6
ATOM 4980 O O . ASP A 1 68 ? -5.321 13.821 8.594 1.00 0.00 68 ASP A O 6
ATOM 4989 N N . ALA A 1 69 ? -6.841 12.216 9.120 1.00 0.00 69 ALA A N 6
ATOM 4990 C CA . ALA A 1 69 ? -6.999 12.622 10.526 1.00 0.00 69 ALA A CA 6
ATOM 4991 C C . ALA A 1 69 ? -6.069 11.828 11.473 1.00 0.00 69 ALA A C 6
ATOM 4992 O O . ALA A 1 69 ? -6.229 11.874 12.702 1.00 0.00 69 ALA A O 6
ATOM 4999 N N . ASN A 1 70 ? -5.080 11.128 10.888 1.00 0.00 70 ASN A N 6
ATOM 5000 C CA . ASN A 1 70 ? -4.121 10.320 11.642 1.00 0.00 70 ASN A CA 6
ATOM 5001 C C . ASN A 1 70 ? -2.796 11.067 11.837 1.00 0.00 70 ASN A C 6
ATOM 5002 O O . ASN A 1 70 ? -2.465 11.983 11.074 1.00 0.00 70 ASN A O 6
ATOM 5013 N N . LYS A 1 71 ? -2.050 10.649 12.869 1.00 0.00 71 LYS A N 6
ATOM 5014 C CA . LYS A 1 71 ? -0.749 11.244 13.220 1.00 0.00 71 LYS A CA 6
ATOM 5015 C C . LYS A 1 71 ? 0.400 10.583 12.417 1.00 0.00 71 LYS A C 6
ATOM 5016 O O . LYS A 1 71 ? 0.385 9.358 12.245 1.00 0.00 71 LYS A O 6
ATOM 5035 N N . PRO A 1 72 ? 1.423 11.366 11.905 1.00 0.00 72 PRO A N 6
ATOM 5036 C CA . PRO A 1 72 ? 2.555 10.799 11.129 1.00 0.00 72 PRO A CA 6
ATOM 5037 C C . PRO A 1 72 ? 3.523 9.960 11.981 1.00 0.00 72 PRO A C 6
ATOM 5038 O O . PRO A 1 72 ? 4.030 10.425 13.011 1.00 0.00 72 PRO A O 6
ATOM 5049 N N . VAL A 1 73 ? 3.747 8.719 11.537 1.00 0.00 73 VAL A N 6
ATOM 5050 C CA . VAL A 1 73 ? 4.645 7.777 12.216 1.00 0.00 73 VAL A CA 6
ATOM 5051 C C . VAL A 1 73 ? 6.006 7.598 11.459 1.00 0.00 73 VAL A C 6
ATOM 5052 O O . VAL A 1 73 ? 6.972 7.183 12.109 1.00 0.00 73 VAL A O 6
ATOM 5065 N N . CYS A 1 18 ? 16.855 2.694 -1.563 1.00 0.00 18 CYS A N 7
ATOM 5066 C CA . CYS A 1 18 ? 16.154 1.598 -2.233 1.00 0.00 18 CYS A CA 7
ATOM 5067 C C . CYS A 1 18 ? 16.649 0.301 -1.652 1.00 0.00 18 CYS A C 7
ATOM 5068 O O . CYS A 1 18 ? 17.862 0.074 -1.537 1.00 0.00 18 CYS A O 7
ATOM 5075 N N . GLN A 1 19 ? 15.704 -0.536 -1.281 1.00 0.00 19 GLN A N 7
ATOM 5076 C CA . GLN A 1 19 ? 15.999 -1.834 -0.733 1.00 0.00 19 GLN A CA 7
ATOM 5077 C C . GLN A 1 19 ? 15.136 -2.882 -1.432 1.00 0.00 19 GLN A C 7
ATOM 5078 O O . GLN A 1 19 ? 13.920 -2.961 -1.230 1.00 0.00 19 GLN A O 7
ATOM 5092 N N . LEU A 1 20 ? 15.804 -3.664 -2.286 1.00 0.00 20 LEU A N 7
ATOM 5093 C CA . LEU A 1 20 ? 15.166 -4.724 -3.072 1.00 0.00 20 LEU A CA 7
ATOM 5094 C C . LEU A 1 20 ? 14.867 -5.968 -2.220 1.00 0.00 20 LEU A C 7
ATOM 5095 O O . LEU A 1 20 ? 15.726 -6.828 -1.975 1.00 0.00 20 LEU A O 7
ATOM 5111 N N . PHE A 1 21 ? 13.620 -5.994 -1.761 1.00 0.00 21 PHE A N 7
ATOM 5112 C CA . PHE A 1 21 ? 13.038 -7.092 -0.982 1.00 0.00 21 PHE A CA 7
ATOM 5113 C C . PHE A 1 21 ? 11.548 -7.184 -1.349 1.00 0.00 21 PHE A C 7
ATOM 5114 O O . PHE A 1 21 ? 10.768 -6.273 -1.031 1.00 0.00 21 PHE A O 7
ATOM 5131 N N . CYS A 1 22 ? 11.160 -8.243 -2.066 1.00 0.00 22 CYS A N 7
ATOM 5132 C CA . CYS A 1 22 ? 9.763 -8.400 -2.485 1.00 0.00 22 CYS A CA 7
ATOM 5133 C C . CYS A 1 22 ? 9.124 -9.741 -2.060 1.00 0.00 22 CYS A C 7
ATOM 5134 O O . CYS A 1 22 ? 9.271 -10.753 -2.762 1.00 0.00 22 CYS A O 7
ATOM 5141 N N . PRO A 1 23 ? 8.424 -9.779 -0.877 1.00 0.00 23 PRO A N 7
ATOM 5142 C CA . PRO A 1 23 ? 7.697 -10.977 -0.408 1.00 0.00 23 PRO A CA 7
ATOM 5143 C C . PRO A 1 23 ? 6.276 -11.043 -1.001 1.00 0.00 23 PRO A C 7
ATOM 5144 O O . PRO A 1 23 ? 5.693 -9.998 -1.316 1.00 0.00 23 PRO A O 7
ATOM 5155 N N . MET A 1 24 ? 5.726 -12.255 -1.147 1.00 0.00 24 MET A N 7
ATOM 5156 C CA . MET A 1 24 ? 4.379 -12.418 -1.706 1.00 0.00 24 MET A CA 7
ATOM 5157 C C . MET A 1 24 ? 3.368 -12.788 -0.607 1.00 0.00 24 MET A C 7
ATOM 5158 O O . MET A 1 24 ? 3.178 -13.968 -0.276 1.00 0.00 24 MET A O 7
ATOM 5172 N N . ILE A 1 25 ? 2.746 -11.744 -0.025 1.00 0.00 25 ILE A N 7
ATOM 5173 C CA . ILE A 1 25 ? 1.738 -11.902 1.042 1.00 0.00 25 ILE A CA 7
ATOM 5174 C C . ILE A 1 25 ? 0.764 -10.721 1.001 1.00 0.00 25 ILE A C 7
ATOM 5175 O O . ILE A 1 25 ? 1.202 -9.576 0.924 1.00 0.00 25 ILE A O 7
ATOM 5191 N N . TYR A 1 26 ? -0.544 -10.984 1.130 1.00 0.00 26 TYR A N 7
ATOM 5192 C CA . TYR A 1 26 ? -1.526 -9.897 1.064 1.00 0.00 26 TYR A CA 7
ATOM 5193 C C . TYR A 1 26 ? -1.657 -9.192 2.413 1.00 0.00 26 TYR A C 7
ATOM 5194 O O . TYR A 1 26 ? -2.358 -9.626 3.337 1.00 0.00 26 TYR A O 7
ATOM 5212 N N . ALA A 1 27 ? -0.913 -8.098 2.467 1.00 0.00 27 ALA A N 7
ATOM 5213 C CA . ALA A 1 27 ? -0.842 -7.201 3.617 1.00 0.00 27 ALA A CA 7
ATOM 5214 C C . ALA A 1 27 ? -0.951 -5.735 3.149 1.00 0.00 27 ALA A C 7
ATOM 5215 O O . ALA A 1 27 ? 0.066 -5.144 2.756 1.00 0.00 27 ALA A O 7
ATOM 5222 N N . PRO A 1 28 ? -2.176 -5.108 3.139 1.00 0.00 28 PRO A N 7
ATOM 5223 C CA . PRO A 1 28 ? -2.337 -3.697 2.710 1.00 0.00 28 PRO A CA 7
ATOM 5224 C C . PRO A 1 28 ? -1.620 -2.722 3.654 1.00 0.00 28 PRO A C 7
ATOM 5225 O O . PRO A 1 28 ? -1.786 -2.804 4.879 1.00 0.00 28 PRO A O 7
ATOM 5236 N N . ILE A 1 29 ? -0.813 -1.816 3.077 1.00 0.00 29 ILE A N 7
ATOM 5237 C CA . ILE A 1 29 ? -0.067 -0.832 3.891 1.00 0.00 29 ILE A CA 7
ATOM 5238 C C . ILE A 1 29 ? -0.399 0.612 3.506 1.00 0.00 29 ILE A C 7
ATOM 5239 O O . ILE A 1 29 ? -0.596 0.926 2.329 1.00 0.00 29 ILE A O 7
ATOM 5255 N N . CYS A 1 30 ? -0.451 1.479 4.541 1.00 0.00 30 CYS A N 7
ATOM 5256 C CA . CYS A 1 30 ? -0.719 2.913 4.363 1.00 0.00 30 CYS A CA 7
ATOM 5257 C C . CYS A 1 30 ? 0.574 3.717 4.520 1.00 0.00 30 CYS A C 7
ATOM 5258 O O . CYS A 1 30 ? 1.411 3.395 5.370 1.00 0.00 30 CYS A O 7
ATOM 5265 N N . ALA A 1 31 ? 0.723 4.754 3.681 1.00 0.00 31 ALA A N 7
ATOM 5266 C CA . ALA A 1 31 ? 1.900 5.624 3.680 1.00 0.00 31 ALA A CA 7
ATOM 5267 C C . ALA A 1 31 ? 1.483 7.069 3.437 1.00 0.00 31 ALA A C 7
ATOM 5268 O O . ALA A 1 31 ? 0.582 7.329 2.631 1.00 0.00 31 ALA A O 7
ATOM 5275 N N . THR A 1 32 ? 2.141 8.005 4.131 1.00 0.00 32 THR A N 7
ATOM 5276 C CA . THR A 1 32 ? 1.834 9.425 3.983 1.00 0.00 32 THR A CA 7
ATOM 5277 C C . THR A 1 32 ? 3.099 10.250 3.771 1.00 0.00 32 THR A C 7
ATOM 5278 O O . THR A 1 32 ? 4.119 10.037 4.437 1.00 0.00 32 THR A O 7
ATOM 5289 N N . ASP A 1 33 ? 3.015 11.162 2.816 1.00 0.00 33 ASP A N 7
ATOM 5290 C CA . ASP A 1 33 ? 4.122 12.085 2.522 1.00 0.00 33 ASP A CA 7
ATOM 5291 C C . ASP A 1 33 ? 3.654 13.544 2.708 1.00 0.00 33 ASP A C 7
ATOM 5292 O O . ASP A 1 33 ? 4.161 14.469 2.057 1.00 0.00 33 ASP A O 7
ATOM 5301 N N . GLY A 1 34 ? 2.696 13.736 3.640 1.00 0.00 34 GLY A N 7
ATOM 5302 C CA . GLY A 1 34 ? 2.115 15.070 3.897 1.00 0.00 34 GLY A CA 7
ATOM 5303 C C . GLY A 1 34 ? 0.874 15.299 3.039 1.00 0.00 34 GLY A C 7
ATOM 5304 O O . GLY A 1 34 ? -0.108 15.911 3.470 1.00 0.00 34 GLY A O 7
ATOM 5308 N N . VAL A 1 35 ? 0.972 14.781 1.809 1.00 0.00 35 VAL A N 7
ATOM 5309 C CA . VAL A 1 35 ? -0.067 14.781 0.779 1.00 0.00 35 VAL A CA 7
ATOM 5310 C C . VAL A 1 35 ? -1.081 13.672 1.097 1.00 0.00 35 VAL A C 7
ATOM 5311 O O . VAL A 1 35 ? -0.817 12.868 2.000 1.00 0.00 35 VAL A O 7
ATOM 5324 N N . SER A 1 36 ? -2.231 13.623 0.388 1.00 0.00 36 SER A N 7
ATOM 5325 C CA . SER A 1 36 ? -3.257 12.597 0.657 1.00 0.00 36 SER A CA 7
ATOM 5326 C C . SER A 1 36 ? -2.606 11.206 0.641 1.00 0.00 36 SER A C 7
ATOM 5327 O O . SER A 1 36 ? -1.719 10.927 -0.175 1.00 0.00 36 SER A O 7
ATOM 5335 N N . GLN A 1 37 ? -3.081 10.351 1.550 1.00 0.00 37 GLN A N 7
ATOM 5336 C CA . GLN A 1 37 ? -2.499 9.024 1.796 1.00 0.00 37 GLN A CA 7
ATOM 5337 C C . GLN A 1 37 ? -2.882 7.984 0.754 1.00 0.00 37 GLN A C 7
ATOM 5338 O O . GLN A 1 37 ? -4.001 7.983 0.229 1.00 0.00 37 GLN A O 7
ATOM 5352 N N . ARG A 1 38 ? -1.912 7.102 0.480 1.00 0.00 38 ARG A N 7
ATOM 5353 C CA . ARG A 1 38 ? -2.074 6.030 -0.495 1.00 0.00 38 ARG A CA 7
ATOM 5354 C C . ARG A 1 38 ? -1.901 4.657 0.145 1.00 0.00 38 ARG A C 7
ATOM 5355 O O . ARG A 1 38 ? -1.218 4.511 1.164 1.00 0.00 38 ARG A O 7
ATOM 5376 N N . THR A 1 39 ? -2.530 3.660 -0.481 1.00 0.00 39 THR A N 7
ATOM 5377 C CA . THR A 1 39 ? -2.477 2.275 -0.013 1.00 0.00 39 THR A CA 7
ATOM 5378 C C . THR A 1 39 ? -1.987 1.360 -1.136 1.00 0.00 39 THR A C 7
ATOM 5379 O O . THR A 1 39 ? -2.574 1.324 -2.223 1.00 0.00 39 THR A O 7
ATOM 5390 N N . PHE A 1 40 ? -0.894 0.632 -0.859 1.00 0.00 40 PHE A N 7
ATOM 5391 C CA . PHE A 1 40 ? -0.297 -0.302 -1.824 1.00 0.00 40 PHE A CA 7
ATOM 5392 C C . PHE A 1 40 ? -0.815 -1.727 -1.579 1.00 0.00 40 PHE A C 7
ATOM 5393 O O . PHE A 1 40 ? -1.307 -2.036 -0.486 1.00 0.00 40 PHE A O 7
ATOM 5410 N N . SER A 1 41 ? -0.691 -2.587 -2.603 1.00 0.00 41 SER A N 7
ATOM 5411 C CA . SER A 1 41 ? -1.140 -3.988 -2.527 1.00 0.00 41 SER A CA 7
ATOM 5412 C C . SER A 1 41 ? -0.182 -4.869 -1.712 1.00 0.00 41 SER A C 7
ATOM 5413 O O . SER A 1 41 ? -0.603 -5.885 -1.149 1.00 0.00 41 SER A O 7
ATOM 5421 N N . ASN A 1 42 ? 1.105 -4.468 -1.658 1.00 0.00 42 ASN A N 7
ATOM 5422 C CA . ASN A 1 42 ? 2.149 -5.217 -0.927 1.00 0.00 42 ASN A CA 7
ATOM 5423 C C . ASN A 1 42 ? 3.367 -4.303 -0.642 1.00 0.00 42 ASN A C 7
ATOM 5424 O O . ASN A 1 42 ? 3.515 -3.277 -1.319 1.00 0.00 42 ASN A O 7
ATOM 5435 N N . PRO A 1 43 ? 4.280 -4.638 0.358 1.00 0.00 43 PRO A N 7
ATOM 5436 C CA . PRO A 1 43 ? 5.480 -3.806 0.667 1.00 0.00 43 PRO A CA 7
ATOM 5437 C C . PRO A 1 43 ? 6.446 -3.627 -0.517 1.00 0.00 43 PRO A C 7
ATOM 5438 O O . PRO A 1 43 ? 7.246 -2.690 -0.520 1.00 0.00 43 PRO A O 7
ATOM 5449 N N . CYS A 1 44 ? 6.353 -4.530 -1.518 1.00 0.00 44 CYS A N 7
ATOM 5450 C CA . CYS A 1 44 ? 7.194 -4.483 -2.731 1.00 0.00 44 CYS A CA 7
ATOM 5451 C C . CYS A 1 44 ? 6.810 -3.294 -3.629 1.00 0.00 44 CYS A C 7
ATOM 5452 O O . CYS A 1 44 ? 7.680 -2.627 -4.197 1.00 0.00 44 CYS A O 7
ATOM 5459 N N . ASP A 1 45 ? 5.491 -3.049 -3.739 1.00 0.00 45 ASP A N 7
ATOM 5460 C CA . ASP A 1 45 ? 4.930 -1.954 -4.547 1.00 0.00 45 ASP A CA 7
ATOM 5461 C C . ASP A 1 45 ? 5.191 -0.564 -3.934 1.00 0.00 45 ASP A C 7
ATOM 5462 O O . ASP A 1 45 ? 5.199 0.436 -4.659 1.00 0.00 45 ASP A O 7
ATOM 5471 N N . LEU A 1 46 ? 5.400 -0.509 -2.598 1.00 0.00 46 LEU A N 7
ATOM 5472 C CA . LEU A 1 46 ? 5.627 0.746 -1.887 1.00 0.00 46 LEU A CA 7
ATOM 5473 C C . LEU A 1 46 ? 7.048 1.299 -2.065 1.00 0.00 46 LEU A C 7
ATOM 5474 O O . LEU A 1 46 ? 7.216 2.425 -2.524 1.00 0.00 46 LEU A O 7
ATOM 5490 N N . LYS A 1 47 ? 8.050 0.471 -1.735 1.00 0.00 47 LYS A N 7
ATOM 5491 C CA . LYS A 1 47 ? 9.465 0.843 -1.795 1.00 0.00 47 LYS A CA 7
ATOM 5492 C C . LYS A 1 47 ? 9.926 1.221 -3.204 1.00 0.00 47 LYS A C 7
ATOM 5493 O O . LYS A 1 47 ? 10.774 2.101 -3.384 1.00 0.00 47 LYS A O 7
ATOM 5512 N N . VAL A 1 48 ? 9.343 0.527 -4.178 1.00 0.00 48 VAL A N 7
ATOM 5513 C CA . VAL A 1 48 ? 9.610 0.733 -5.609 1.00 0.00 48 VAL A CA 7
ATOM 5514 C C . VAL A 1 48 ? 9.263 2.166 -6.054 1.00 0.00 48 VAL A C 7
ATOM 5515 O O . VAL A 1 48 ? 9.981 2.762 -6.854 1.00 0.00 48 VAL A O 7
ATOM 5528 N N . TYR A 1 49 ? 8.182 2.710 -5.475 1.00 0.00 49 TYR A N 7
ATOM 5529 C CA . TYR A 1 49 ? 7.709 4.067 -5.795 1.00 0.00 49 TYR A CA 7
ATOM 5530 C C . TYR A 1 49 ? 8.649 5.125 -5.212 1.00 0.00 49 TYR A C 7
ATOM 5531 O O . TYR A 1 49 ? 8.765 6.224 -5.734 1.00 0.00 49 TYR A O 7
ATOM 5549 N N . ASN A 1 50 ? 9.313 4.754 -4.118 1.00 0.00 50 ASN A N 7
ATOM 5550 C CA . ASN A 1 50 ? 10.264 5.612 -3.398 1.00 0.00 50 ASN A CA 7
ATOM 5551 C C . ASN A 1 50 ? 11.608 5.750 -4.130 1.00 0.00 50 ASN A C 7
ATOM 5552 O O . ASN A 1 50 ? 12.266 6.791 -4.037 1.00 0.00 50 ASN A O 7
ATOM 5563 N N . CYS A 1 51 ? 11.993 4.684 -4.852 1.00 0.00 51 CYS A N 7
ATOM 5564 C CA . CYS A 1 51 ? 13.271 4.610 -5.566 1.00 0.00 51 CYS A CA 7
ATOM 5565 C C . CYS A 1 51 ? 13.300 5.406 -6.882 1.00 0.00 51 CYS A C 7
ATOM 5566 O O . CYS A 1 51 ? 14.221 6.202 -7.094 1.00 0.00 51 CYS A O 7
ATOM 5573 N N . TRP A 1 52 ? 12.299 5.191 -7.757 1.00 0.00 52 TRP A N 7
ATOM 5574 C CA . TRP A 1 52 ? 12.261 5.878 -9.063 1.00 0.00 52 TRP A CA 7
ATOM 5575 C C . TRP A 1 52 ? 11.445 7.187 -9.087 1.00 0.00 52 TRP A C 7
ATOM 5576 O O . TRP A 1 52 ? 11.484 7.927 -10.079 1.00 0.00 52 TRP A O 7
ATOM 5597 N N . ASN A 1 53 ? 10.716 7.457 -8.006 1.00 0.00 53 ASN A N 7
ATOM 5598 C CA . ASN A 1 53 ? 9.940 8.696 -7.858 1.00 0.00 53 ASN A CA 7
ATOM 5599 C C . ASN A 1 53 ? 10.623 9.632 -6.827 1.00 0.00 53 ASN A C 7
ATOM 5600 O O . ASN A 1 53 ? 10.286 9.587 -5.634 1.00 0.00 53 ASN A O 7
ATOM 5611 N N . PRO A 1 54 ? 11.621 10.482 -7.248 1.00 0.00 54 PRO A N 7
ATOM 5612 C CA . PRO A 1 54 ? 12.322 11.421 -6.326 1.00 0.00 54 PRO A CA 7
ATOM 5613 C C . PRO A 1 54 ? 11.436 12.589 -5.849 1.00 0.00 54 PRO A C 7
ATOM 5614 O O . PRO A 1 54 ? 11.534 13.025 -4.697 1.00 0.00 54 PRO A O 7
ATOM 5625 N N . ASP A 1 55 ? 10.572 13.070 -6.762 1.00 0.00 55 ASP A N 7
ATOM 5626 C CA . ASP A 1 55 ? 9.653 14.189 -6.495 1.00 0.00 55 ASP A CA 7
ATOM 5627 C C . ASP A 1 55 ? 8.385 13.769 -5.720 1.00 0.00 55 ASP A C 7
ATOM 5628 O O . ASP A 1 55 ? 7.837 14.581 -4.968 1.00 0.00 55 ASP A O 7
ATOM 5637 N N . ASN A 1 56 ? 7.926 12.514 -5.902 1.00 0.00 56 ASN A N 7
ATOM 5638 C CA . ASN A 1 56 ? 6.714 12.029 -5.218 1.00 0.00 56 ASN A CA 7
ATOM 5639 C C . ASN A 1 56 ? 6.960 10.706 -4.432 1.00 0.00 56 ASN A C 7
ATOM 5640 O O . ASN A 1 56 ? 6.424 9.652 -4.806 1.00 0.00 56 ASN A O 7
ATOM 5651 N N . PRO A 1 57 ? 7.793 10.725 -3.331 1.00 0.00 57 PRO A N 7
ATOM 5652 C CA . PRO A 1 57 ? 8.058 9.527 -2.491 1.00 0.00 57 PRO A CA 7
ATOM 5653 C C . PRO A 1 57 ? 6.951 9.283 -1.440 1.00 0.00 57 PRO A C 7
ATOM 5654 O O . PRO A 1 57 ? 6.132 10.173 -1.195 1.00 0.00 57 PRO A O 7
ATOM 5665 N N . TYR A 1 58 ? 6.925 8.076 -0.840 1.00 0.00 58 TYR A N 7
ATOM 5666 C CA . TYR A 1 58 ? 5.932 7.744 0.191 1.00 0.00 58 TYR A CA 7
ATOM 5667 C C . TYR A 1 58 ? 6.610 7.157 1.424 1.00 0.00 58 TYR A C 7
ATOM 5668 O O . TYR A 1 58 ? 7.516 6.327 1.305 1.00 0.00 58 TYR A O 7
ATOM 5686 N N . LYS A 1 59 ? 6.155 7.594 2.605 1.00 0.00 59 LYS A N 7
ATOM 5687 C CA . LYS A 1 59 ? 6.712 7.135 3.875 1.00 0.00 59 LYS A CA 7
ATOM 5688 C C . LYS A 1 59 ? 5.685 6.281 4.622 1.00 0.00 59 LYS A C 7
ATOM 5689 O O . LYS A 1 59 ? 4.529 6.684 4.773 1.00 0.00 59 LYS A O 7
ATOM 5708 N N . GLU A 1 60 ? 6.137 5.117 5.113 1.00 0.00 60 GLU A N 7
ATOM 5709 C CA . GLU A 1 60 ? 5.280 4.130 5.796 1.00 0.00 60 GLU A CA 7
ATOM 5710 C C . GLU A 1 60 ? 4.892 4.510 7.242 1.00 0.00 60 GLU A C 7
ATOM 5711 O O . GLU A 1 60 ? 5.746 4.614 8.131 1.00 0.00 60 GLU A O 7
ATOM 5723 N N . VAL A 1 61 ? 3.576 4.716 7.441 1.00 0.00 61 VAL A N 7
ATOM 5724 C CA . VAL A 1 61 ? 2.988 5.029 8.755 1.00 0.00 61 VAL A CA 7
ATOM 5725 C C . VAL A 1 61 ? 2.558 3.759 9.512 1.00 0.00 61 VAL A C 7
ATOM 5726 O O . VAL A 1 61 ? 2.869 3.609 10.698 1.00 0.00 61 VAL A O 7
ATOM 5739 N N . LYS A 1 62 ? 1.847 2.845 8.805 1.00 0.00 62 LYS A N 7
ATOM 5740 C CA . LYS A 1 62 ? 1.325 1.587 9.398 1.00 0.00 62 LYS A CA 7
ATOM 5741 C C . LYS A 1 62 ? 0.666 0.703 8.328 1.00 0.00 62 LYS A C 7
ATOM 5742 O O . LYS A 1 62 ? 0.505 1.128 7.179 1.00 0.00 62 LYS A O 7
ATOM 5761 N N . VAL A 1 63 ? 0.288 -0.536 8.723 1.00 0.00 63 VAL A N 7
ATOM 5762 C CA . VAL A 1 63 ? -0.418 -1.447 7.815 1.00 0.00 63 VAL A CA 7
ATOM 5763 C C . VAL A 1 63 ? -1.927 -1.391 8.117 1.00 0.00 63 VAL A C 7
ATOM 5764 O O . VAL A 1 63 ? -2.422 -1.989 9.083 1.00 0.00 63 VAL A O 7
ATOM 5777 N N . GLY A 1 64 ? -2.625 -0.631 7.283 1.00 0.00 64 GLY A N 7
ATOM 5778 C CA . GLY A 1 64 ? -4.063 -0.452 7.414 1.00 0.00 64 GLY A CA 7
ATOM 5779 C C . GLY A 1 64 ? -4.593 0.569 6.425 1.00 0.00 64 GLY A C 7
ATOM 5780 O O . GLY A 1 64 ? -3.941 0.870 5.418 1.00 0.00 64 GLY A O 7
ATOM 5784 N N . GLU A 1 65 ? -5.789 1.088 6.724 1.00 0.00 65 GLU A N 7
ATOM 5785 C CA . GLU A 1 65 ? -6.402 2.150 5.928 1.00 0.00 65 GLU A CA 7
ATOM 5786 C C . GLU A 1 65 ? -6.378 3.429 6.761 1.00 0.00 65 GLU A C 7
ATOM 5787 O O . GLU A 1 65 ? -7.077 3.542 7.779 1.00 0.00 65 GLU A O 7
ATOM 5799 N N . CYS A 1 66 ? -5.551 4.373 6.326 1.00 0.00 66 CYS A N 7
ATOM 5800 C CA . CYS A 1 66 ? -5.357 5.634 7.037 1.00 0.00 66 CYS A CA 7
ATOM 5801 C C . CYS A 1 66 ? -6.078 6.812 6.377 1.00 0.00 66 CYS A C 7
ATOM 5802 O O . CYS A 1 66 ? -6.221 6.866 5.152 1.00 0.00 66 CYS A O 7
ATOM 5809 N N . ASP A 1 67 ? -6.521 7.747 7.230 1.00 0.00 67 ASP A N 7
ATOM 5810 C CA . ASP A 1 67 ? -7.227 8.962 6.803 1.00 0.00 67 ASP A CA 7
ATOM 5811 C C . ASP A 1 67 ? -6.346 10.212 7.026 1.00 0.00 67 ASP A C 7
ATOM 5812 O O . ASP A 1 67 ? -5.254 10.111 7.599 1.00 0.00 67 ASP A O 7
ATOM 5821 N N . ASP A 1 68 ? -6.832 11.386 6.570 1.00 0.00 68 ASP A N 7
ATOM 5822 C CA . ASP A 1 68 ? -6.100 12.668 6.697 1.00 0.00 68 ASP A CA 7
ATOM 5823 C C . ASP A 1 68 ? -6.131 13.264 8.133 1.00 0.00 68 ASP A C 7
ATOM 5824 O O . ASP A 1 68 ? -5.535 14.322 8.381 1.00 0.00 68 ASP A O 7
ATOM 5833 N N . ALA A 1 69 ? -6.805 12.569 9.066 1.00 0.00 69 ALA A N 7
ATOM 5834 C CA . ALA A 1 69 ? -6.916 13.018 10.464 1.00 0.00 69 ALA A CA 7
ATOM 5835 C C . ALA A 1 69 ? -5.843 12.381 11.374 1.00 0.00 69 ALA A C 7
ATOM 5836 O O . ALA A 1 69 ? -5.789 12.670 12.579 1.00 0.00 69 ALA A O 7
ATOM 5843 N N . ASN A 1 70 ? -4.981 11.533 10.784 1.00 0.00 70 ASN A N 7
ATOM 5844 C CA . ASN A 1 70 ? -3.908 10.852 11.513 1.00 0.00 70 ASN A CA 7
ATOM 5845 C C . ASN A 1 70 ? -2.565 11.553 11.304 1.00 0.00 70 ASN A C 7
ATOM 5846 O O . ASN A 1 70 ? -2.328 12.165 10.255 1.00 0.00 70 ASN A O 7
ATOM 5857 N N . LYS A 1 71 ? -1.697 11.445 12.315 1.00 0.00 71 LYS A N 7
ATOM 5858 C CA . LYS A 1 71 ? -0.357 12.058 12.291 1.00 0.00 71 LYS A CA 7
ATOM 5859 C C . LYS A 1 71 ? 0.712 11.084 11.721 1.00 0.00 71 LYS A C 7
ATOM 5860 O O . LYS A 1 71 ? 0.523 9.865 11.815 1.00 0.00 71 LYS A O 7
ATOM 5879 N N . PRO A 1 72 ? 1.852 11.591 11.123 1.00 0.00 72 PRO A N 7
ATOM 5880 C CA . PRO A 1 72 ? 2.913 10.721 10.554 1.00 0.00 72 PRO A CA 7
ATOM 5881 C C . PRO A 1 72 ? 3.803 10.063 11.622 1.00 0.00 72 PRO A C 7
ATOM 5882 O O . PRO A 1 72 ? 4.159 10.698 12.621 1.00 0.00 72 PRO A O 7
ATOM 5893 N N . VAL A 1 73 ? 4.142 8.788 11.391 1.00 0.00 73 VAL A N 7
ATOM 5894 C CA . VAL A 1 73 ? 4.994 8.015 12.308 1.00 0.00 73 VAL A CA 7
ATOM 5895 C C . VAL A 1 73 ? 6.187 7.276 11.609 1.00 0.00 73 VAL A C 7
ATOM 5896 O O . VAL A 1 73 ? 6.964 6.631 12.326 1.00 0.00 73 VAL A O 7
ATOM 5909 N N . CYS A 1 18 ? 17.546 1.742 -1.603 1.00 0.00 18 CYS A N 8
ATOM 5910 C CA . CYS A 1 18 ? 16.532 0.901 -2.238 1.00 0.00 18 CYS A CA 8
ATOM 5911 C C . CYS A 1 18 ? 16.982 -0.533 -2.145 1.00 0.00 18 CYS A C 8
ATOM 5912 O O . CYS A 1 18 ? 18.128 -0.867 -2.478 1.00 0.00 18 CYS A O 8
ATOM 5919 N N . GLN A 1 19 ? 16.078 -1.366 -1.676 1.00 0.00 19 GLN A N 8
ATOM 5920 C CA . GLN A 1 19 ? 16.323 -2.780 -1.548 1.00 0.00 19 GLN A CA 8
ATOM 5921 C C . GLN A 1 19 ? 15.133 -3.536 -2.133 1.00 0.00 19 GLN A C 8
ATOM 5922 O O . GLN A 1 19 ? 14.049 -3.587 -1.547 1.00 0.00 19 GLN A O 8
ATOM 5936 N N . LEU A 1 20 ? 15.376 -4.111 -3.312 1.00 0.00 20 LEU A N 8
ATOM 5937 C CA . LEU A 1 20 ? 14.369 -4.851 -4.070 1.00 0.00 20 LEU A CA 8
ATOM 5938 C C . LEU A 1 20 ? 14.300 -6.335 -3.685 1.00 0.00 20 LEU A C 8
ATOM 5939 O O . LEU A 1 20 ? 15.113 -7.168 -4.112 1.00 0.00 20 LEU A O 8
ATOM 5955 N N . PHE A 1 21 ? 13.313 -6.612 -2.838 1.00 0.00 21 PHE A N 8
ATOM 5956 C CA . PHE A 1 21 ? 12.972 -7.962 -2.375 1.00 0.00 21 PHE A CA 8
ATOM 5957 C C . PHE A 1 21 ? 11.439 -8.034 -2.214 1.00 0.00 21 PHE A C 8
ATOM 5958 O O . PHE A 1 21 ? 10.867 -7.445 -1.287 1.00 0.00 21 PHE A O 8
ATOM 5975 N N . CYS A 1 22 ? 10.781 -8.709 -3.161 1.00 0.00 22 CYS A N 8
ATOM 5976 C CA . CYS A 1 22 ? 9.319 -8.814 -3.161 1.00 0.00 22 CYS A CA 8
ATOM 5977 C C . CYS A 1 22 ? 8.792 -10.224 -2.817 1.00 0.00 22 CYS A C 8
ATOM 5978 O O . CYS A 1 22 ? 8.898 -11.143 -3.642 1.00 0.00 22 CYS A O 8
ATOM 5985 N N . PRO A 1 23 ? 8.235 -10.433 -1.571 1.00 0.00 23 PRO A N 8
ATOM 5986 C CA . PRO A 1 23 ? 7.631 -11.724 -1.169 1.00 0.00 23 PRO A CA 8
ATOM 5987 C C . PRO A 1 23 ? 6.175 -11.845 -1.665 1.00 0.00 23 PRO A C 8
ATOM 5988 O O . PRO A 1 23 ? 5.562 -10.830 -2.023 1.00 0.00 23 PRO A O 8
ATOM 5999 N N . MET A 1 24 ? 5.624 -13.073 -1.684 1.00 0.00 24 MET A N 8
ATOM 6000 C CA . MET A 1 24 ? 4.241 -13.282 -2.145 1.00 0.00 24 MET A CA 8
ATOM 6001 C C . MET A 1 24 ? 3.258 -13.334 -0.964 1.00 0.00 24 MET A C 8
ATOM 6002 O O . MET A 1 24 ? 3.016 -14.395 -0.368 1.00 0.00 24 MET A O 8
ATOM 6016 N N . ILE A 1 25 ? 2.725 -12.147 -0.619 1.00 0.00 25 ILE A N 8
ATOM 6017 C CA . ILE A 1 25 ? 1.750 -11.969 0.465 1.00 0.00 25 ILE A CA 8
ATOM 6018 C C . ILE A 1 25 ? 0.847 -10.777 0.148 1.00 0.00 25 ILE A C 8
ATOM 6019 O O . ILE A 1 25 ? 1.252 -9.878 -0.599 1.00 0.00 25 ILE A O 8
ATOM 6035 N N . TYR A 1 26 ? -0.387 -10.785 0.673 1.00 0.00 26 TYR A N 8
ATOM 6036 C CA . TYR A 1 26 ? -1.304 -9.665 0.465 1.00 0.00 26 TYR A CA 8
ATOM 6037 C C . TYR A 1 26 ? -1.529 -8.935 1.786 1.00 0.00 26 TYR A C 8
ATOM 6038 O O . TYR A 1 26 ? -2.317 -9.351 2.646 1.00 0.00 26 TYR A O 8
ATOM 6056 N N . ALA A 1 27 ? -0.775 -7.849 1.913 1.00 0.00 27 ALA A N 8
ATOM 6057 C CA . ALA A 1 27 ? -0.799 -6.980 3.098 1.00 0.00 27 ALA A CA 8
ATOM 6058 C C . ALA A 1 27 ? -0.893 -5.487 2.705 1.00 0.00 27 ALA A C 8
ATOM 6059 O O . ALA A 1 27 ? 0.099 -4.928 2.214 1.00 0.00 27 ALA A O 8
ATOM 6066 N N . PRO A 1 28 ? -2.076 -4.803 2.885 1.00 0.00 28 PRO A N 8
ATOM 6067 C CA . PRO A 1 28 ? -2.217 -3.361 2.556 1.00 0.00 28 PRO A CA 8
ATOM 6068 C C . PRO A 1 28 ? -1.479 -2.452 3.555 1.00 0.00 28 PRO A C 8
ATOM 6069 O O . PRO A 1 28 ? -1.641 -2.601 4.772 1.00 0.00 28 PRO A O 8
ATOM 6080 N N . ILE A 1 29 ? -0.669 -1.522 3.028 1.00 0.00 29 ILE A N 8
ATOM 6081 C CA . ILE A 1 29 ? 0.101 -0.589 3.875 1.00 0.00 29 ILE A CA 8
ATOM 6082 C C . ILE A 1 29 ? -0.222 0.870 3.522 1.00 0.00 29 ILE A C 8
ATOM 6083 O O . ILE A 1 29 ? -0.324 1.226 2.344 1.00 0.00 29 ILE A O 8
ATOM 6099 N N . CYS A 1 30 ? -0.375 1.703 4.573 1.00 0.00 30 CYS A N 8
ATOM 6100 C CA . CYS A 1 30 ? -0.671 3.134 4.418 1.00 0.00 30 CYS A CA 8
ATOM 6101 C C . CYS A 1 30 ? 0.593 3.968 4.615 1.00 0.00 30 CYS A C 8
ATOM 6102 O O . CYS A 1 30 ? 1.389 3.695 5.522 1.00 0.00 30 CYS A O 8
ATOM 6109 N N . ALA A 1 31 ? 0.765 4.987 3.757 1.00 0.00 31 ALA A N 8
ATOM 6110 C CA . ALA A 1 31 ? 1.928 5.870 3.792 1.00 0.00 31 ALA A CA 8
ATOM 6111 C C . ALA A 1 31 ? 1.527 7.290 3.412 1.00 0.00 31 ALA A C 8
ATOM 6112 O O . ALA A 1 31 ? 0.798 7.488 2.434 1.00 0.00 31 ALA A O 8
ATOM 6119 N N . THR A 1 32 ? 2.027 8.269 4.169 1.00 0.00 32 THR A N 8
ATOM 6120 C CA . THR A 1 32 ? 1.707 9.678 3.922 1.00 0.00 32 THR A CA 8
ATOM 6121 C C . THR A 1 32 ? 2.969 10.529 3.798 1.00 0.00 32 THR A C 8
ATOM 6122 O O . THR A 1 32 ? 3.895 10.410 4.610 1.00 0.00 32 THR A O 8
ATOM 6133 N N . ASP A 1 33 ? 2.985 11.366 2.771 1.00 0.00 33 ASP A N 8
ATOM 6134 C CA . ASP A 1 33 ? 4.099 12.296 2.542 1.00 0.00 33 ASP A CA 8
ATOM 6135 C C . ASP A 1 33 ? 3.635 13.754 2.780 1.00 0.00 33 ASP A C 8
ATOM 6136 O O . ASP A 1 33 ? 4.131 14.696 2.146 1.00 0.00 33 ASP A O 8
ATOM 6145 N N . GLY A 1 34 ? 2.690 13.926 3.736 1.00 0.00 34 GLY A N 8
ATOM 6146 C CA . GLY A 1 34 ? 2.119 15.253 4.045 1.00 0.00 34 GLY A CA 8
ATOM 6147 C C . GLY A 1 34 ? 0.864 15.521 3.216 1.00 0.00 34 GLY A C 8
ATOM 61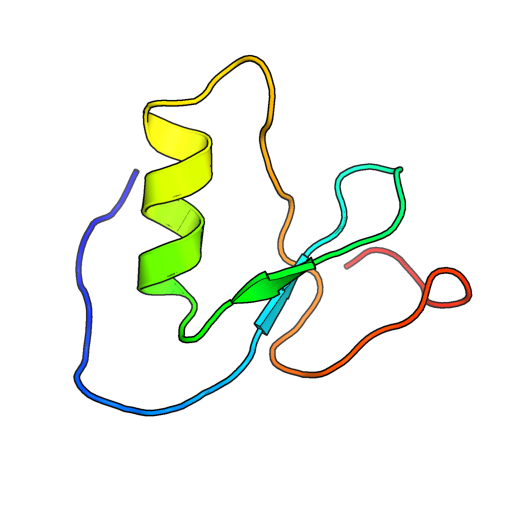48 O O . GLY A 1 34 ? -0.082 16.177 3.663 1.00 0.00 34 GLY A O 8
ATOM 6152 N N . VAL A 1 35 ? 0.910 14.979 1.997 1.00 0.00 35 VAL A N 8
ATOM 6153 C CA . VAL A 1 35 ? -0.139 15.019 0.982 1.00 0.00 35 VAL A CA 8
ATOM 6154 C C . VAL A 1 35 ? -1.104 13.844 1.204 1.00 0.00 35 VAL A C 8
ATOM 6155 O O . VAL A 1 35 ? -0.806 12.972 2.033 1.00 0.00 35 VAL A O 8
ATOM 6168 N N . SER A 1 36 ? -2.260 13.822 0.501 1.00 0.00 36 SER A N 8
ATOM 6169 C CA . SER A 1 36 ? -3.229 12.721 0.653 1.00 0.00 36 SER A CA 8
ATOM 6170 C C . SER A 1 36 ? -2.494 11.390 0.435 1.00 0.00 36 SER A C 8
ATOM 6171 O O . SER A 1 36 ? -1.786 11.206 -0.564 1.00 0.00 36 SER A O 8
ATOM 6179 N N . GLN A 1 37 ? -2.683 10.483 1.397 1.00 0.00 37 GLN A N 8
ATOM 6180 C CA . GLN A 1 37 ? -1.966 9.198 1.459 1.00 0.00 37 GLN A CA 8
ATOM 6181 C C . GLN A 1 37 ? -2.510 8.137 0.516 1.00 0.00 37 GLN A C 8
ATOM 6182 O O . GLN A 1 37 ? -3.636 8.224 0.016 1.00 0.00 37 GLN A O 8
ATOM 6196 N N . ARG A 1 38 ? -1.656 7.133 0.301 1.00 0.00 38 ARG A N 8
ATOM 6197 C CA . ARG A 1 38 ? -1.942 6.011 -0.583 1.00 0.00 38 ARG A CA 8
ATOM 6198 C C . ARG A 1 38 ? -1.712 4.678 0.131 1.00 0.00 38 ARG A C 8
ATOM 6199 O O . ARG A 1 38 ? -0.920 4.591 1.077 1.00 0.00 38 ARG A O 8
ATOM 6220 N N . THR A 1 39 ? -2.416 3.646 -0.345 1.00 0.00 39 THR A N 8
ATOM 6221 C CA . THR A 1 39 ? -2.321 2.300 0.217 1.00 0.00 39 THR A CA 8
ATOM 6222 C C . THR A 1 39 ? -1.726 1.332 -0.810 1.00 0.00 39 THR A C 8
ATOM 6223 O O . THR A 1 39 ? -2.245 1.202 -1.926 1.00 0.00 39 THR A O 8
ATOM 6234 N N . PHE A 1 40 ? -0.628 0.669 -0.418 1.00 0.00 40 PHE A N 8
ATOM 6235 C CA . PHE A 1 40 ? 0.063 -0.304 -1.276 1.00 0.00 40 PHE A CA 8
ATOM 6236 C C . PHE A 1 40 ? -0.415 -1.727 -0.966 1.00 0.00 40 PHE A C 8
ATOM 6237 O O . PHE A 1 40 ? -0.967 -1.982 0.110 1.00 0.00 40 PHE A O 8
ATOM 6254 N N . SER A 1 41 ? -0.192 -2.651 -1.916 1.00 0.00 41 SER A N 8
ATOM 6255 C CA . SER A 1 41 ? -0.593 -4.060 -1.765 1.00 0.00 41 SER A CA 8
ATOM 6256 C C . SER A 1 41 ? 0.355 -4.838 -0.834 1.00 0.00 41 SER A C 8
ATOM 6257 O O . SER A 1 41 ? -0.015 -5.900 -0.322 1.00 0.00 41 SER A O 8
ATOM 6265 N N . ASN A 1 42 ? 1.575 -4.296 -0.617 1.00 0.00 42 ASN A N 8
ATOM 6266 C CA . ASN A 1 42 ? 2.595 -4.929 0.247 1.00 0.00 42 ASN A CA 8
ATOM 6267 C C . ASN A 1 42 ? 3.771 -3.957 0.499 1.00 0.00 42 ASN A C 8
ATOM 6268 O O . ASN A 1 42 ? 3.996 -3.065 -0.327 1.00 0.00 42 ASN A O 8
ATOM 6279 N N . PRO A 1 43 ? 4.552 -4.094 1.645 1.00 0.00 43 PRO A N 8
ATOM 6280 C CA . PRO A 1 43 ? 5.721 -3.212 1.945 1.00 0.00 43 PRO A CA 8
ATOM 6281 C C . PRO A 1 43 ? 6.765 -3.112 0.815 1.00 0.00 43 PRO A C 8
ATOM 6282 O O . PRO A 1 43 ? 7.491 -2.116 0.740 1.00 0.00 43 PRO A O 8
ATOM 6293 N N . CYS A 1 44 ? 6.834 -4.145 -0.058 1.00 0.00 44 CYS A N 8
ATOM 6294 C CA . CYS A 1 44 ? 7.779 -4.155 -1.190 1.00 0.00 44 CYS A CA 8
ATOM 6295 C C . CYS A 1 44 ? 7.329 -3.205 -2.316 1.00 0.00 44 CYS A C 8
ATOM 6296 O O . CYS A 1 44 ? 8.160 -2.625 -3.019 1.00 0.00 44 CYS A O 8
ATOM 6303 N N . ASP A 1 45 ? 6.006 -3.074 -2.483 1.00 0.00 45 ASP A N 8
ATOM 6304 C CA . ASP A 1 45 ? 5.409 -2.186 -3.493 1.00 0.00 45 ASP A CA 8
ATOM 6305 C C . ASP A 1 45 ? 5.586 -0.700 -3.128 1.00 0.00 45 ASP A C 8
ATOM 6306 O O . ASP A 1 45 ? 5.555 0.167 -4.007 1.00 0.00 45 ASP A O 8
ATOM 6315 N N . LEU A 1 46 ? 5.772 -0.430 -1.818 1.00 0.00 46 LEU A N 8
ATOM 6316 C CA . LEU A 1 46 ? 5.911 0.919 -1.286 1.00 0.00 46 LEU A CA 8
ATOM 6317 C C . LEU A 1 46 ? 7.295 1.557 -1.508 1.00 0.00 46 LEU A C 8
ATOM 6318 O O . LEU A 1 46 ? 7.379 2.640 -2.088 1.00 0.00 46 LEU A O 8
ATOM 6334 N N . LYS A 1 47 ? 8.367 0.871 -1.064 1.00 0.00 47 LYS A N 8
ATOM 6335 C CA . LYS A 1 47 ? 9.734 1.391 -1.154 1.00 0.00 47 LYS A CA 8
ATOM 6336 C C . LYS A 1 47 ? 10.194 1.639 -2.598 1.00 0.00 47 LYS A C 8
ATOM 6337 O O . LYS A 1 47 ? 10.920 2.598 -2.877 1.00 0.00 47 LYS A O 8
ATOM 6356 N N . VAL A 1 48 ? 9.757 0.744 -3.484 1.00 0.00 48 VAL A N 8
ATOM 6357 C CA . VAL A 1 48 ? 10.043 0.803 -4.927 1.00 0.00 48 VAL A CA 8
ATOM 6358 C C . VAL A 1 48 ? 9.556 2.130 -5.543 1.00 0.00 48 VAL A C 8
ATOM 6359 O O . VAL A 1 48 ? 10.241 2.725 -6.373 1.00 0.00 48 VAL A O 8
ATOM 6372 N N . TYR A 1 49 ? 8.390 2.589 -5.067 1.00 0.00 49 TYR A N 8
ATOM 6373 C CA . TYR A 1 49 ? 7.765 3.833 -5.539 1.00 0.00 49 TYR A CA 8
ATOM 6374 C C . TYR A 1 49 ? 8.590 5.059 -5.135 1.00 0.00 49 TYR A C 8
ATOM 6375 O O . TYR A 1 49 ? 8.634 6.048 -5.852 1.00 0.00 49 TYR A O 8
ATOM 6393 N N . ASN A 1 50 ? 9.245 4.955 -3.975 1.00 0.00 50 ASN A N 8
ATOM 6394 C CA . ASN A 1 50 ? 10.091 6.017 -3.411 1.00 0.00 50 ASN A CA 8
ATOM 6395 C C . ASN A 1 50 ? 11.433 6.139 -4.151 1.00 0.00 50 ASN A C 8
ATOM 6396 O O . ASN A 1 50 ? 11.999 7.230 -4.258 1.00 0.00 50 ASN A O 8
ATOM 6407 N N . CYS A 1 51 ? 11.916 4.991 -4.655 1.00 0.00 51 CYS A N 8
ATOM 6408 C CA . CYS A 1 51 ? 13.201 4.877 -5.362 1.00 0.00 51 CYS A CA 8
ATOM 6409 C C . CYS A 1 51 ? 13.209 5.534 -6.757 1.00 0.00 51 CYS A C 8
ATOM 6410 O O . CYS A 1 51 ? 14.086 6.358 -7.037 1.00 0.00 51 CYS A O 8
ATOM 6417 N N . TRP A 1 52 ? 12.242 5.167 -7.621 1.00 0.00 52 TRP A N 8
ATOM 6418 C CA . TRP A 1 52 ? 12.189 5.712 -8.992 1.00 0.00 52 TRP A CA 8
ATOM 6419 C C . TRP A 1 52 ? 11.305 6.965 -9.160 1.00 0.00 52 TRP A C 8
ATOM 6420 O O . TRP A 1 52 ? 11.361 7.627 -10.203 1.00 0.00 52 TRP A O 8
ATOM 6441 N N . ASN A 1 53 ? 10.501 7.264 -8.142 1.00 0.00 53 ASN A N 8
ATOM 6442 C CA . ASN A 1 53 ? 9.650 8.464 -8.113 1.00 0.00 53 ASN A CA 8
ATOM 6443 C C . ASN A 1 53 ? 10.264 9.517 -7.152 1.00 0.00 53 ASN A C 8
ATOM 6444 O O . ASN A 1 53 ? 9.941 9.526 -5.954 1.00 0.00 53 ASN A O 8
ATOM 6455 N N . PRO A 1 54 ? 11.187 10.410 -7.642 1.00 0.00 54 PRO A N 8
ATOM 6456 C CA . PRO A 1 54 ? 11.828 11.456 -6.796 1.00 0.00 54 PRO A CA 8
ATOM 6457 C C . PRO A 1 54 ? 10.871 12.589 -6.363 1.00 0.00 54 PRO A C 8
ATOM 6458 O O . PRO A 1 54 ? 10.958 13.089 -5.237 1.00 0.00 54 PRO A O 8
ATOM 6469 N N . ASP A 1 55 ? 9.969 12.973 -7.285 1.00 0.00 55 ASP A N 8
ATOM 6470 C CA . ASP A 1 55 ? 8.989 14.054 -7.057 1.00 0.00 55 ASP A CA 8
ATOM 6471 C C . ASP A 1 55 ? 7.796 13.644 -6.172 1.00 0.00 55 ASP A C 8
ATOM 6472 O O . ASP A 1 55 ? 7.251 14.494 -5.460 1.00 0.00 55 ASP A O 8
ATOM 6481 N N . ASN A 1 56 ? 7.392 12.358 -6.216 1.00 0.00 56 ASN A N 8
ATOM 6482 C CA . ASN A 1 56 ? 6.247 11.884 -5.419 1.00 0.00 56 ASN A CA 8
ATOM 6483 C C . ASN A 1 56 ? 6.604 10.654 -4.532 1.00 0.00 56 ASN A C 8
ATOM 6484 O O . ASN A 1 56 ? 6.139 9.536 -4.802 1.00 0.00 56 ASN A O 8
ATOM 6495 N N . PRO A 1 57 ? 7.454 10.829 -3.461 1.00 0.00 57 PRO A N 8
ATOM 6496 C CA . PRO A 1 57 ? 7.829 9.734 -2.531 1.00 0.00 57 PRO A CA 8
ATOM 6497 C C . PRO A 1 57 ? 6.773 9.496 -1.431 1.00 0.00 57 PRO A C 8
ATOM 6498 O O . PRO A 1 57 ? 5.939 10.371 -1.175 1.00 0.00 57 PRO A O 8
ATOM 6509 N N . TYR A 1 58 ? 6.810 8.308 -0.797 1.00 0.00 58 TYR A N 8
ATOM 6510 C CA . TYR A 1 58 ? 5.877 7.967 0.284 1.00 0.00 58 TYR A CA 8
ATOM 6511 C C . TYR A 1 58 ? 6.632 7.438 1.502 1.00 0.00 58 TYR A C 8
ATOM 6512 O O . TYR A 1 58 ? 7.659 6.765 1.358 1.00 0.00 58 TYR A O 8
ATOM 6530 N N . LYS A 1 59 ? 6.111 7.745 2.701 1.00 0.00 59 LYS A N 8
ATOM 6531 C CA . LYS A 1 59 ? 6.731 7.315 3.953 1.00 0.00 59 LYS A CA 8
ATOM 6532 C C . LYS A 1 59 ? 5.800 6.373 4.722 1.00 0.00 59 LYS A C 8
ATOM 6533 O O . LYS A 1 59 ? 4.652 6.724 5.015 1.00 0.00 59 LYS A O 8
ATOM 6552 N N . GLU A 1 60 ? 6.325 5.179 5.061 1.00 0.00 60 GLU A N 8
ATOM 6553 C CA . GLU A 1 60 ? 5.571 4.124 5.770 1.00 0.00 60 GLU A CA 8
ATOM 6554 C C . GLU A 1 60 ? 5.088 4.561 7.167 1.00 0.00 60 GLU A C 8
ATOM 6555 O O . GLU A 1 60 ? 5.892 4.858 8.060 1.00 0.00 60 GLU A O 8
ATOM 6567 N N . VAL A 1 61 ? 3.756 4.608 7.312 1.00 0.00 61 VAL A N 8
ATOM 6568 C CA . VAL A 1 61 ? 3.096 4.990 8.568 1.00 0.00 61 VAL A CA 8
ATOM 6569 C C . VAL A 1 61 ? 2.626 3.753 9.360 1.00 0.00 61 VAL A C 8
ATOM 6570 O O . VAL A 1 61 ? 2.890 3.667 10.564 1.00 0.00 61 VAL A O 8
ATOM 6583 N N . LYS A 1 62 ? 1.945 2.799 8.679 1.00 0.00 62 LYS A N 8
ATOM 6584 C CA . LYS A 1 62 ? 1.419 1.567 9.329 1.00 0.00 62 LYS A CA 8
ATOM 6585 C C . LYS A 1 62 ? 0.729 0.647 8.310 1.00 0.00 62 LYS A C 8
ATOM 6586 O O . LYS A 1 62 ? 0.537 1.032 7.151 1.00 0.00 62 LYS A O 8
ATOM 6605 N N . VAL A 1 63 ? 0.357 -0.577 8.759 1.00 0.00 63 VAL A N 8
ATOM 6606 C CA . VAL A 1 63 ? -0.377 -1.514 7.913 1.00 0.00 63 VAL A CA 8
ATOM 6607 C C . VAL A 1 63 ? -1.881 -1.394 8.260 1.00 0.00 63 VAL A C 8
ATOM 6608 O O . VAL A 1 63 ? -2.357 -1.945 9.262 1.00 0.00 63 VAL A O 8
ATOM 6621 N N . GLY A 1 64 ? -2.589 -0.646 7.411 1.00 0.00 64 GLY A N 8
ATOM 6622 C CA . GLY A 1 64 ? -4.014 -0.410 7.586 1.00 0.00 64 GLY A CA 8
ATOM 6623 C C . GLY A 1 64 ? -4.544 0.577 6.565 1.00 0.00 64 GLY A C 8
ATOM 6624 O O . GLY A 1 64 ? -3.920 0.802 5.520 1.00 0.00 64 GLY A O 8
ATOM 6628 N N . GLU A 1 65 ? -5.709 1.155 6.874 1.00 0.00 65 GLU A N 8
ATOM 6629 C CA . GLU A 1 65 ? -6.315 2.189 6.039 1.00 0.00 65 GLU A CA 8
ATOM 6630 C C . GLU A 1 65 ? -6.322 3.498 6.830 1.00 0.00 65 GLU A C 8
ATOM 6631 O O . GLU A 1 65 ? -7.008 3.617 7.855 1.00 0.00 65 GLU A O 8
ATOM 6643 N N . CYS A 1 66 ? -5.535 4.459 6.353 1.00 0.00 66 CYS A N 8
ATOM 6644 C CA . CYS A 1 66 ? -5.390 5.752 7.018 1.00 0.00 66 CYS A CA 8
ATOM 6645 C C . CYS A 1 66 ? -6.064 6.893 6.251 1.00 0.00 66 CYS A C 8
ATOM 6646 O O . CYS A 1 66 ? -6.181 6.853 5.021 1.00 0.00 66 CYS A O 8
ATOM 6653 N N . ASP A 1 67 ? -6.499 7.907 7.014 1.00 0.00 67 ASP A N 8
ATOM 6654 C CA . ASP A 1 67 ? -7.160 9.097 6.472 1.00 0.00 67 ASP A CA 8
ATOM 6655 C C . ASP A 1 67 ? -6.261 10.337 6.644 1.00 0.00 67 ASP A C 8
ATOM 6656 O O . ASP A 1 67 ? -5.200 10.254 7.274 1.00 0.00 67 ASP A O 8
ATOM 6665 N N . ASP A 1 68 ? -6.696 11.484 6.081 1.00 0.00 68 ASP A N 8
ATOM 6666 C CA . ASP A 1 68 ? -5.941 12.757 6.157 1.00 0.00 68 ASP A CA 8
ATOM 6667 C C . ASP A 1 68 ? -5.981 13.404 7.567 1.00 0.00 68 ASP A C 8
ATOM 6668 O O . ASP A 1 68 ? -5.229 14.348 7.840 1.00 0.00 68 ASP A O 8
ATOM 6677 N N . ALA A 1 69 ? -6.854 12.879 8.444 1.00 0.00 69 ALA A N 8
ATOM 6678 C CA . ALA A 1 69 ? -7.006 13.382 9.817 1.00 0.00 69 ALA A CA 8
ATOM 6679 C C . ALA A 1 69 ? -6.192 12.550 10.834 1.00 0.00 69 ALA A C 8
ATOM 6680 O O . ALA A 1 69 ? -6.378 12.681 12.053 1.00 0.00 69 ALA A O 8
ATOM 6687 N N . ASN A 1 70 ? -5.269 11.716 10.318 1.00 0.00 70 ASN A N 8
ATOM 6688 C CA . ASN A 1 70 ? -4.423 10.855 11.142 1.00 0.00 70 ASN A CA 8
ATOM 6689 C C . ASN A 1 70 ? -3.062 11.515 11.423 1.00 0.00 70 ASN A C 8
ATOM 6690 O O . ASN A 1 70 ? -2.636 12.424 10.699 1.00 0.00 70 ASN A O 8
ATOM 6701 N N . LYS A 1 71 ? -2.400 11.029 12.480 1.00 0.00 71 LYS A N 8
ATOM 6702 C CA . LYS A 1 71 ? -1.087 11.534 12.913 1.00 0.00 71 LYS A CA 8
ATOM 6703 C C . LYS A 1 71 ? 0.065 10.777 12.203 1.00 0.00 71 LYS A C 8
ATOM 6704 O O . LYS A 1 71 ? -0.035 9.556 12.036 1.00 0.00 71 LYS A O 8
ATOM 6723 N N . PRO A 1 72 ? 1.182 11.474 11.772 1.00 0.00 72 PRO A N 8
ATOM 6724 C CA . PRO A 1 72 ? 2.325 10.812 11.089 1.00 0.00 72 PRO A CA 8
ATOM 6725 C C . PRO A 1 72 ? 3.147 9.903 12.017 1.00 0.00 72 PRO A C 8
ATOM 6726 O O . PRO A 1 72 ? 3.500 10.295 13.136 1.00 0.00 72 PRO A O 8
ATOM 6737 N N . VAL A 1 73 ? 3.425 8.687 11.531 1.00 0.00 73 VAL A N 8
ATOM 6738 C CA . VAL A 1 73 ? 4.199 7.689 12.283 1.00 0.00 73 VAL A CA 8
ATOM 6739 C C . VAL A 1 73 ? 5.628 7.458 11.687 1.00 0.00 73 VAL A C 8
ATOM 6740 O O . VAL A 1 73 ? 6.523 7.124 12.470 1.00 0.00 73 VAL A O 8
ATOM 6753 N N . CYS A 1 18 ? 17.512 2.219 -0.759 1.00 0.00 18 CYS A N 9
ATOM 6754 C CA . CYS A 1 18 ? 16.440 1.394 -1.316 1.00 0.00 18 CYS A CA 9
ATOM 6755 C C . CYS A 1 18 ? 16.778 -0.045 -1.034 1.00 0.00 18 CYS A C 9
ATOM 6756 O O . CYS A 1 18 ? 17.909 -0.493 -1.280 1.00 0.00 18 CYS A O 9
ATOM 6763 N N . GLN A 1 19 ? 15.808 -0.757 -0.512 1.00 0.00 19 GLN A N 9
ATOM 6764 C CA . GLN A 1 19 ? 15.962 -2.155 -0.209 1.00 0.00 19 GLN A CA 9
ATOM 6765 C C . GLN A 1 19 ? 14.780 -2.915 -0.798 1.00 0.00 19 GLN A C 9
ATOM 6766 O O . GLN A 1 19 ? 13.645 -2.834 -0.317 1.00 0.00 19 GLN A O 9
ATOM 6780 N N . LEU A 1 20 ? 15.089 -3.634 -1.876 1.00 0.00 20 LEU A N 9
ATOM 6781 C CA . LEU A 1 20 ? 14.112 -4.407 -2.632 1.00 0.00 20 LEU A CA 9
ATOM 6782 C C . LEU A 1 20 ? 14.042 -5.875 -2.197 1.00 0.00 20 LEU A C 9
ATOM 6783 O O . LEU A 1 20 ? 14.878 -6.714 -2.560 1.00 0.00 20 LEU A O 9
ATOM 6799 N N . PHE A 1 21 ? 13.027 -6.125 -1.380 1.00 0.00 21 PHE A N 9
ATOM 6800 C CA . PHE A 1 21 ? 12.674 -7.456 -0.885 1.00 0.00 21 PHE A CA 9
ATOM 6801 C C . PHE A 1 21 ? 11.145 -7.575 -0.977 1.00 0.00 21 PHE A C 9
ATOM 6802 O O . PHE A 1 21 ? 10.407 -6.975 -0.184 1.00 0.00 21 PHE A O 9
ATOM 6819 N N . CYS A 1 22 ? 10.685 -8.305 -1.994 1.00 0.00 22 CYS A N 9
ATOM 6820 C CA . CYS A 1 22 ? 9.253 -8.449 -2.262 1.00 0.00 22 CYS A CA 9
ATOM 6821 C C . CYS A 1 22 ? 8.634 -9.779 -1.771 1.00 0.00 22 CYS A C 9
ATOM 6822 O O . CYS A 1 22 ? 8.778 -10.815 -2.438 1.00 0.00 22 CYS A O 9
ATOM 6829 N N . PRO A 1 23 ? 7.960 -9.785 -0.567 1.00 0.00 23 PRO A N 9
ATOM 6830 C CA . PRO A 1 23 ? 7.253 -10.975 -0.047 1.00 0.00 23 PRO A CA 9
ATOM 6831 C C . PRO A 1 23 ? 5.824 -11.060 -0.619 1.00 0.00 23 PRO A C 9
ATOM 6832 O O . PRO A 1 23 ? 5.180 -10.020 -0.815 1.00 0.00 23 PRO A O 9
ATOM 6843 N N . MET A 1 24 ? 5.335 -12.279 -0.880 1.00 0.00 24 MET A N 9
ATOM 6844 C CA . MET A 1 24 ? 3.990 -12.458 -1.444 1.00 0.00 24 MET A CA 9
ATOM 6845 C C . MET A 1 24 ? 2.957 -12.793 -0.352 1.00 0.00 24 MET A C 9
ATOM 6846 O O . MET A 1 24 ? 2.753 -13.963 0.004 1.00 0.00 24 MET A O 9
ATOM 6860 N N . ILE A 1 25 ? 2.325 -11.730 0.185 1.00 0.00 25 ILE A N 9
ATOM 6861 C CA . ILE A 1 25 ? 1.281 -11.840 1.234 1.00 0.00 25 ILE A CA 9
ATOM 6862 C C . ILE A 1 25 ? 0.334 -10.651 1.057 1.00 0.00 25 ILE A C 9
ATOM 6863 O O . ILE A 1 25 ? 0.800 -9.520 0.982 1.00 0.00 25 ILE A O 9
ATOM 6879 N N . TYR A 1 26 ? -0.987 -10.892 1.043 1.00 0.00 26 TYR A N 9
ATOM 6880 C CA . TYR A 1 26 ? -1.945 -9.789 0.842 1.00 0.00 26 TYR A CA 9
ATOM 6881 C C . TYR A 1 26 ? -2.237 -9.033 2.153 1.00 0.00 26 TYR A C 9
ATOM 6882 O O . TYR A 1 26 ? -3.027 -9.460 3.003 1.00 0.00 26 TYR A O 9
ATOM 6900 N N . ALA A 1 27 ? -1.520 -7.916 2.294 1.00 0.00 27 ALA A N 9
ATOM 6901 C CA . ALA A 1 27 ? -1.630 -7.014 3.442 1.00 0.00 27 ALA A CA 9
ATOM 6902 C C . ALA A 1 27 ? -1.710 -5.549 2.965 1.00 0.00 27 ALA A C 9
ATOM 6903 O O . ALA A 1 27 ? -0.852 -5.139 2.176 1.00 0.00 27 ALA A O 9
ATOM 6910 N N . PRO A 1 28 ? -2.732 -4.729 3.386 1.00 0.00 28 PRO A N 9
ATOM 6911 C CA . PRO A 1 28 ? -2.813 -3.305 2.982 1.00 0.00 28 PRO A CA 9
ATOM 6912 C C . PRO A 1 28 ? -1.915 -2.397 3.846 1.00 0.00 28 PRO A C 9
ATOM 6913 O O . PRO A 1 28 ? -1.969 -2.461 5.081 1.00 0.00 28 PRO A O 9
ATOM 6924 N N . ILE A 1 29 ? -1.082 -1.573 3.188 1.00 0.00 29 ILE A N 9
ATOM 6925 C CA . ILE A 1 29 ? -0.175 -0.654 3.905 1.00 0.00 29 ILE A CA 9
ATOM 6926 C C . ILE A 1 29 ? -0.401 0.801 3.469 1.00 0.00 29 ILE A C 9
ATOM 6927 O O . ILE A 1 29 ? -0.581 1.083 2.279 1.00 0.00 29 ILE A O 9
ATOM 6943 N N . CYS A 1 30 ? -0.385 1.712 4.463 1.00 0.00 30 CYS A N 9
ATOM 6944 C CA . CYS A 1 30 ? -0.548 3.149 4.225 1.00 0.00 30 CYS A CA 9
ATOM 6945 C C . CYS A 1 30 ? 0.813 3.847 4.278 1.00 0.00 30 CYS A C 9
ATOM 6946 O O . CYS A 1 30 ? 1.659 3.511 5.116 1.00 0.00 30 CYS A O 9
ATOM 6953 N N . ALA A 1 31 ? 1.009 4.819 3.376 1.00 0.00 31 ALA A N 9
ATOM 6954 C CA . ALA A 1 31 ? 2.249 5.588 3.293 1.00 0.00 31 ALA A CA 9
ATOM 6955 C C . ALA A 1 31 ? 1.921 7.059 3.037 1.00 0.00 31 ALA A C 9
ATOM 6956 O O . ALA A 1 31 ? 1.206 7.377 2.080 1.00 0.00 31 ALA A O 9
ATOM 6963 N N . THR A 1 32 ? 2.462 7.950 3.878 1.00 0.00 32 THR A N 9
ATOM 6964 C CA . THR A 1 32 ? 2.193 9.389 3.767 1.00 0.00 32 THR A CA 9
ATOM 6965 C C . THR A 1 32 ? 3.472 10.207 3.588 1.00 0.00 32 THR A C 9
ATOM 6966 O O . THR A 1 32 ? 4.472 9.980 4.277 1.00 0.00 32 THR A O 9
ATOM 6977 N N . ASP A 1 33 ? 3.410 11.148 2.650 1.00 0.00 33 ASP A N 9
ATOM 6978 C CA . ASP A 1 33 ? 4.528 12.070 2.390 1.00 0.00 33 ASP A CA 9
ATOM 6979 C C . ASP A 1 33 ? 4.177 13.499 2.882 1.00 0.00 33 ASP A C 9
ATOM 6980 O O . ASP A 1 33 ? 4.728 14.495 2.391 1.00 0.00 33 ASP A O 9
ATOM 6989 N N . GLY A 1 34 ? 3.276 13.576 3.884 1.00 0.00 34 GLY A N 9
ATOM 6990 C CA . GLY A 1 34 ? 2.816 14.868 4.426 1.00 0.00 34 GLY A CA 9
ATOM 6991 C C . GLY A 1 34 ? 1.474 15.247 3.819 1.00 0.00 34 GLY A C 9
ATOM 6992 O O . GLY A 1 34 ? 0.612 15.849 4.468 1.00 0.00 34 GLY A O 9
ATOM 6996 N N . VAL A 1 35 ? 1.348 14.869 2.547 1.00 0.00 35 VAL A N 9
ATOM 6997 C CA . VAL A 1 35 ? 0.157 15.038 1.708 1.00 0.00 35 VAL A CA 9
ATOM 6998 C C . VAL A 1 35 ? -0.756 13.814 1.909 1.00 0.00 35 VAL A C 9
ATOM 6999 O O . VAL A 1 35 ? -0.341 12.836 2.546 1.00 0.00 35 VAL A O 9
ATOM 7012 N N . SER A 1 36 ? -1.998 13.888 1.391 1.00 0.00 36 SER A N 9
ATOM 7013 C CA . SER A 1 36 ? -2.968 12.784 1.522 1.00 0.00 36 SER A CA 9
ATOM 7014 C C . SER A 1 36 ? -2.314 11.491 1.023 1.00 0.00 36 SER A C 9
ATOM 7015 O O . SER A 1 36 ? -1.795 11.419 -0.098 1.00 0.00 36 SER A O 9
ATOM 7023 N N . GLN A 1 37 ? -2.353 10.487 1.900 1.00 0.00 37 GLN A N 9
ATOM 7024 C CA . GLN A 1 37 ? -1.674 9.202 1.707 1.00 0.00 37 GLN A CA 9
ATOM 7025 C C . GLN A 1 37 ? -2.391 8.238 0.768 1.00 0.00 37 GLN A C 9
ATOM 7026 O O . GLN A 1 37 ? -3.577 8.394 0.459 1.00 0.00 37 GLN A O 9
ATOM 7040 N N . ARG A 1 38 ? -1.613 7.242 0.335 1.00 0.00 38 ARG A N 9
ATOM 7041 C CA . ARG A 1 38 ? -2.072 6.213 -0.593 1.00 0.00 38 ARG A CA 9
ATOM 7042 C C . ARG A 1 38 ? -1.899 4.814 0.009 1.00 0.00 38 ARG A C 9
ATOM 7043 O O . ARG A 1 38 ? -1.039 4.596 0.872 1.00 0.00 38 ARG A O 9
ATOM 7064 N N . THR A 1 39 ? -2.729 3.879 -0.469 1.00 0.00 39 THR A N 9
ATOM 7065 C CA . THR A 1 39 ? -2.702 2.489 -0.011 1.00 0.00 39 THR A CA 9
ATOM 7066 C C . THR A 1 39 ? -2.186 1.574 -1.126 1.00 0.00 39 THR A C 9
ATOM 7067 O O . THR A 1 39 ? -2.733 1.562 -2.236 1.00 0.00 39 THR A O 9
ATOM 7078 N N . PHE A 1 40 ? -1.122 0.820 -0.813 1.00 0.00 40 PHE A N 9
ATOM 7079 C CA . PHE A 1 40 ? -0.499 -0.115 -1.760 1.00 0.00 40 PHE A CA 9
ATOM 7080 C C . PHE A 1 40 ? -0.925 -1.553 -1.448 1.00 0.00 40 PHE A C 9
ATOM 7081 O O . PHE A 1 40 ? -1.438 -1.833 -0.356 1.00 0.00 40 PHE A O 9
ATOM 7098 N N . SER A 1 41 ? -0.707 -2.464 -2.413 1.00 0.00 41 SER A N 9
ATOM 7099 C CA . SER A 1 41 ? -1.049 -3.885 -2.252 1.00 0.00 41 SER A CA 9
ATOM 7100 C C . SER A 1 41 ? -0.052 -4.598 -1.324 1.00 0.00 41 SER A C 9
ATOM 7101 O O . SER A 1 41 ? -0.418 -5.557 -0.638 1.00 0.00 41 SER A O 9
ATOM 7109 N N . ASN A 1 42 ? 1.206 -4.098 -1.303 1.00 0.00 42 ASN A N 9
ATOM 7110 C CA . ASN A 1 42 ? 2.295 -4.658 -0.476 1.00 0.00 42 ASN A CA 9
ATOM 7111 C C . ASN A 1 42 ? 3.481 -3.660 -0.413 1.00 0.00 42 ASN A C 9
ATOM 7112 O O . ASN A 1 42 ? 3.502 -2.709 -1.204 1.00 0.00 42 ASN A O 9
ATOM 7123 N N . PRO A 1 43 ? 4.505 -3.837 0.513 1.00 0.00 43 PRO A N 9
ATOM 7124 C CA . PRO A 1 43 ? 5.669 -2.908 0.603 1.00 0.00 43 PRO A CA 9
ATOM 7125 C C . PRO A 1 43 ? 6.547 -2.889 -0.661 1.00 0.00 43 PRO A C 9
ATOM 7126 O O . PRO A 1 43 ? 7.290 -1.929 -0.884 1.00 0.00 43 PRO A O 9
ATOM 7137 N N . CYS A 1 44 ? 6.434 -3.951 -1.490 1.00 0.00 44 CYS A N 9
ATOM 7138 C CA . CYS A 1 44 ? 7.198 -4.084 -2.748 1.00 0.00 44 CYS A CA 9
ATOM 7139 C C . CYS A 1 44 ? 6.878 -2.949 -3.738 1.00 0.00 44 CYS A C 9
ATOM 7140 O O . CYS A 1 44 ? 7.791 -2.362 -4.329 1.00 0.00 44 CYS A O 9
ATOM 71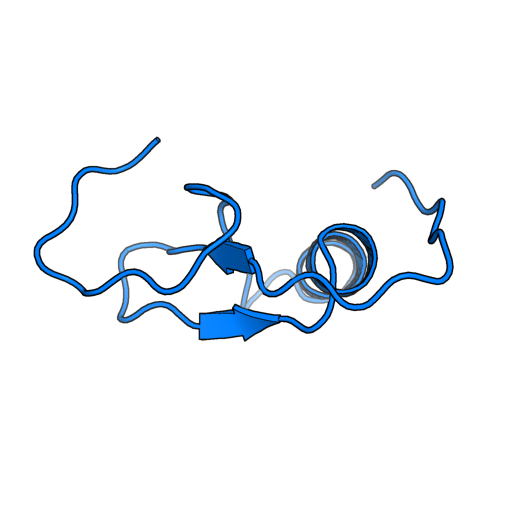47 N N . ASP A 1 45 ? 5.574 -2.658 -3.904 1.00 0.00 45 ASP A N 9
ATOM 7148 C CA . ASP A 1 45 ? 5.097 -1.596 -4.805 1.00 0.00 45 ASP A CA 9
ATOM 7149 C C . ASP A 1 45 ? 5.410 -0.188 -4.271 1.00 0.00 45 ASP A C 9
ATOM 7150 O O . ASP A 1 45 ? 5.563 0.751 -5.059 1.00 0.00 45 ASP A O 9
ATOM 7159 N N . LEU A 1 46 ? 5.504 -0.051 -2.928 1.00 0.00 46 LEU A N 9
ATOM 7160 C CA . LEU A 1 46 ? 5.788 1.226 -2.282 1.00 0.00 46 LEU A CA 9
ATOM 7161 C C . LEU A 1 46 ? 7.277 1.586 -2.305 1.00 0.00 46 LEU A C 9
ATOM 7162 O O . LEU A 1 46 ? 7.647 2.627 -2.838 1.00 0.00 46 LEU A O 9
ATOM 7178 N N . LYS A 1 47 ? 8.113 0.681 -1.767 1.00 0.00 47 LYS A N 9
ATOM 7179 C CA . LYS A 1 47 ? 9.575 0.865 -1.691 1.00 0.00 47 LYS A CA 9
ATOM 7180 C C . LYS A 1 47 ? 10.205 1.152 -3.059 1.00 0.00 47 LYS A C 9
ATOM 7181 O O . LYS A 1 47 ? 11.172 1.914 -3.160 1.00 0.00 47 LYS A O 9
ATOM 7200 N N . VAL A 1 48 ? 9.637 0.526 -4.093 1.00 0.00 48 VAL A N 9
ATOM 7201 C CA . VAL A 1 48 ? 10.050 0.723 -5.487 1.00 0.00 48 VAL A CA 9
ATOM 7202 C C . VAL A 1 48 ? 9.611 2.111 -5.999 1.00 0.00 48 VAL A C 9
ATOM 7203 O O . VAL A 1 48 ? 10.330 2.763 -6.751 1.00 0.00 48 VAL A O 9
ATOM 7216 N N . TYR A 1 49 ? 8.429 2.546 -5.530 1.00 0.00 49 TYR A N 9
ATOM 7217 C CA . TYR A 1 49 ? 7.811 3.826 -5.928 1.00 0.00 49 TYR A CA 9
ATOM 7218 C C . TYR A 1 49 ? 8.627 5.054 -5.484 1.00 0.00 49 TYR A C 9
ATOM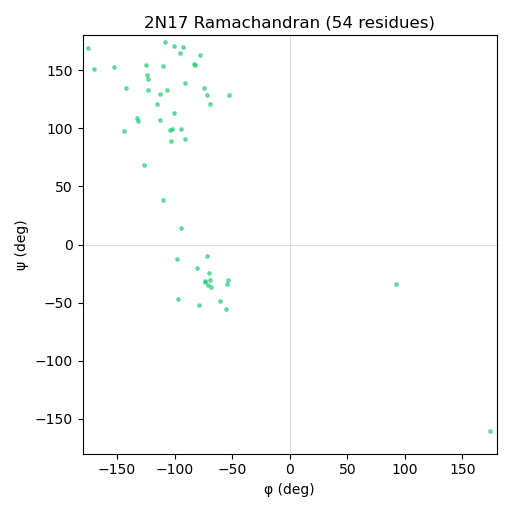 7219 O O . TYR A 1 49 ? 8.877 5.950 -6.279 1.00 0.00 49 TYR A O 9
ATOM 7237 N N . ASN A 1 50 ? 9.043 5.06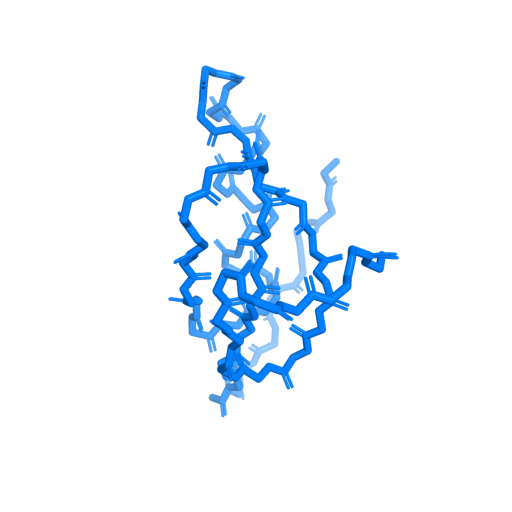0 -4.214 1.00 0.00 50 ASN A N 9
ATOM 7238 C CA . ASN A 1 50 ? 9.817 6.173 -3.608 1.00 0.00 50 ASN A CA 9
ATOM 7239 C C . ASN A 1 50 ? 11.274 6.236 -4.076 1.00 0.00 50 ASN A C 9
ATOM 7240 O O . ASN A 1 50 ? 11.858 7.323 -4.159 1.00 0.00 50 ASN A O 9
ATOM 7251 N N . CYS A 1 51 ? 11.843 5.065 -4.374 1.00 0.00 51 CYS A N 9
ATOM 7252 C CA . CYS A 1 51 ? 13.248 4.925 -4.801 1.00 0.00 51 CYS A CA 9
ATOM 7253 C C . CYS A 1 51 ? 13.586 5.687 -6.097 1.00 0.00 51 CYS A C 9
ATOM 7254 O O . CYS A 1 51 ? 14.498 6.522 -6.096 1.00 0.00 51 CYS A O 9
ATOM 7261 N N . TRP A 1 52 ? 12.856 5.401 -7.185 1.00 0.00 52 TRP A N 9
ATOM 7262 C CA . TRP A 1 52 ? 13.125 6.044 -8.487 1.00 0.00 52 TRP A CA 9
ATOM 7263 C C . TRP A 1 52 ? 12.244 7.269 -8.814 1.00 0.00 52 TRP A C 9
ATOM 7264 O O . TRP A 1 52 ? 12.490 7.963 -9.807 1.00 0.00 52 TRP A O 9
ATOM 7285 N N . ASN A 1 53 ? 11.232 7.505 -7.988 1.00 0.00 53 ASN A N 9
ATOM 7286 C CA . ASN A 1 53 ? 10.332 8.661 -8.123 1.00 0.00 53 ASN A CA 9
ATOM 7287 C C . ASN A 1 53 ? 10.683 9.753 -7.078 1.00 0.00 53 ASN A C 9
ATOM 7288 O O . ASN A 1 53 ? 10.153 9.733 -5.957 1.00 0.00 53 ASN A O 9
ATOM 7299 N N . PRO A 1 54 ? 11.613 10.711 -7.409 1.00 0.00 54 PRO A N 9
ATOM 7300 C CA . PRO A 1 54 ? 12.012 11.809 -6.482 1.00 0.00 54 PRO A CA 9
ATOM 7301 C C . PRO A 1 54 ? 10.917 12.880 -6.275 1.00 0.00 54 PRO A C 9
ATOM 7302 O O . PRO A 1 54 ? 10.772 13.423 -5.176 1.00 0.00 54 PRO A O 9
ATOM 7313 N N . ASP A 1 55 ? 10.164 13.163 -7.355 1.00 0.00 55 ASP A N 9
ATOM 7314 C CA . ASP A 1 55 ? 9.083 14.169 -7.347 1.00 0.00 55 ASP A CA 9
ATOM 7315 C C . ASP A 1 55 ? 7.822 13.712 -6.581 1.00 0.00 55 ASP A C 9
ATOM 7316 O O . ASP A 1 55 ? 7.122 14.552 -6.005 1.00 0.00 55 ASP A O 9
ATOM 7325 N N . ASN A 1 56 ? 7.536 12.394 -6.578 1.00 0.00 56 ASN A N 9
ATOM 7326 C CA . ASN A 1 56 ? 6.357 11.857 -5.886 1.00 0.00 56 ASN A CA 9
ATOM 7327 C C . ASN A 1 56 ? 6.716 10.667 -4.950 1.00 0.00 56 ASN A C 9
ATOM 7328 O O . ASN A 1 56 ? 6.281 9.531 -5.195 1.00 0.00 56 ASN A O 9
ATOM 7339 N N . PRO A 1 57 ? 7.531 10.892 -3.859 1.00 0.00 57 PRO A N 9
ATOM 7340 C CA . PRO A 1 57 ? 7.912 9.826 -2.901 1.00 0.00 57 PRO A CA 9
ATOM 7341 C C . PRO A 1 57 ? 6.847 9.565 -1.820 1.00 0.00 57 PRO A C 9
ATOM 7342 O O . PRO A 1 57 ? 6.016 10.434 -1.546 1.00 0.00 57 PRO A O 9
ATOM 7353 N N . TYR A 1 58 ? 6.872 8.353 -1.230 1.00 0.00 58 TYR A N 9
ATOM 7354 C CA . TYR A 1 58 ? 5.944 7.977 -0.157 1.00 0.00 58 TYR A CA 9
ATOM 7355 C C . TYR A 1 58 ? 6.697 7.260 0.961 1.00 0.00 58 TYR A C 9
ATOM 7356 O O . TYR A 1 58 ? 7.570 6.428 0.689 1.00 0.00 58 TYR A O 9
ATOM 7374 N N . LYS A 1 59 ? 6.349 7.583 2.215 1.00 0.00 59 LYS A N 9
ATOM 7375 C CA . LYS A 1 59 ? 6.999 6.985 3.382 1.00 0.00 59 LYS A CA 9
ATOM 7376 C C . LYS A 1 59 ? 6.002 6.145 4.176 1.00 0.00 59 LYS A C 9
ATOM 7377 O O . LYS A 1 59 ? 4.860 6.562 4.380 1.00 0.00 59 LYS A O 9
ATOM 7396 N N . GLU A 1 60 ? 6.462 4.977 4.655 1.00 0.00 60 GLU A N 9
ATOM 7397 C CA . GLU A 1 60 ? 5.622 4.022 5.402 1.00 0.00 60 GLU A CA 9
ATOM 7398 C C . GLU A 1 60 ? 5.254 4.497 6.821 1.00 0.00 60 GLU A C 9
ATOM 7399 O O . GLU A 1 60 ? 6.124 4.737 7.666 1.00 0.00 60 GLU A O 9
ATOM 7411 N N . VAL A 1 61 ? 3.935 4.642 7.034 1.00 0.00 61 VAL A N 9
ATOM 7412 C CA . VAL A 1 61 ? 3.352 5.050 8.326 1.00 0.00 61 VAL A CA 9
ATOM 7413 C C . VAL A 1 61 ? 2.979 3.835 9.181 1.00 0.00 61 VAL A C 9
ATOM 7414 O O . VAL A 1 61 ? 3.305 3.796 10.373 1.00 0.00 61 VAL A O 9
ATOM 7427 N N . LYS A 1 62 ? 2.304 2.842 8.558 1.00 0.00 62 LYS A N 9
ATOM 7428 C CA . LYS A 1 62 ? 1.843 1.615 9.258 1.00 0.00 62 LYS A CA 9
ATOM 7429 C C . LYS A 1 62 ? 1.204 0.626 8.272 1.00 0.00 62 LYS A C 9
ATOM 7430 O O . LYS A 1 62 ? 0.902 0.995 7.130 1.00 0.00 62 LYS A O 9
ATOM 7449 N N . VAL A 1 63 ? 0.996 -0.632 8.725 1.00 0.00 63 VAL A N 9
ATOM 7450 C CA . VAL A 1 63 ? 0.328 -1.640 7.895 1.00 0.00 63 VAL A CA 9
ATOM 7451 C C . VAL A 1 63 ? -1.142 -1.705 8.338 1.00 0.00 63 VAL A C 9
ATOM 7452 O O . VAL A 1 63 ? -1.484 -2.310 9.364 1.00 0.00 63 VAL A O 9
ATOM 7465 N N . GLY A 1 64 ? -1.981 -1.045 7.542 1.00 0.00 64 GLY A N 9
ATOM 7466 C CA . GLY A 1 64 ? -3.411 -0.977 7.803 1.00 0.00 64 GLY A CA 9
ATOM 7467 C C . GLY A 1 64 ? -4.122 -0.069 6.816 1.00 0.00 64 GLY A C 9
ATOM 7468 O O . GLY A 1 64 ? -3.595 0.222 5.734 1.00 0.00 64 GLY A O 9
ATOM 7472 N N . GLU A 1 65 ? -5.328 0.367 7.196 1.00 0.00 65 GLU A N 9
ATOM 7473 C CA . GLU A 1 65 ? -6.114 1.301 6.394 1.00 0.00 65 GLU A CA 9
ATOM 7474 C C . GLU A 1 65 ? -6.208 2.633 7.136 1.00 0.00 65 GLU A C 9
ATOM 7475 O O . GLU A 1 65 ? -6.898 2.745 8.160 1.00 0.00 65 GLU A O 9
ATOM 7487 N N . CYS A 1 66 ? -5.480 3.633 6.620 1.00 0.00 66 CYS A N 9
ATOM 7488 C CA . CYS A 1 66 ? -5.426 4.966 7.236 1.00 0.00 66 CYS A CA 9
ATOM 7489 C C . CYS A 1 66 ? -6.548 5.907 6.766 1.00 0.00 66 CYS A C 9
ATOM 7490 O O . CYS A 1 66 ? -7.123 5.726 5.688 1.00 0.00 66 CYS A O 9
ATOM 7497 N N . ASP A 1 67 ? -6.829 6.911 7.613 1.00 0.00 67 ASP A N 9
ATOM 7498 C CA . ASP A 1 67 ? -7.846 7.934 7.346 1.00 0.00 67 ASP A CA 9
ATOM 7499 C C . ASP A 1 67 ? -7.177 9.309 7.127 1.00 0.00 67 ASP A C 9
ATOM 7500 O O . ASP A 1 67 ? -5.957 9.440 7.289 1.00 0.00 67 ASP A O 9
ATOM 7509 N N . ASP A 1 68 ? -7.980 10.329 6.760 1.00 0.00 68 ASP A N 9
ATOM 7510 C CA . ASP A 1 68 ? -7.478 11.699 6.506 1.00 0.00 68 ASP A CA 9
ATOM 7511 C C . ASP A 1 68 ? -7.086 12.452 7.802 1.00 0.00 68 ASP A C 9
ATOM 7512 O O . ASP A 1 68 ? -6.494 13.537 7.738 1.00 0.00 68 ASP A O 9
ATOM 7521 N N . ALA A 1 69 ? -7.407 11.856 8.963 1.00 0.00 69 ALA A N 9
ATOM 7522 C CA . ALA A 1 69 ? -7.099 12.448 10.273 1.00 0.00 69 ALA A CA 9
ATOM 7523 C C . ALA A 1 69 ? -5.864 11.792 10.934 1.00 0.00 69 ALA A C 9
ATOM 7524 O O . ALA A 1 69 ? -5.603 12.000 12.129 1.00 0.00 69 ALA A O 9
ATOM 7531 N N . ASN A 1 70 ? -5.094 11.024 10.138 1.00 0.00 70 ASN A N 9
ATOM 7532 C CA . ASN A 1 70 ? -3.898 10.324 10.614 1.00 0.00 70 ASN A CA 9
ATOM 7533 C C . ASN A 1 70 ? -2.649 11.207 10.517 1.00 0.00 70 ASN A C 9
ATOM 7534 O O . ASN A 1 70 ? -2.507 12.008 9.585 1.00 0.00 70 ASN A O 9
ATOM 7545 N N . LYS A 1 71 ? -1.759 11.034 11.498 1.00 0.00 71 LYS A N 9
ATOM 7546 C CA . LYS A 1 71 ? -0.498 11.785 11.585 1.00 0.00 71 LYS A CA 9
ATOM 7547 C C . LYS A 1 71 ? 0.692 10.953 11.041 1.00 0.00 71 LYS A C 9
ATOM 7548 O O . LYS A 1 71 ? 0.603 9.719 11.021 1.00 0.00 71 LYS A O 9
ATOM 7567 N N . PRO A 1 72 ? 1.837 11.597 10.594 1.00 0.00 72 PRO A N 9
ATOM 7568 C CA . PRO A 1 72 ? 3.017 10.862 10.062 1.00 0.00 72 PRO A CA 9
ATOM 7569 C C . PRO A 1 72 ? 3.821 10.125 11.147 1.00 0.00 72 PRO A C 9
ATOM 7570 O O . PRO A 1 72 ? 4.150 10.698 12.193 1.00 0.00 72 PRO A O 9
ATOM 7581 N N . VAL A 1 73 ? 4.115 8.849 10.874 1.00 0.00 73 VAL A N 9
ATOM 7582 C CA . VAL A 1 73 ? 4.879 7.989 11.790 1.00 0.00 73 VAL A CA 9
ATOM 7583 C C . VAL A 1 73 ? 6.278 7.576 11.216 1.00 0.00 73 VAL A C 9
ATOM 7584 O O . VAL A 1 73 ? 7.148 7.240 12.026 1.00 0.00 73 VAL A O 9
ATOM 7597 N N . CYS A 1 18 ? 17.341 1.507 -0.946 1.00 0.00 18 CYS A N 10
ATOM 7598 C CA . CYS A 1 18 ? 16.325 0.716 -1.640 1.00 0.00 18 CYS A CA 10
ATOM 7599 C C . CYS A 1 18 ? 16.710 -0.735 -1.523 1.00 0.00 18 CYS A C 10
ATOM 7600 O O . CYS A 1 18 ? 17.861 -1.110 -1.792 1.00 0.00 18 CYS A O 10
ATOM 7607 N N . GLN A 1 19 ? 15.756 -1.543 -1.117 1.00 0.00 19 GLN A N 10
ATOM 7608 C CA . GLN A 1 19 ? 15.961 -2.963 -0.989 1.00 0.00 19 GLN A CA 10
ATOM 7609 C C . GLN A 1 19 ? 14.800 -3.698 -1.652 1.00 0.00 19 GLN A C 10
ATOM 7610 O O . GLN A 1 19 ? 13.670 -3.715 -1.154 1.00 0.00 19 GLN A O 10
ATOM 7624 N N . LEU A 1 20 ? 15.113 -4.280 -2.813 1.00 0.00 20 LEU A N 10
ATOM 7625 C CA . LEU A 1 20 ? 14.151 -5.024 -3.620 1.00 0.00 20 LEU A CA 10
ATOM 7626 C C . LEU A 1 20 ? 14.005 -6.475 -3.160 1.00 0.00 20 LEU A C 10
ATOM 7627 O O . LEU A 1 20 ? 14.830 -7.350 -3.458 1.00 0.00 20 LEU A O 10
ATOM 7643 N N . PHE A 1 21 ? 12.943 -6.672 -2.401 1.00 0.00 21 PHE A N 10
ATOM 7644 C CA . PHE A 1 21 ? 12.530 -7.971 -1.893 1.00 0.00 21 PHE A CA 10
ATOM 7645 C C . PHE A 1 21 ? 11.005 -8.068 -2.015 1.00 0.00 21 PHE A C 10
ATOM 7646 O O . PHE A 1 21 ? 10.267 -7.533 -1.175 1.00 0.00 21 PHE A O 10
ATOM 7663 N N . CYS A 1 22 ? 10.541 -8.725 -3.086 1.00 0.00 22 CYS A N 10
ATOM 7664 C CA . CYS A 1 22 ? 9.107 -8.853 -3.352 1.00 0.00 22 CYS A CA 10
ATOM 7665 C C . CYS A 1 22 ? 8.541 -10.254 -3.031 1.00 0.00 22 CYS A C 10
ATOM 7666 O O . CYS A 1 22 ? 8.676 -11.183 -3.840 1.00 0.00 22 CYS A O 10
ATOM 7673 N N . PRO A 1 23 ? 7.921 -10.440 -1.815 1.00 0.00 23 PRO A N 10
ATOM 7674 C CA . PRO A 1 23 ? 7.277 -11.710 -1.435 1.00 0.00 23 PRO A CA 10
ATOM 7675 C C . PRO A 1 23 ? 5.815 -11.777 -1.950 1.00 0.00 23 PRO A C 10
ATOM 7676 O O . PRO A 1 23 ? 5.282 -10.756 -2.403 1.00 0.00 23 PRO A O 10
ATOM 7687 N N . MET A 1 24 ? 5.173 -12.956 -1.881 1.00 0.00 24 MET A N 10
ATOM 7688 C CA . MET A 1 24 ? 3.795 -13.091 -2.379 1.00 0.00 24 MET A CA 10
ATOM 7689 C C . MET A 1 24 ? 2.765 -13.228 -1.245 1.00 0.00 24 MET A C 10
ATOM 7690 O O . MET A 1 24 ? 2.481 -14.336 -0.764 1.00 0.00 24 MET A O 10
ATOM 7704 N N . ILE A 1 25 ? 2.228 -12.070 -0.809 1.00 0.00 25 ILE A N 10
ATOM 7705 C CA . ILE A 1 25 ? 1.180 -11.986 0.238 1.00 0.00 25 ILE A CA 10
ATOM 7706 C C . ILE A 1 25 ? 0.337 -10.731 -0.042 1.00 0.00 25 ILE A C 10
ATOM 7707 O O . ILE A 1 25 ? 0.850 -9.757 -0.606 1.00 0.00 25 ILE A O 10
ATOM 7723 N N . TYR A 1 26 ? -0.949 -10.758 0.337 1.00 0.00 26 TYR A N 10
ATOM 7724 C CA . TYR A 1 26 ? -1.818 -9.599 0.146 1.00 0.00 26 TYR A CA 10
ATOM 7725 C C . TYR A 1 26 ? -2.084 -8.919 1.484 1.00 0.00 26 TYR A C 10
ATOM 7726 O O . TYR A 1 26 ? -2.926 -9.341 2.289 1.00 0.00 26 TYR A O 10
ATOM 7744 N N . ALA A 1 27 ? -1.304 -7.868 1.690 1.00 0.00 27 ALA A N 10
ATOM 7745 C CA . ALA A 1 27 ? -1.354 -7.041 2.899 1.00 0.00 27 ALA A CA 10
ATOM 7746 C C . ALA A 1 27 ? -1.382 -5.542 2.539 1.00 0.00 27 ALA A C 10
ATOM 7747 O O . ALA A 1 27 ? -0.483 -5.082 1.826 1.00 0.00 27 ALA A O 10
ATOM 7754 N N . PRO A 1 28 ? -2.414 -4.745 2.984 1.00 0.00 28 PRO A N 10
ATOM 7755 C CA . PRO A 1 28 ? -2.466 -3.295 2.699 1.00 0.00 28 PRO A CA 10
ATOM 7756 C C . PRO A 1 28 ? -1.648 -2.455 3.699 1.00 0.00 28 PRO A C 10
ATOM 7757 O O . PRO A 1 28 ? -1.740 -2.667 4.915 1.00 0.00 28 PRO A O 10
ATOM 7768 N N . ILE A 1 29 ? -0.846 -1.519 3.171 1.00 0.00 29 ILE A N 10
ATOM 7769 C CA . ILE A 1 29 ? -0.018 -0.634 4.013 1.00 0.00 29 ILE A CA 10
ATOM 7770 C C . ILE A 1 29 ? -0.342 0.844 3.739 1.00 0.00 29 ILE A C 10
ATOM 7771 O O . ILE A 1 29 ? -0.533 1.238 2.583 1.00 0.00 29 ILE A O 10
ATOM 7787 N N . CYS A 1 30 ? -0.398 1.647 4.826 1.00 0.00 30 CYS A N 10
ATOM 7788 C CA . CYS A 1 30 ? -0.691 3.085 4.729 1.00 0.00 30 CYS A CA 10
ATOM 7789 C C . CYS A 1 30 ? 0.594 3.915 4.863 1.00 0.00 30 CYS A C 10
ATOM 7790 O O . CYS A 1 30 ? 1.420 3.660 5.745 1.00 0.00 30 CYS A O 10
ATOM 7797 N N . ALA A 1 31 ? 0.742 4.908 3.965 1.00 0.00 31 ALA A N 10
ATOM 7798 C CA . ALA A 1 31 ? 1.904 5.800 3.912 1.00 0.00 31 ALA A CA 10
ATOM 7799 C C . ALA A 1 31 ? 1.458 7.234 3.634 1.00 0.00 31 ALA A C 10
ATOM 7800 O O . ALA A 1 31 ? 0.482 7.452 2.906 1.00 0.00 31 ALA A O 10
ATOM 7807 N N . THR A 1 32 ? 2.176 8.206 4.208 1.00 0.00 32 THR A N 10
ATOM 7808 C CA . THR A 1 32 ? 1.850 9.622 4.019 1.00 0.00 32 THR A CA 10
ATOM 7809 C C . THR A 1 32 ? 3.060 10.426 3.545 1.00 0.00 32 THR A C 10
ATOM 7810 O O . THR A 1 32 ? 4.174 10.250 4.048 1.00 0.00 32 THR A O 10
ATOM 7821 N N . ASP A 1 33 ? 2.814 11.288 2.566 1.00 0.00 33 ASP A N 10
ATOM 7822 C CA . ASP A 1 33 ? 3.851 12.194 2.049 1.00 0.00 33 ASP A CA 10
ATOM 7823 C C . ASP A 1 33 ? 3.421 13.662 2.243 1.00 0.00 33 ASP A C 10
ATOM 7824 O O . ASP A 1 33 ? 3.742 14.542 1.429 1.00 0.00 33 ASP A O 10
ATOM 7833 N N . GLY A 1 34 ? 2.708 13.908 3.359 1.00 0.00 34 GLY A N 10
ATOM 7834 C CA . GLY A 1 34 ? 2.198 15.250 3.676 1.00 0.00 34 GLY A CA 10
ATOM 7835 C C . GLY A 1 34 ? 0.768 15.444 3.185 1.00 0.00 34 GLY A C 10
ATOM 7836 O O . GLY A 1 34 ? -0.025 16.166 3.797 1.00 0.00 34 GLY A O 10
ATOM 7840 N N . VAL A 1 35 ? 0.475 14.780 2.062 1.00 0.00 35 VAL A N 10
ATOM 7841 C CA . VAL A 1 35 ? -0.829 14.768 1.399 1.00 0.00 35 VAL A CA 10
ATOM 7842 C C . VAL A 1 35 ? -1.638 13.563 1.903 1.00 0.00 35 VAL A C 10
ATOM 7843 O O . VAL A 1 35 ? -1.084 12.730 2.632 1.00 0.00 35 VAL A O 10
ATOM 7856 N N . SER A 1 36 ? -2.943 13.473 1.547 1.00 0.00 36 SER A N 10
ATOM 7857 C CA . SER A 1 36 ? -3.796 12.358 2.002 1.00 0.00 36 SER A CA 10
ATOM 7858 C C . SER A 1 36 ? -3.103 11.022 1.692 1.00 0.00 36 SER A C 10
ATOM 7859 O O . SER A 1 36 ? -2.393 10.890 0.688 1.00 0.00 36 SER A O 10
ATOM 7867 N N . GLN A 1 37 ? -3.344 10.039 2.562 1.00 0.00 37 GLN A N 10
ATOM 7868 C CA . GLN A 1 37 ? -2.651 8.744 2.517 1.00 0.00 37 GLN A CA 10
ATOM 7869 C C . GLN A 1 37 ? -3.149 7.788 1.450 1.00 0.00 37 GLN A C 10
ATOM 7870 O O . GLN A 1 37 ? -4.343 7.725 1.137 1.00 0.00 37 GLN A O 10
ATOM 7884 N N . ARG A 1 38 ? -2.176 7.054 0.908 1.00 0.00 38 ARG A N 10
ATOM 7885 C CA . ARG A 1 38 ? -2.407 6.055 -0.124 1.00 0.00 38 ARG A CA 10
ATOM 7886 C C . ARG A 1 38 ? -2.133 4.654 0.437 1.00 0.00 38 ARG A C 10
ATOM 7887 O O . ARG A 1 38 ? -1.345 4.492 1.376 1.00 0.00 38 ARG A O 10
ATOM 7908 N N . THR A 1 39 ? -2.788 3.655 -0.158 1.00 0.00 39 THR A N 10
ATOM 7909 C CA . THR A 1 39 ? -2.637 2.262 0.269 1.00 0.00 39 THR A CA 10
ATOM 7910 C C . THR A 1 39 ? -1.952 1.432 -0.819 1.00 0.00 39 THR A C 10
ATOM 7911 O O . THR A 1 39 ? -2.367 1.456 -1.984 1.00 0.00 39 THR A O 10
ATOM 7922 N N . PHE A 1 40 ? -0.898 0.709 -0.417 1.00 0.00 40 PHE A N 10
ATOM 7923 C CA . PHE A 1 40 ? -0.133 -0.154 -1.328 1.00 0.00 40 PHE A CA 10
ATOM 7924 C C . PHE A 1 40 ? -0.528 -1.625 -1.132 1.00 0.00 40 PHE A C 10
ATOM 7925 O O . PHE A 1 40 ? -1.193 -1.971 -0.147 1.00 0.00 40 PHE A O 10
ATOM 7942 N N . SER A 1 41 ? -0.110 -2.484 -2.077 1.00 0.00 41 SER A N 10
ATOM 7943 C CA . SER A 1 41 ? -0.406 -3.922 -2.028 1.00 0.00 41 SER A CA 10
ATOM 7944 C C . SER A 1 41 ? 0.577 -4.683 -1.117 1.00 0.00 41 SER A C 10
ATOM 7945 O O . SER A 1 41 ? 0.257 -5.780 -0.645 1.00 0.00 41 SER A O 10
ATOM 7953 N N . ASN A 1 42 ? 1.768 -4.082 -0.874 1.00 0.00 42 ASN A N 10
ATOM 7954 C CA . ASN A 1 42 ? 2.829 -4.682 -0.024 1.00 0.00 42 ASN A CA 10
ATOM 7955 C C . ASN A 1 42 ? 4.020 -3.691 0.122 1.00 0.00 42 ASN A C 10
ATOM 7956 O O . ASN A 1 42 ? 4.145 -2.783 -0.704 1.00 0.00 42 ASN A O 10
ATOM 7967 N N . PRO A 1 43 ? 4.925 -3.822 1.171 1.00 0.00 43 PRO A N 10
ATOM 7968 C CA . PRO A 1 43 ? 6.087 -2.901 1.356 1.00 0.00 43 PRO A CA 10
ATOM 7969 C C . PRO A 1 43 ? 7.077 -2.845 0.172 1.00 0.00 43 PRO A C 10
ATOM 7970 O O . PRO A 1 43 ? 7.711 -1.806 -0.045 1.00 0.00 43 PRO A O 10
ATOM 7981 N N . CYS A 1 44 ? 7.193 -3.952 -0.596 1.00 0.00 44 CYS A N 10
ATOM 7982 C CA . CYS A 1 44 ? 8.120 -4.028 -1.750 1.00 0.00 44 CYS A CA 10
ATOM 7983 C C . CYS A 1 44 ? 7.751 -3.032 -2.864 1.00 0.00 44 CYS A C 10
ATOM 7984 O O . CYS A 1 44 ? 8.630 -2.341 -3.391 1.00 0.00 44 CYS A O 10
ATOM 7991 N N . ASP A 1 45 ? 6.452 -2.970 -3.217 1.00 0.00 45 ASP A N 10
ATOM 7992 C CA . ASP A 1 45 ? 5.951 -2.042 -4.251 1.00 0.00 45 ASP A CA 10
ATOM 7993 C C . ASP A 1 45 ? 5.988 -0.578 -3.764 1.00 0.00 45 ASP A C 10
ATOM 7994 O O . ASP A 1 45 ? 6.031 0.350 -4.579 1.00 0.00 45 ASP A O 10
ATOM 8003 N N . LEU A 1 46 ? 5.965 -0.395 -2.424 1.00 0.00 46 LEU A N 10
ATOM 8004 C CA . LEU A 1 46 ? 6.006 0.916 -1.792 1.00 0.00 46 LEU A CA 10
ATOM 8005 C C . LEU A 1 46 ? 7.421 1.518 -1.819 1.00 0.00 46 LEU A C 10
ATOM 8006 O O . LEU A 1 46 ? 7.616 2.623 -2.316 1.00 0.00 46 LEU A O 10
ATOM 8022 N N . LYS A 1 47 ? 8.388 0.745 -1.298 1.00 0.00 47 LYS A N 10
ATOM 8023 C CA . LYS A 1 47 ? 9.801 1.138 -1.208 1.00 0.00 47 LYS A CA 10
ATOM 8024 C C . LYS A 1 47 ? 10.422 1.447 -2.576 1.00 0.00 47 LYS A C 10
ATOM 8025 O O . LYS A 1 47 ? 11.283 2.323 -2.696 1.00 0.00 47 LYS A O 10
ATOM 8044 N N . VAL A 1 48 ? 9.968 0.705 -3.593 1.00 0.00 48 VAL A N 10
ATOM 8045 C CA . VAL A 1 48 ? 10.421 0.863 -4.985 1.00 0.00 48 VAL A CA 10
ATOM 8046 C C . VAL A 1 48 ? 9.904 2.181 -5.595 1.00 0.00 48 VAL A C 10
ATOM 8047 O O . VAL A 1 48 ? 10.607 2.840 -6.360 1.00 0.00 48 VAL A O 10
ATOM 8060 N N . TYR A 1 49 ? 8.676 2.538 -5.197 1.00 0.00 49 TYR A N 10
ATOM 8061 C CA . TYR A 1 49 ? 7.974 3.754 -5.664 1.00 0.00 49 TYR A CA 10
ATOM 8062 C C . TYR A 1 49 ? 8.797 5.037 -5.427 1.00 0.00 49 TYR A C 10
ATOM 8063 O O . TYR A 1 49 ? 8.990 5.824 -6.343 1.00 0.00 49 TYR A O 10
ATOM 8081 N N . ASN A 1 50 ? 9.293 5.199 -4.196 1.00 0.00 50 ASN A N 10
ATOM 8082 C CA . ASN A 1 50 ? 10.101 6.370 -3.778 1.00 0.00 50 ASN A CA 10
ATOM 8083 C C . ASN A 1 50 ? 11.524 6.346 -4.343 1.00 0.00 50 ASN A C 10
ATOM 8084 O O . ASN A 1 50 ? 12.116 7.400 -4.599 1.00 0.00 50 ASN A O 10
ATOM 8095 N N . CYS A 1 51 ? 12.048 5.128 -4.524 1.00 0.00 51 CYS A N 10
ATOM 8096 C CA . CYS A 1 51 ? 13.410 4.883 -5.032 1.00 0.00 51 CYS A CA 10
ATOM 8097 C C . CYS A 1 51 ? 13.686 5.542 -6.398 1.00 0.00 51 CYS A C 10
ATOM 8098 O O . CYS A 1 51 ? 14.674 6.271 -6.539 1.00 0.00 51 CYS A O 10
ATOM 8105 N N . TRP A 1 52 ? 12.817 5.280 -7.384 1.00 0.00 52 TRP A N 10
ATOM 8106 C CA . TRP A 1 52 ? 12.988 5.845 -8.733 1.00 0.00 52 TRP A CA 10
ATOM 8107 C C . TRP A 1 52 ? 12.105 7.077 -9.019 1.00 0.00 52 TRP A C 10
ATOM 8108 O O . TRP A 1 52 ? 12.318 7.782 -10.012 1.00 0.00 52 TRP A O 10
ATOM 8129 N N . ASN A 1 53 ? 11.123 7.305 -8.150 1.00 0.00 53 ASN A N 10
ATOM 8130 C CA . ASN A 1 53 ? 10.225 8.470 -8.224 1.00 0.00 53 ASN A CA 10
ATOM 8131 C C . ASN A 1 53 ? 10.622 9.519 -7.156 1.00 0.00 53 ASN A C 10
ATOM 8132 O O . ASN A 1 53 ? 10.137 9.459 -6.015 1.00 0.00 53 ASN A O 10
ATOM 8143 N N . PRO A 1 54 ? 11.539 10.486 -7.485 1.00 0.00 54 PRO A N 10
ATOM 8144 C CA . PRO A 1 54 ? 11.977 11.547 -6.532 1.00 0.00 54 PRO A CA 10
ATOM 8145 C C . PRO A 1 54 ? 10.881 12.592 -6.223 1.00 0.00 54 PRO A C 10
ATOM 8146 O O . PRO A 1 54 ? 10.778 13.081 -5.094 1.00 0.00 54 PRO A O 10
ATOM 8157 N N . ASP A 1 55 ? 10.077 12.914 -7.255 1.00 0.00 55 ASP A N 10
ATOM 8158 C CA . ASP A 1 55 ? 8.986 13.908 -7.159 1.00 0.00 55 ASP A CA 10
ATOM 8159 C C . ASP A 1 55 ? 7.768 13.427 -6.345 1.00 0.00 55 ASP A C 10
ATOM 8160 O O . ASP A 1 55 ? 7.093 14.253 -5.720 1.00 0.00 55 ASP A O 10
ATOM 8169 N N . ASN A 1 56 ? 7.487 12.109 -6.352 1.00 0.00 56 ASN A N 10
ATOM 8170 C CA . ASN A 1 56 ? 6.338 11.555 -5.618 1.00 0.00 56 ASN A CA 10
ATOM 8171 C C . ASN A 1 56 ? 6.738 10.397 -4.658 1.00 0.00 56 ASN A C 10
ATOM 8172 O O . ASN A 1 56 ? 6.348 9.242 -4.884 1.00 0.00 56 ASN A O 10
ATOM 8183 N N . PRO A 1 57 ? 7.541 10.674 -3.569 1.00 0.00 57 PRO A N 10
ATOM 8184 C CA . PRO A 1 57 ? 7.949 9.642 -2.584 1.00 0.00 57 PRO A CA 10
ATOM 8185 C C . PRO A 1 57 ? 6.881 9.382 -1.501 1.00 0.00 57 PRO A C 10
ATOM 8186 O O . PRO A 1 57 ? 6.021 10.234 -1.270 1.00 0.00 57 PRO A O 10
ATOM 8197 N N . TYR A 1 58 ? 6.945 8.201 -0.854 1.00 0.00 58 TYR A N 10
ATOM 8198 C CA . TYR A 1 58 ? 6.003 7.845 0.217 1.00 0.00 58 TYR A CA 10
ATOM 8199 C C . TYR A 1 58 ? 6.743 7.347 1.455 1.00 0.00 58 TYR A C 10
ATOM 8200 O O . TYR A 1 58 ? 7.723 6.603 1.344 1.00 0.00 58 TYR A O 10
ATOM 8218 N N . LYS A 1 59 ? 6.253 7.768 2.628 1.00 0.00 59 LYS A N 10
ATOM 8219 C CA . LYS A 1 59 ? 6.839 7.382 3.910 1.00 0.00 59 LYS A CA 10
ATOM 8220 C C . LYS A 1 59 ? 5.831 6.561 4.717 1.00 0.00 59 LYS A C 10
ATOM 8221 O O . LYS A 1 59 ? 4.650 6.912 4.783 1.00 0.00 59 LYS A O 10
ATOM 8240 N N . GLU A 1 60 ? 6.323 5.483 5.354 1.00 0.00 60 GLU A N 10
ATOM 8241 C CA . GLU A 1 60 ? 5.493 4.542 6.120 1.00 0.00 60 GLU A CA 10
ATOM 8242 C C . GLU A 1 60 ? 5.063 5.068 7.514 1.00 0.00 60 GLU A C 10
ATOM 8243 O O . GLU A 1 60 ? 5.895 5.272 8.402 1.00 0.00 60 GLU A O 10
ATOM 8255 N N . VAL A 1 61 ? 3.739 5.259 7.669 1.00 0.00 61 VAL A N 10
ATOM 8256 C CA . VAL A 1 61 ? 3.118 5.690 8.940 1.00 0.00 61 VAL A CA 10
ATOM 8257 C C . VAL A 1 61 ? 2.688 4.476 9.777 1.00 0.00 61 VAL A C 10
ATOM 8258 O O . VAL A 1 61 ? 2.953 4.420 10.982 1.00 0.00 61 VAL A O 10
ATOM 8271 N N . LYS A 1 62 ? 2.020 3.508 9.113 1.00 0.00 62 LYS A N 10
ATOM 8272 C CA . LYS A 1 62 ? 1.511 2.275 9.748 1.00 0.00 62 LYS A CA 10
ATOM 8273 C C . LYS A 1 62 ? 1.052 1.287 8.673 1.00 0.00 62 LYS A C 10
ATOM 8274 O O . LYS A 1 62 ? 0.865 1.676 7.513 1.00 0.00 62 LYS A O 10
ATOM 8293 N N . VAL A 1 63 ? 0.861 0.010 9.056 1.00 0.00 63 VAL A N 10
ATOM 8294 C CA . VAL A 1 63 ? 0.364 -0.987 8.102 1.00 0.00 63 VAL A CA 10
ATOM 8295 C C . VAL A 1 63 ? -1.137 -1.229 8.366 1.00 0.00 63 VAL A C 10
ATOM 8296 O O . VAL A 1 63 ? -1.531 -1.941 9.300 1.00 0.00 63 VAL A O 10
ATOM 8309 N N . GLY A 1 64 ? -1.949 -0.586 7.536 1.00 0.00 64 GLY A N 10
ATOM 8310 C CA . GLY A 1 64 ? -3.399 -0.678 7.638 1.00 0.00 64 GLY A CA 10
ATOM 8311 C C . GLY A 1 64 ? -4.086 0.250 6.657 1.00 0.00 64 GLY A C 10
ATOM 8312 O O . GLY A 1 64 ? -3.480 0.688 5.672 1.00 0.00 64 GLY A O 10
ATOM 8316 N N . GLU A 1 65 ? -5.364 0.538 6.934 1.00 0.00 65 GLU A N 10
ATOM 8317 C CA . GLU A 1 65 ? -6.139 1.482 6.132 1.00 0.00 65 GLU A CA 10
ATOM 8318 C C . GLU A 1 65 ? -6.395 2.735 6.965 1.00 0.00 65 GLU A C 10
ATOM 8319 O O . GLU A 1 65 ? -7.209 2.730 7.898 1.00 0.00 65 GLU A O 10
ATOM 8331 N N . CYS A 1 66 ? -5.663 3.796 6.627 1.00 0.00 66 CYS A N 10
ATOM 8332 C CA . CYS A 1 66 ? -5.746 5.065 7.342 1.00 0.00 66 CYS A CA 10
ATOM 8333 C C . CYS A 1 66 ? -6.358 6.185 6.491 1.00 0.00 66 CYS A C 10
ATOM 8334 O O . CYS A 1 66 ? -6.326 6.134 5.256 1.00 0.00 66 CYS A O 10
ATOM 8341 N N . ASP A 1 67 ? -6.906 7.195 7.187 1.00 0.00 67 ASP A N 10
ATOM 8342 C CA . ASP A 1 67 ? -7.531 8.363 6.554 1.00 0.00 67 ASP A CA 10
ATOM 8343 C C . ASP A 1 67 ? -6.587 9.581 6.603 1.00 0.00 67 ASP A C 10
ATOM 8344 O O . ASP A 1 67 ? -5.514 9.516 7.215 1.00 0.00 67 ASP A O 10
ATOM 8353 N N . ASP A 1 68 ? -6.998 10.691 5.952 1.00 0.00 68 ASP A N 10
ATOM 8354 C CA . ASP A 1 68 ? -6.201 11.941 5.899 1.00 0.00 68 ASP A CA 10
ATOM 8355 C C . ASP A 1 68 ? -6.201 12.728 7.239 1.00 0.00 68 ASP A C 10
ATOM 8356 O O . ASP A 1 68 ? -5.501 13.741 7.366 1.00 0.00 68 ASP A O 10
ATOM 8365 N N . ALA A 1 69 ? -6.974 12.238 8.225 1.00 0.00 69 ALA A N 10
ATOM 8366 C CA . ALA A 1 69 ? -7.073 12.875 9.550 1.00 0.00 69 ALA A CA 10
ATOM 8367 C C . ALA A 1 69 ? -6.044 12.303 10.551 1.00 0.00 69 ALA A C 10
ATOM 8368 O O . ALA A 1 69 ? -6.109 12.587 11.757 1.00 0.00 69 ALA A O 10
ATOM 8375 N N . ASN A 1 70 ? -5.080 11.522 10.031 1.00 0.00 70 ASN A N 10
ATOM 8376 C CA . ASN A 1 70 ? -4.031 10.902 10.842 1.00 0.00 70 ASN A CA 10
ATOM 8377 C C . ASN A 1 70 ? -2.727 11.697 10.750 1.00 0.00 70 ASN A C 10
ATOM 8378 O O . ASN A 1 70 ? -2.447 12.340 9.732 1.00 0.00 70 ASN A O 10
ATOM 8389 N N . LYS A 1 71 ? -1.938 11.634 11.829 1.00 0.00 71 LYS A N 10
ATOM 8390 C CA . LYS A 1 71 ? -0.646 12.340 11.919 1.00 0.00 71 LYS A CA 10
ATOM 8391 C C . LYS A 1 71 ? 0.529 11.460 11.415 1.00 0.00 71 LYS A C 10
ATOM 8392 O O . LYS A 1 71 ? 0.445 10.229 11.514 1.00 0.00 71 LYS A O 10
ATOM 8411 N N . PRO A 1 72 ? 1.646 12.063 10.868 1.00 0.00 72 PRO A N 10
ATOM 8412 C CA . PRO A 1 72 ? 2.808 11.291 10.361 1.00 0.00 72 PRO A CA 10
ATOM 8413 C C . PRO A 1 72 ? 3.731 10.771 11.473 1.00 0.00 72 PRO A C 10
ATOM 8414 O O . PRO A 1 72 ? 4.025 11.493 12.436 1.00 0.00 72 PRO A O 10
ATOM 8425 N N . VAL A 1 73 ? 4.170 9.511 11.332 1.00 0.00 73 VAL A N 10
ATOM 8426 C CA . VAL A 1 73 ? 5.076 8.879 12.304 1.00 0.00 73 VAL A CA 10
ATOM 8427 C C . VAL A 1 73 ? 6.282 8.113 11.657 1.00 0.00 73 VAL A C 10
ATOM 8428 O O . VAL A 1 73 ? 7.070 7.537 12.420 1.00 0.00 73 VAL A O 10
#

Nearest PDB structures (foldseek):
  2n17-assembly1_A  TM=9.871E-01  e=1.097E-09  Coptotermes formosanus
  2n17-assembly1_A  TM=9.669E-01  e=2.220E-09  Coptotermes formosanus
  2n17-assembly1_A  TM=9.857E-01  e=5.440E-10  Coptotermes formosanus
  6zy7-assembly1_B  TM=5.225E-01  e=3.184E+00  Homo sapiens
  3r2w-assembly1_C-2  TM=3.695E-01  e=8.651E+00  Homo sapiens

Organism: Coptotermes formosanus (NCBI:txid36987)

CATH classification: 3.30.60.30

InterPro domains:
  IPR002350 Kazal domain [PF07648] (3-29)
  IPR002350 Kazal domain [PS51465] (1-45)
  IPR036058 Kazal domain superfamily [SSF100895] (2-46)

Solvent-accessible surface area: 4341 Å² total; per-residue (Å²): 129,86,122,132,73,82,200,124,181,25,47,6,2,0,23,43,81,95,95,41,100,59,13,58,8,37,5,71,5,60,61,72,38,63,176,33,106,144,79,54,34,143,73,11,154,89,25,136,33,88,126,96,87,168,111,135

Sequence (56 aa):
CQLFCPMIYAPICATDGVSQRTFSNPCDLKVYNCWNPDNPYKEVKVGECDDANKPVCQLFCPMIYAPICATDGVSQRTFSNPCDLKVYNCWNPDNPYKEVKVGECDDANKPVCQLFCPMIYAPICATDGVSQRTFSNPCDLKVYNCWNPDNPYKEVKVGECDDANKPVCQLFCPMIYAPICATDGVSQRTFSNPCDLKVYNCWNPDNPYKEVKVGECDDANKPVCQLFCPMIYAPICATDGVSQRTFSNPCDLKVYNCWNPDNPYKEVKVGECDDANKPVCQLFCPMIYAPICATDGVSQRTFSNPCDLKVYNCWNPDNPYKEVKVGECDDANKPVCQLFCPMIYAPICATDGVSQRTFSNPCDLKVYNCWNPDNPYKEVKVGECDDANKPVCQLFCPMIYAPICATDGVSQRTFSNPCDLKVYNCWNPDNPYKEVKVGECDDANKPVCQLFCPMIYAPICATDGVSQRTFSNPCDLKVYNCWNPDNPYKEVKVGECDDANKPVCQLFCPMIYAPICATDGVSQRTFSNPCDLKVYNCWNPDNPYKEVKVGECDDANKPV